Protein AF-0000000077348939 (afdb_homodimer)

Foldseek 3Di:
DLLVVQQVCLVVAPVSVVVLVCVVVVNDDPQWDADPVRFIGGVQAGEGGPDPVSLVVLLCCLAPPLLQQGDDLVFSCVQLVVHYDDPCNSVVNNVVSVPDPLLVVLVVVDPDDQDDFDDDPADDDWQQEKEWDKAAQADQDPVGFGIWIWIATRHLRQIATHTDHPPDDLLRVLVSCCVGPCVVPNDHQEYEYQDDPVSVVSNVVSNCVVVVDPDDDDYHYDNDDGSSVVVVVSLLVSSLSSCCVNPNDGSVVSRVSSSSNQQQIADPVVRHRSVCVVPVHHDDDPSRPPPVPPPPPDPPVVVVVVVVVD/DLLVVQQVCLVVAPVSVVVLVCVVVVNDDPQWDADPVRFIGGVQAGEGGPDPVSLVVLLCCLAPPLLQQGDDLVFSCVQLRVHYDDPCNSVVNNVVSVPDPLLVVLVVVDPDDQDDFDDDPADDDWQQEKEWDKAAQADQDPVGFGIWIWIATRHLRQIATHTDHPPDDLLRVLVSCCVGPCVVPNDHQEYEYQDDPVSVVSNVVSNCVVVVDPDDDDYHYDNDDGSSVVVVVSLLVSSLSSCCVNPNDGSVVSRVSSSSNQQQIADPVVRHRSVCVVPVHGDDDPSRPCPVPPPPPDPPVVVVVVVVVD

Nearest PDB structures (foldseek):
  7q5b-assembly1_B  TM=5.146E-01  e=9.361E-16  Saccharomyces cerevisiae S288C
  7q5b-assembly1_A  TM=4.840E-01  e=6.642E-16  Saccharomyces cerevisiae S288C
  7q5b-assembly1_C  TM=4.710E-01  e=3.681E-11  Saccharomyces cerevisiae S288C
  7ouf-assembly1_E  TM=6.335E-01  e=6.989E-08  Simian T-lymphotropic virus 1
  7pel-assembly1_E  TM=6.386E-01  e=5.172E-07  Simian T-lymphotropic virus 1

Structure (mmCIF, N/CA/C/O backbone):
data_AF-0000000077348939-model_v1
#
loop_
_entity.id
_entity.type
_entity.pdbx_description
1 polymer 'Uncharacterized protein'
#
loop_
_atom_site.group_PDB
_atom_site.id
_atom_site.type_symbol
_atom_site.label_atom_id
_atom_site.label_alt_id
_atom_site.label_comp_id
_atom_site.label_asym_id
_atom_site.label_entity_id
_atom_site.label_seq_id
_atom_site.pdbx_PDB_ins_code
_atom_site.Cartn_x
_atom_site.Cartn_y
_atom_site.Cartn_z
_atom_site.occupancy
_atom_site.B_iso_or_equiv
_atom_site.auth_seq_id
_atom_site.auth_comp_id
_atom_site.auth_asym_id
_atom_site.auth_atom_id
_atom_site.pdbx_PDB_model_num
ATOM 1 N N . MET A 1 1 ? -8.398 -27.609 -5.648 1 75.88 1 MET A N 1
ATOM 2 C CA . MET A 1 1 ? -7.27 -26.766 -5.262 1 75.88 1 MET A CA 1
ATOM 3 C C . MET A 1 1 ? -5.953 -27.516 -5.395 1 75.88 1 MET A C 1
ATOM 5 O O . MET A 1 1 ? -5.895 -28.719 -5.141 1 75.88 1 MET A O 1
ATOM 9 N N . VAL A 1 2 ? -4.949 -26.984 -5.918 1 79.19 2 VAL A N 1
ATOM 10 C CA . VAL A 1 2 ? -3.68 -27.609 -6.266 1 79.19 2 VAL A CA 1
ATOM 11 C C . VAL A 1 2 ? -3.074 -28.266 -5.031 1 79.19 2 VAL A C 1
ATOM 13 O O . VAL A 1 2 ? -2.514 -29.359 -5.113 1 79.19 2 VAL A O 1
ATOM 16 N N . ILE A 1 3 ? -3.309 -27.672 -3.934 1 81.88 3 ILE A N 1
ATOM 17 C CA . ILE A 1 3 ? -2.746 -28.219 -2.699 1 81.88 3 ILE A CA 1
ATOM 18 C C . ILE A 1 3 ? -3.41 -29.547 -2.367 1 81.88 3 ILE A C 1
ATOM 20 O O . ILE A 1 3 ? -2.732 -30.516 -2.012 1 81.88 3 ILE A O 1
ATOM 24 N N . GLN A 1 4 ? -4.691 -29.562 -2.5 1 83.94 4 GLN A N 1
ATOM 25 C CA . GLN A 1 4 ? -5.426 -30.781 -2.215 1 83.94 4 GLN A CA 1
ATOM 26 C C . GLN A 1 4 ? -5.023 -31.906 -3.17 1 83.94 4 GLN A C 1
ATOM 28 O O . GLN A 1 4 ? -4.887 -33.062 -2.762 1 83.94 4 GLN A O 1
ATOM 33 N N . ARG A 1 5 ? -4.824 -31.531 -4.359 1 89.5 5 ARG A N 1
ATOM 34 C CA . ARG A 1 5 ? -4.414 -32.531 -5.355 1 89.5 5 ARG A CA 1
ATOM 35 C C . ARG A 1 5 ? -3.021 -33.062 -5.043 1 89.5 5 ARG A C 1
ATOM 37 O O . ARG A 1 5 ? -2.756 -34.25 -5.238 1 89.5 5 ARG A O 1
ATOM 44 N N . ILE A 1 6 ? -2.221 -32.219 -4.531 1 91.81 6 ILE A N 1
ATOM 45 C CA . ILE A 1 6 ? -0.864 -32.625 -4.18 1 91.81 6 ILE A CA 1
ATOM 46 C C . ILE A 1 6 ? -0.906 -33.594 -3.002 1 91.81 6 ILE A C 1
ATOM 48 O O . ILE A 1 6 ? -0.252 -34.625 -3.027 1 91.81 6 ILE A O 1
ATOM 52 N N . VAL A 1 7 ? -1.712 -33.25 -2.064 1 91.81 7 VAL A N 1
ATOM 53 C CA . VAL A 1 7 ? -1.826 -34.094 -0.873 1 91.81 7 VAL A CA 1
ATOM 54 C C . VAL A 1 7 ? -2.375 -35.469 -1.255 1 91.81 7 VAL A C 1
ATOM 56 O O . VAL A 1 7 ? -1.852 -36.5 -0.816 1 91.81 7 VAL A O 1
ATOM 59 N N . GLU A 1 8 ? -3.318 -35.469 -2.105 1 92.75 8 GLU A N 1
ATOM 60 C CA . GLU A 1 8 ? -3.934 -36.719 -2.551 1 92.75 8 GLU A CA 1
ATOM 61 C C . GLU A 1 8 ? -2.957 -37.531 -3.377 1 92.75 8 GLU A C 1
ATOM 63 O O . GLU A 1 8 ? -2.967 -38.781 -3.305 1 92.75 8 GLU A O 1
ATOM 68 N N . ALA A 1 9 ? -2.145 -36.906 -4.059 1 95.62 9 ALA A N 1
ATOM 69 C CA . ALA A 1 9 ? -1.219 -37.562 -4.957 1 95.62 9 ALA A CA 1
ATOM 70 C C . ALA A 1 9 ? -0.024 -38.125 -4.191 1 95.62 9 ALA A C 1
ATOM 72 O O . ALA A 1 9 ? 0.701 -39 -4.703 1 95.62 9 ALA A O 1
ATOM 73 N N . GLN A 1 10 ? 0.214 -37.656 -3.02 1 95.56 10 GLN A N 1
ATOM 74 C CA . GLN A 1 10 ? 1.348 -38.125 -2.225 1 95.56 10 GLN A CA 1
ATOM 75 C C . GLN A 1 10 ? 1.255 -39.625 -1.956 1 95.56 10 GLN A C 1
ATOM 77 O O . GLN A 1 10 ? 2.275 -40.312 -1.869 1 95.56 10 GLN A O 1
ATOM 82 N N . VAL A 1 11 ? 0.036 -40.156 -1.938 1 92.69 11 VAL A N 1
ATOM 83 C CA . VAL A 1 11 ? -0.193 -41.562 -1.605 1 92.69 11 VAL A CA 1
ATOM 84 C C . VAL A 1 11 ? 0.324 -42.438 -2.734 1 92.69 11 VAL A C 1
ATOM 86 O O . VAL A 1 11 ? 0.66 -43.594 -2.51 1 92.69 11 VAL A O 1
ATOM 89 N N . HIS A 1 12 ? 0.465 -41.875 -3.869 1 94.38 12 HIS A N 1
ATOM 90 C CA . HIS A 1 12 ? 0.869 -42.656 -5.031 1 94.38 12 HIS A CA 1
ATOM 91 C C . HIS A 1 12 ? 2.369 -42.531 -5.281 1 94.38 12 HIS A C 1
ATOM 93 O O . HIS A 1 12 ? 2.891 -43.125 -6.234 1 94.38 12 HIS A O 1
ATOM 99 N N . ASP A 1 13 ? 3.064 -41.781 -4.422 1 95.88 13 ASP A N 1
ATOM 100 C CA . ASP A 1 13 ? 4.512 -41.625 -4.52 1 95.88 13 ASP A CA 1
ATOM 101 C C . ASP A 1 13 ? 5.234 -42.594 -3.578 1 95.88 13 ASP A C 1
ATOM 103 O O . ASP A 1 13 ? 5.164 -42.438 -2.357 1 95.88 13 ASP A O 1
ATOM 107 N N . GLU A 1 14 ? 5.973 -43.469 -4.156 1 94.88 14 GLU A N 1
ATOM 108 C CA . GLU A 1 14 ? 6.617 -44.531 -3.375 1 94.88 14 GLU A CA 1
ATOM 109 C C . GLU A 1 14 ? 7.586 -43.938 -2.354 1 94.88 14 GLU A C 1
ATOM 111 O O . GLU A 1 14 ? 7.652 -44.406 -1.213 1 94.88 14 GLU A O 1
ATOM 116 N N . PHE A 1 15 ? 8.281 -43 -2.779 1 95.38 15 PHE A N 1
ATOM 117 C CA . PHE A 1 15 ? 9.25 -42.375 -1.893 1 95.38 15 PHE A CA 1
ATOM 118 C C . PHE A 1 15 ? 8.555 -41.719 -0.708 1 95.38 15 PHE A C 1
ATOM 120 O O . PHE A 1 15 ? 8.953 -41.906 0.442 1 95.38 15 PHE A O 1
ATOM 127 N N . LEU A 1 16 ? 7.484 -41 -0.93 1 95.81 16 LEU A N 1
ATOM 128 C CA . LEU A 1 16 ? 6.789 -40.25 0.12 1 95.81 16 LEU A CA 1
ATOM 129 C C . LEU A 1 16 ? 6.043 -41.188 1.052 1 95.81 16 LEU A C 1
ATOM 131 O O . LEU A 1 16 ? 5.914 -40.938 2.248 1 95.81 16 LEU A O 1
ATOM 135 N N . GLU A 1 17 ? 5.625 -42.312 0.484 1 94.38 17 GLU A N 1
ATOM 136 C CA . GLU A 1 17 ? 4.984 -43.312 1.33 1 94.38 17 GLU A CA 1
ATOM 137 C C . GLU A 1 17 ? 5.984 -43.906 2.311 1 94.38 17 GLU A C 1
ATOM 139 O O . GLU A 1 17 ? 5.633 -44.219 3.455 1 94.38 17 GLU A O 1
ATOM 144 N N . LYS A 1 18 ? 7.152 -44.094 1.796 1 94.81 18 LYS A N 1
ATOM 145 C CA . LYS A 1 18 ? 8.211 -44.594 2.676 1 94.81 18 LYS A CA 1
ATOM 146 C C . LYS A 1 18 ? 8.531 -43.594 3.77 1 94.81 18 LYS A C 1
ATOM 148 O O . LYS A 1 18 ? 8.734 -43.969 4.926 1 94.81 18 LYS A O 1
ATOM 153 N N . VAL A 1 19 ? 8.586 -42.344 3.369 1 95.12 19 VAL A N 1
ATOM 154 C CA . VAL A 1 19 ? 8.852 -41.281 4.32 1 95.12 19 VAL A CA 1
ATOM 155 C C . VAL A 1 19 ? 7.75 -41.25 5.379 1 95.12 19 VAL A C 1
ATOM 157 O O . VAL A 1 19 ? 8.031 -41.094 6.57 1 95.12 19 VAL A O 1
ATOM 160 N N . LYS A 1 20 ? 6.504 -41.344 4.938 1 93.12 20 LYS A N 1
ATOM 161 C CA . LYS A 1 20 ? 5.363 -41.344 5.848 1 93.12 20 LYS A CA 1
ATOM 162 C C . LYS A 1 20 ? 5.469 -42.5 6.859 1 93.12 20 LYS A C 1
ATOM 164 O O . LYS A 1 20 ? 5.211 -42.312 8.047 1 93.12 20 LYS A O 1
ATOM 169 N N . ALA A 1 21 ? 5.848 -43.625 6.371 1 93.44 21 ALA A N 1
ATOM 170 C CA . ALA A 1 21 ? 6.008 -44.812 7.234 1 93.44 21 ALA A CA 1
ATOM 171 C C . ALA A 1 21 ? 7.105 -44.562 8.266 1 93.44 21 ALA A C 1
ATOM 173 O O . ALA A 1 21 ? 6.949 -44.938 9.438 1 93.44 21 ALA A O 1
ATOM 174 N N . GLN A 1 22 ? 8.117 -43.969 7.797 1 95.19 22 GLN A N 1
ATOM 175 C CA . GLN A 1 22 ? 9.234 -43.688 8.695 1 95.19 22 GLN A CA 1
ATOM 176 C C . GLN A 1 22 ? 8.852 -42.625 9.727 1 95.19 22 GLN A C 1
ATOM 178 O O . GLN A 1 22 ? 9.328 -42.656 10.859 1 95.19 22 GLN A O 1
ATOM 183 N N . LEU A 1 23 ? 8.062 -41.688 9.312 1 93.94 23 LEU A N 1
ATOM 184 C CA . LEU A 1 23 ? 7.578 -40.625 10.211 1 93.94 23 LEU A CA 1
ATOM 185 C C . LEU A 1 23 ? 6.73 -41.219 11.328 1 93.94 23 LEU A C 1
ATOM 187 O O . LEU A 1 23 ? 6.887 -40.875 12.5 1 93.94 23 LEU A O 1
ATOM 191 N N . VAL A 1 24 ? 5.836 -42.125 10.977 1 90.12 24 VAL A N 1
ATOM 192 C CA . VAL A 1 24 ? 4.957 -42.781 11.945 1 90.12 24 VAL A CA 1
ATOM 193 C C . VAL A 1 24 ? 5.781 -43.625 12.891 1 90.12 24 VAL A C 1
ATOM 195 O O . VAL A 1 24 ? 5.48 -43.719 14.086 1 90.12 24 VAL A O 1
ATOM 198 N N . ALA A 1 25 ? 6.879 -44.156 12.414 1 92.69 25 ALA A N 1
ATOM 199 C CA . ALA A 1 25 ? 7.746 -45 13.203 1 92.69 25 ALA A CA 1
ATOM 200 C C . ALA A 1 25 ? 8.734 -44.188 14.031 1 92.69 25 ALA A C 1
ATOM 202 O O . ALA A 1 25 ? 9.383 -44.719 14.938 1 92.69 25 ALA A O 1
ATOM 203 N N . GLY A 1 26 ? 8.883 -42.875 13.719 1 89.56 26 GLY A N 1
ATOM 204 C CA . GLY A 1 26 ? 9.836 -42.031 14.414 1 89.56 26 GLY A CA 1
ATOM 205 C C . GLY A 1 26 ? 11.273 -42.281 14.016 1 89.56 26 GLY A C 1
ATOM 206 O O . GLY A 1 26 ? 12.195 -42.125 14.82 1 89.56 26 GLY A O 1
ATOM 207 N N . GLU A 1 27 ? 11.523 -42.781 12.844 1 91.12 27 GLU A N 1
ATOM 208 C CA . GLU A 1 27 ? 12.844 -43.219 12.391 1 91.12 27 GLU A CA 1
ATOM 209 C C . GLU A 1 27 ? 13.414 -42.25 11.352 1 91.12 27 GLU A C 1
ATOM 211 O O . GLU A 1 27 ? 14.297 -42.625 10.578 1 91.12 27 GLU A O 1
ATOM 216 N N . ILE A 1 28 ? 12.812 -41.156 11.25 1 87.31 28 ILE A N 1
ATOM 217 C CA . ILE A 1 28 ? 13.273 -40.25 10.195 1 87.31 28 ILE A CA 1
ATOM 218 C C . ILE A 1 28 ? 13.703 -38.938 10.797 1 87.31 28 ILE A C 1
ATOM 220 O O . ILE A 1 28 ? 13.328 -38.594 11.93 1 87.31 28 ILE A O 1
ATOM 224 N N . ASP A 1 29 ? 14.539 -38.188 9.984 1 88.25 29 ASP A N 1
ATOM 225 C CA . ASP A 1 29 ? 15.133 -36.906 10.352 1 88.25 29 ASP A CA 1
ATOM 226 C C . ASP A 1 29 ? 14.062 -35.875 10.734 1 88.25 29 ASP A C 1
ATOM 228 O O . ASP A 1 29 ? 12.922 -35.969 10.266 1 88.25 29 ASP A O 1
ATOM 232 N N . GLU A 1 30 ? 14.336 -34.938 11.617 1 90.25 30 GLU A N 1
ATOM 233 C CA . GLU A 1 30 ? 13.422 -33.938 12.164 1 90.25 30 GLU A CA 1
ATOM 234 C C . GLU A 1 30 ? 12.977 -32.938 11.094 1 90.25 30 GLU A C 1
ATOM 236 O O . GLU A 1 30 ? 12.008 -32.188 11.289 1 90.25 30 GLU A O 1
ATOM 241 N N . ASN A 1 31 ? 13.602 -33.062 9.969 1 93.75 31 ASN A N 1
ATOM 242 C CA . ASN A 1 31 ? 13.25 -32.156 8.891 1 93.75 31 ASN A CA 1
ATOM 243 C C . ASN A 1 31 ? 11.93 -32.531 8.234 1 93.75 31 ASN A C 1
ATOM 245 O O . ASN A 1 31 ? 11.305 -31.734 7.543 1 93.75 31 ASN A O 1
ATOM 249 N N . TRP A 1 32 ? 11.625 -33.812 8.477 1 95 32 TRP A N 1
ATOM 250 C CA . TRP A 1 32 ? 10.391 -34.312 7.895 1 95 32 TRP A CA 1
ATOM 251 C C . TRP A 1 32 ? 9.242 -34.219 8.898 1 95 32 TRP A C 1
ATOM 253 O O . TRP A 1 32 ? 9.43 -34.5 10.086 1 95 32 TRP A O 1
ATOM 263 N N . SER A 1 33 ? 8.078 -33.812 8.43 1 94.56 33 SER A N 1
ATOM 264 C CA . SER A 1 33 ? 6.91 -33.75 9.297 1 94.56 33 SER A CA 1
ATOM 265 C C . SER A 1 33 ? 5.633 -34.031 8.523 1 94.56 33 SER A C 1
ATOM 267 O O . SER A 1 33 ? 5.629 -34.031 7.289 1 94.56 33 SER A O 1
ATOM 269 N N . MET A 1 34 ? 4.66 -34.406 9.258 1 92.5 34 MET A N 1
ATOM 270 C CA . MET A 1 34 ? 3.318 -34.594 8.719 1 92.5 34 MET A CA 1
ATOM 271 C C . MET A 1 34 ? 2.33 -33.625 9.375 1 92.5 34 MET A C 1
ATOM 273 O O . MET A 1 34 ? 2.295 -33.5 10.602 1 92.5 34 MET A O 1
ATOM 277 N N . TYR A 1 35 ? 1.657 -32.938 8.5 1 89.69 35 TYR A N 1
ATOM 278 C CA . TYR A 1 35 ? 0.677 -32 9.023 1 89.69 35 TYR A CA 1
ATOM 279 C C . TYR A 1 35 ? -0.668 -32.688 9.25 1 89.69 35 TYR A C 1
ATOM 281 O O . TYR A 1 35 ? -0.826 -33.875 8.969 1 89.69 35 TYR A O 1
ATOM 289 N N . GLU A 1 36 ? -1.638 -31.875 9.836 1 85.12 36 GLU A N 1
ATOM 290 C CA . GLU A 1 36 ? -2.934 -32.406 10.234 1 85.12 36 GLU A CA 1
ATOM 291 C C . GLU A 1 36 ? -3.713 -32.938 9.031 1 85.12 36 GLU A C 1
ATOM 293 O O . GLU A 1 36 ? -4.484 -33.875 9.148 1 85.12 36 GLU A O 1
ATOM 298 N N . ASP A 1 37 ? -3.414 -32.469 7.891 1 84 37 ASP A N 1
ATOM 299 C CA . ASP A 1 37 ? -4.148 -32.844 6.691 1 84 37 ASP A CA 1
ATOM 300 C C . ASP A 1 37 ? -3.529 -34.094 6.047 1 84 37 ASP A C 1
ATOM 302 O O . ASP A 1 37 ? -3.957 -34.5 4.973 1 84 37 ASP A O 1
ATOM 306 N N . GLY A 1 38 ? -2.484 -34.594 6.695 1 86.5 38 GLY A N 1
ATOM 307 C CA . GLY A 1 38 ? -1.837 -35.781 6.203 1 86.5 38 GLY A CA 1
ATOM 308 C C . GLY A 1 38 ? -0.725 -35.5 5.207 1 86.5 38 GLY A C 1
ATOM 309 O O . GLY A 1 38 ? -0.096 -36.438 4.691 1 86.5 38 GLY A O 1
ATOM 310 N N . SER A 1 39 ? -0.498 -34.281 5.047 1 91.81 39 SER A N 1
ATOM 311 C CA . SER A 1 39 ? 0.508 -33.906 4.051 1 91.81 39 SER A CA 1
ATOM 312 C C . SER A 1 39 ? 1.918 -34.062 4.613 1 91.81 39 SER A C 1
ATOM 314 O O . SER A 1 39 ? 2.172 -33.688 5.762 1 91.81 39 SER A O 1
ATOM 316 N N . VAL A 1 40 ? 2.742 -34.656 3.809 1 94.81 40 VAL A N 1
ATOM 317 C CA . VAL A 1 40 ? 4.152 -34.781 4.168 1 94.81 40 VAL A CA 1
ATOM 318 C C . VAL A 1 40 ? 4.891 -33.5 3.812 1 94.81 40 VAL A C 1
ATOM 320 O O . VAL A 1 40 ? 4.727 -32.938 2.713 1 94.81 40 VAL A O 1
ATOM 323 N N . ARG A 1 41 ? 5.645 -33 4.738 1 94.81 41 ARG A N 1
ATOM 324 C CA . ARG A 1 41 ? 6.395 -31.781 4.555 1 94.81 41 ARG A CA 1
ATOM 325 C C . ARG A 1 41 ? 7.879 -32 4.828 1 94.81 41 ARG A C 1
ATOM 327 O O . ARG A 1 41 ? 8.25 -32.812 5.66 1 94.81 41 ARG A O 1
ATOM 334 N N . PHE A 1 42 ? 8.672 -31.344 4.094 1 95.5 42 PHE A N 1
ATOM 335 C CA . PHE A 1 42 ? 10.109 -31.297 4.32 1 95.5 42 PHE A CA 1
ATOM 336 C C . PHE A 1 42 ? 10.547 -29.891 4.742 1 95.5 42 PHE A C 1
ATOM 338 O O . PHE A 1 42 ? 10.445 -28.938 3.959 1 95.5 42 PHE A O 1
ATOM 345 N N . LYS A 1 43 ? 10.961 -29.688 5.965 1 93.69 43 LYS A N 1
ATOM 346 C CA . LYS A 1 43 ? 11.32 -28.391 6.531 1 93.69 43 LYS A CA 1
ATOM 347 C C . LYS A 1 43 ? 10.172 -27.391 6.391 1 93.69 43 LYS A C 1
ATOM 349 O O . LYS A 1 43 ? 10.383 -26.266 5.953 1 93.69 43 LYS A O 1
ATOM 354 N N . GLY A 1 44 ? 8.969 -27.938 6.566 1 90.06 44 GLY A N 1
ATOM 355 C CA . GLY A 1 44 ? 7.773 -27.109 6.562 1 90.06 44 GLY A CA 1
ATOM 356 C C . GLY A 1 44 ? 7.191 -26.922 5.176 1 90.06 44 GLY A C 1
ATOM 357 O O . GLY A 1 44 ? 6.121 -26.328 5.023 1 90.06 44 GLY A O 1
ATOM 358 N N . ARG A 1 45 ? 7.82 -27.438 4.145 1 93.69 45 ARG A N 1
ATOM 359 C CA . ARG A 1 45 ? 7.398 -27.25 2.762 1 93.69 45 ARG A CA 1
ATOM 360 C C . ARG A 1 45 ? 6.613 -28.469 2.264 1 93.69 45 ARG A C 1
ATOM 362 O O . ARG A 1 45 ? 6.965 -29.609 2.559 1 93.69 45 ARG A O 1
ATOM 369 N N . LEU A 1 46 ? 5.582 -28.203 1.527 1 94 46 LEU A N 1
ATOM 370 C CA . LEU A 1 46 ? 4.746 -29.266 1.005 1 94 46 LEU A CA 1
ATOM 371 C C . LEU A 1 46 ? 5.504 -30.094 -0.032 1 94 46 LEU A C 1
ATOM 373 O O . LEU A 1 46 ? 5.988 -29.547 -1.03 1 94 46 LEU A O 1
ATOM 377 N N . CYS A 1 47 ? 5.578 -31.359 0.268 1 96.75 47 CYS A N 1
ATOM 378 C CA . CYS A 1 47 ? 6.281 -32.219 -0.666 1 96.75 47 CYS A CA 1
ATOM 379 C C . CYS A 1 47 ? 5.414 -32.531 -1.88 1 96.75 47 CYS A C 1
ATOM 381 O O . CYS A 1 47 ? 4.301 -33.062 -1.738 1 96.75 47 CYS A O 1
ATOM 383 N N . VAL A 1 48 ? 5.941 -32.25 -3.084 1 97.06 48 VAL A N 1
ATOM 384 C CA . VAL A 1 48 ? 5.227 -32.5 -4.328 1 97.06 48 VAL A CA 1
ATOM 385 C C . VAL A 1 48 ? 5.648 -33.875 -4.875 1 97.06 48 VAL A C 1
ATOM 387 O O . VAL A 1 48 ? 6.836 -34.125 -5.125 1 97.06 48 VAL A O 1
ATOM 390 N N . PRO A 1 49 ? 4.723 -34.75 -5.012 1 97.38 49 PRO A N 1
ATOM 391 C CA . PRO A 1 49 ? 5.055 -36.094 -5.484 1 97.38 49 PRO A CA 1
ATOM 392 C C . PRO A 1 49 ? 5.605 -36.094 -6.91 1 97.38 49 PRO A C 1
ATOM 394 O O . PRO A 1 49 ? 5.527 -35.094 -7.609 1 97.38 49 PRO A O 1
ATOM 397 N N . LYS A 1 50 ? 6.188 -37.281 -7.215 1 95.88 50 LYS A N 1
ATOM 398 C CA . LYS A 1 50 ? 6.719 -37.469 -8.57 1 95.88 50 LYS A CA 1
ATOM 399 C C . LYS A 1 50 ? 5.59 -37.625 -9.578 1 95.88 50 LYS A C 1
ATOM 401 O O . LYS A 1 50 ? 5.449 -38.688 -10.195 1 95.88 50 LYS A O 1
ATOM 406 N N . ASP A 1 51 ? 4.812 -36.656 -9.648 1 95.12 51 ASP A N 1
ATOM 407 C CA . ASP A 1 51 ? 3.723 -36.531 -10.609 1 95.12 51 ASP A CA 1
ATOM 408 C C . ASP A 1 51 ? 4.027 -35.438 -11.641 1 95.12 51 ASP A C 1
ATOM 410 O O . ASP A 1 51 ? 4 -34.25 -11.312 1 95.12 51 ASP A O 1
ATOM 414 N N . VAL A 1 52 ? 4.242 -35.875 -12.844 1 93.56 52 VAL A N 1
ATOM 415 C CA . VAL A 1 52 ? 4.727 -34.969 -13.898 1 93.56 52 VAL A CA 1
ATOM 416 C C . VAL A 1 52 ? 3.709 -33.875 -14.148 1 93.56 52 VAL A C 1
ATOM 418 O O . VAL A 1 52 ? 4.078 -32.719 -14.336 1 93.56 52 VAL A O 1
ATOM 421 N N . GLU A 1 53 ? 2.498 -34.219 -14.156 1 93.62 53 GLU A N 1
ATOM 422 C CA . GLU A 1 53 ? 1.441 -33.25 -14.445 1 93.62 53 GLU A CA 1
ATOM 423 C C . GLU A 1 53 ? 1.357 -32.188 -13.352 1 93.62 53 GLU A C 1
ATOM 425 O O . GLU A 1 53 ? 1.264 -30.984 -13.641 1 93.62 53 GLU A O 1
ATOM 430 N N . LEU A 1 54 ? 1.389 -32.594 -12.125 1 93.25 54 LEU A N 1
ATOM 431 C CA . LEU A 1 54 ? 1.292 -31.688 -10.992 1 93.25 54 LEU A CA 1
ATOM 432 C C . LEU A 1 54 ? 2.5 -30.75 -10.945 1 93.25 54 LEU A C 1
ATOM 434 O O . LEU A 1 54 ? 2.35 -29.547 -10.758 1 93.25 54 LEU A O 1
ATOM 438 N N . ARG A 1 55 ? 3.648 -31.328 -11.102 1 95.25 55 ARG A N 1
ATOM 439 C CA . ARG A 1 55 ? 4.859 -30.516 -11.078 1 95.25 55 ARG A CA 1
ATOM 440 C C . ARG A 1 55 ? 4.887 -29.516 -12.234 1 95.25 55 ARG A C 1
ATOM 442 O O . ARG A 1 55 ? 5.27 -28.359 -12.062 1 95.25 55 ARG A O 1
ATOM 449 N N . ASN A 1 56 ? 4.418 -29.969 -13.383 1 94.81 56 ASN A N 1
ATOM 450 C CA . ASN A 1 56 ? 4.352 -29.078 -14.531 1 94.81 56 ASN A CA 1
ATOM 451 C C . ASN A 1 56 ? 3.361 -27.938 -14.305 1 94.81 56 ASN A C 1
ATOM 453 O O . ASN A 1 56 ? 3.627 -26.797 -14.68 1 94.81 56 ASN A O 1
ATOM 457 N N . GLU A 1 57 ? 2.293 -28.266 -13.75 1 93 57 GLU A N 1
ATOM 458 C CA . GLU A 1 57 ? 1.298 -27.234 -13.453 1 93 57 GLU A CA 1
ATOM 459 C C . GLU A 1 57 ? 1.87 -26.172 -12.516 1 93 57 GLU A C 1
ATOM 461 O O . GLU A 1 57 ? 1.631 -24.969 -12.711 1 93 57 GLU A O 1
ATOM 466 N N . LEU A 1 58 ? 2.566 -26.594 -11.516 1 93.56 58 LEU A N 1
ATOM 467 C CA . LEU A 1 58 ? 3.195 -25.672 -10.578 1 93.56 58 LEU A CA 1
ATOM 468 C C . LEU A 1 58 ? 4.238 -24.812 -11.281 1 93.56 58 LEU A C 1
ATOM 470 O O . LEU A 1 58 ? 4.281 -23.594 -11.086 1 93.56 58 LEU A O 1
ATOM 474 N N . LEU A 1 59 ? 5.027 -25.469 -12.141 1 96.25 59 LEU A N 1
ATOM 475 C CA . LEU A 1 59 ? 6.086 -24.766 -12.844 1 96.25 59 LEU A CA 1
ATOM 476 C C . LEU A 1 59 ? 5.504 -23.75 -13.82 1 96.25 59 LEU A C 1
ATOM 478 O O . LEU A 1 59 ? 6.004 -22.625 -13.93 1 96.25 59 LEU A O 1
ATOM 482 N N . VAL A 1 60 ? 4.438 -24.125 -14.508 1 94.75 60 VAL A N 1
ATOM 483 C CA . VAL A 1 60 ? 3.791 -23.234 -15.469 1 94.75 60 VAL A CA 1
ATOM 484 C C . VAL A 1 60 ? 3.242 -22.016 -14.75 1 94.75 60 VAL A C 1
ATOM 486 O O . VAL A 1 60 ? 3.471 -20.875 -15.18 1 94.75 60 VAL A O 1
ATOM 489 N N . ASP A 1 61 ? 2.604 -22.219 -13.68 1 93.06 61 ASP A N 1
ATOM 490 C CA . ASP A 1 61 ? 2.021 -21.094 -12.938 1 93.06 61 ASP A CA 1
ATOM 491 C C . ASP A 1 61 ? 3.109 -20.219 -12.336 1 93.06 61 ASP A C 1
ATOM 493 O O . ASP A 1 61 ? 3.0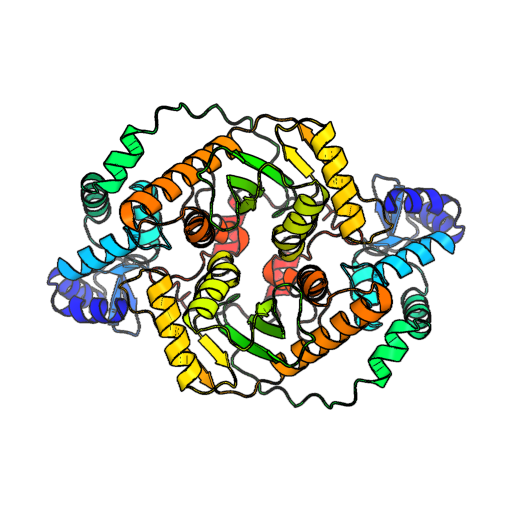06 -18.984 -12.367 1 93.06 61 ASP A O 1
ATOM 497 N N . ALA A 1 62 ? 4.086 -20.844 -11.781 1 94.88 62 ALA A N 1
ATOM 498 C CA . ALA A 1 62 ? 5.176 -20.109 -11.133 1 94.88 62 ALA A CA 1
ATOM 499 C C . ALA A 1 62 ? 5.941 -19.266 -12.148 1 94.88 62 ALA A C 1
ATOM 501 O O . ALA A 1 62 ? 6.527 -18.234 -11.789 1 94.88 62 ALA A O 1
ATOM 502 N N . HIS A 1 63 ? 5.859 -19.672 -13.414 1 96.19 63 HIS A N 1
ATOM 503 C CA . HIS A 1 63 ? 6.672 -19 -14.422 1 96.19 63 HIS A CA 1
ATOM 504 C C . HIS A 1 63 ? 5.824 -18.062 -15.281 1 96.19 63 HIS A C 1
ATOM 506 O O . HIS A 1 63 ? 6.223 -16.938 -15.562 1 96.19 63 HIS A O 1
ATOM 512 N N . ARG A 1 64 ? 4.641 -18.5 -15.656 1 93.62 64 ARG A N 1
ATOM 513 C CA . ARG A 1 64 ? 3.951 -17.844 -16.766 1 93.62 64 ARG A CA 1
ATOM 514 C C . ARG A 1 64 ? 2.721 -17.094 -16.281 1 93.62 64 ARG A C 1
ATOM 516 O O . ARG A 1 64 ? 2.111 -16.328 -17.031 1 93.62 64 ARG A O 1
ATOM 523 N N . ALA A 1 65 ? 2.266 -17.312 -15.07 1 92.62 65 ALA A N 1
ATOM 524 C CA . ALA A 1 65 ? 1.09 -16.578 -14.594 1 92.62 65 ALA A CA 1
ATOM 525 C C . ALA A 1 65 ? 1.32 -15.078 -14.648 1 92.62 65 ALA A C 1
ATOM 527 O O . ALA A 1 65 ? 2.461 -14.609 -14.578 1 92.62 65 ALA A O 1
ATOM 528 N N . LYS A 1 66 ? 0.22 -14.328 -14.703 1 93.69 66 LYS A N 1
ATOM 529 C CA . LYS A 1 66 ? 0.314 -12.875 -14.844 1 93.69 66 LYS A CA 1
ATOM 530 C C . LYS A 1 66 ? 0.798 -12.234 -13.547 1 93.69 66 LYS A C 1
ATOM 532 O O . LYS A 1 66 ? 1.224 -11.078 -13.547 1 93.69 66 LYS A O 1
ATOM 537 N N . TYR A 1 67 ? 0.756 -12.992 -12.445 1 93.12 67 TYR A N 1
ATOM 538 C CA . TYR A 1 67 ? 1.185 -12.422 -11.172 1 93.12 67 TYR A CA 1
ATOM 539 C C . TYR A 1 67 ? 2.604 -12.859 -10.836 1 93.12 67 TYR A C 1
ATOM 541 O O . TYR A 1 67 ? 3.129 -12.508 -9.773 1 93.12 67 TYR A O 1
ATOM 549 N N . THR A 1 68 ? 3.299 -13.641 -11.664 1 94.88 68 THR A N 1
ATOM 550 C CA . THR A 1 68 ? 4.699 -14.008 -11.477 1 94.88 68 THR A CA 1
ATOM 551 C C . THR A 1 68 ? 5.551 -13.492 -12.633 1 94.88 68 THR A C 1
ATOM 553 O O . THR A 1 68 ? 6.652 -12.984 -12.422 1 94.88 68 THR A O 1
ATOM 556 N N . ILE A 1 69 ? 5.145 -13.625 -13.852 1 96 69 ILE A N 1
ATOM 557 C CA . ILE A 1 69 ? 5.645 -13.047 -15.094 1 96 69 ILE A CA 1
ATOM 558 C C . ILE A 1 69 ? 7.082 -13.5 -15.328 1 96 69 ILE A C 1
ATOM 560 O O . ILE A 1 69 ? 8.023 -12.711 -15.188 1 96 69 ILE A O 1
ATOM 564 N N . HIS A 1 70 ? 7.285 -14.672 -15.633 1 96.12 70 HIS A N 1
ATOM 565 C CA . HIS A 1 70 ? 8.477 -15.297 -16.203 1 96.12 70 HIS A CA 1
ATOM 566 C C . HIS A 1 70 ? 9.703 -15.016 -15.344 1 96.12 70 HIS A C 1
ATOM 568 O O . HIS A 1 70 ? 10.742 -14.586 -15.852 1 96.12 70 HIS A O 1
ATOM 574 N N . PRO A 1 71 ? 9.656 -15.289 -14.07 1 96.38 71 PRO A N 1
ATOM 575 C CA . PRO A 1 71 ? 10.875 -15.109 -13.266 1 96.38 71 PRO A CA 1
ATOM 576 C C . PRO A 1 71 ? 12.031 -15.984 -13.75 1 96.38 71 PRO A C 1
ATOM 578 O O . PRO A 1 71 ? 11.805 -17.047 -14.328 1 96.38 71 PRO A O 1
ATOM 581 N N . ARG A 1 72 ? 13.234 -15.508 -13.445 1 93.81 72 ARG A N 1
ATOM 582 C CA . ARG A 1 72 ? 14.422 -16.281 -13.773 1 93.81 72 ARG A CA 1
ATOM 583 C C . ARG A 1 72 ? 14.641 -17.406 -12.766 1 93.81 72 ARG A C 1
ATOM 585 O O . ARG A 1 72 ? 13.859 -17.562 -11.828 1 93.81 72 ARG A O 1
ATOM 592 N N . ASN A 1 73 ? 15.664 -18.172 -12.984 1 95.06 73 ASN A N 1
ATOM 593 C CA . ASN A 1 73 ? 15.891 -19.422 -12.25 1 95.06 73 ASN A CA 1
ATOM 594 C C . ASN A 1 73 ? 15.953 -19.172 -10.75 1 95.06 73 ASN A C 1
ATOM 596 O O . ASN A 1 73 ? 15.18 -19.766 -9.992 1 95.06 73 ASN A O 1
ATOM 600 N N . THR A 1 74 ? 16.812 -18.328 -10.375 1 94.56 74 THR A N 1
ATOM 601 C CA . THR A 1 74 ? 17.047 -18.109 -8.945 1 94.56 74 THR A CA 1
ATOM 602 C C . THR A 1 74 ? 15.781 -17.578 -8.273 1 94.56 74 THR A C 1
ATOM 604 O O . THR A 1 74 ? 15.375 -18.078 -7.223 1 94.56 74 THR A O 1
ATOM 607 N N . LYS A 1 75 ? 15.156 -16.625 -8.898 1 94.81 75 LYS A N 1
ATOM 608 C CA . LYS A 1 75 ? 13.945 -16.031 -8.336 1 94.81 75 LYS A CA 1
ATOM 609 C C . LYS A 1 75 ? 12.82 -17.062 -8.242 1 94.81 75 LYS A C 1
ATOM 611 O O . LYS A 1 75 ? 12.156 -17.172 -7.215 1 94.81 75 LYS A O 1
ATOM 616 N N . MET A 1 76 ? 12.641 -17.766 -9.297 1 96.56 76 MET A N 1
ATOM 617 C CA . MET A 1 76 ? 11.57 -18.766 -9.328 1 96.56 76 MET A CA 1
ATOM 618 C C . MET A 1 76 ? 11.789 -19.828 -8.258 1 96.56 76 MET A C 1
ATOM 620 O O . MET A 1 76 ? 10.852 -20.219 -7.566 1 96.56 76 MET A O 1
ATOM 624 N N . TYR A 1 77 ? 13.031 -20.25 -8.078 1 97.25 77 TYR A N 1
ATOM 625 C CA . TYR A 1 77 ? 13.344 -21.266 -7.082 1 97.25 77 TYR A CA 1
ATOM 626 C C . TYR A 1 77 ? 13.109 -20.734 -5.672 1 97.25 77 TYR A C 1
ATOM 628 O O . TYR A 1 77 ? 12.469 -21.391 -4.852 1 97.25 77 TYR A O 1
ATOM 636 N N . GLN A 1 78 ? 13.617 -19.562 -5.402 1 95.69 78 GLN A N 1
ATOM 637 C CA . GLN A 1 78 ? 13.484 -18.969 -4.074 1 95.69 78 GLN A CA 1
ATOM 638 C C . GLN A 1 78 ? 12.016 -18.75 -3.713 1 95.69 78 GLN A C 1
ATOM 640 O O . GLN A 1 78 ? 11.625 -18.922 -2.555 1 95.69 78 GLN A O 1
ATOM 645 N N . ASP A 1 79 ? 11.211 -18.453 -4.68 1 94.56 79 ASP A N 1
ATOM 646 C CA . ASP A 1 79 ? 9.797 -18.219 -4.422 1 94.56 79 ASP A CA 1
ATOM 647 C C . ASP A 1 79 ? 9.055 -19.531 -4.207 1 94.56 79 ASP A C 1
ATOM 649 O O . ASP A 1 79 ? 8.266 -19.656 -3.262 1 94.56 79 ASP A O 1
ATOM 653 N N . LEU A 1 80 ? 9.344 -20.516 -4.984 1 94.88 80 LEU A N 1
ATOM 654 C CA . LEU A 1 80 ? 8.633 -21.781 -4.91 1 94.88 80 LEU A CA 1
ATOM 655 C C . LEU A 1 80 ? 9.062 -22.578 -3.68 1 94.88 80 LEU A C 1
ATOM 657 O O . LEU A 1 80 ? 8.25 -23.281 -3.078 1 94.88 80 LEU A O 1
ATOM 661 N N . LYS A 1 81 ? 10.289 -22.453 -3.332 1 94.25 81 LYS A N 1
ATOM 662 C CA . LYS A 1 81 ? 10.828 -23.266 -2.248 1 94.25 81 LYS A CA 1
ATOM 663 C C . LYS A 1 81 ? 10.234 -22.844 -0.903 1 94.25 81 LYS A C 1
ATOM 665 O O . LYS A 1 81 ? 10.352 -23.578 0.085 1 94.25 81 LYS A O 1
ATOM 670 N N . ARG A 1 82 ? 9.641 -21.703 -0.91 1 90.38 82 ARG A N 1
ATOM 671 C CA . ARG A 1 82 ? 9 -21.266 0.323 1 90.38 82 ARG A CA 1
ATOM 672 C C . ARG A 1 82 ? 7.863 -22.203 0.717 1 90.38 82 ARG A C 1
ATOM 674 O O . ARG A 1 82 ? 7.586 -22.391 1.904 1 90.38 82 ARG A O 1
ATOM 681 N N . GLN A 1 83 ? 7.301 -22.844 -0.329 1 91.44 83 GLN A N 1
ATOM 682 C CA . GLN A 1 83 ? 6.082 -23.594 -0.036 1 91.44 83 GLN A CA 1
ATOM 683 C C . GLN A 1 83 ? 6.199 -25.047 -0.493 1 91.44 83 GLN A C 1
ATOM 685 O O . GLN A 1 83 ? 5.527 -25.938 0.044 1 91.44 83 GLN A O 1
ATOM 690 N N . PHE A 1 84 ? 7.051 -25.266 -1.413 1 94.75 84 PHE A N 1
ATOM 691 C CA . PHE A 1 84 ? 7.062 -26.594 -2.041 1 94.75 84 PHE A CA 1
ATOM 692 C C . PHE A 1 84 ? 8.461 -27.188 -1.998 1 94.75 84 PHE A C 1
ATOM 694 O O . PHE A 1 84 ? 9.453 -26.469 -1.911 1 94.75 84 PHE A O 1
ATOM 701 N N . TRP A 1 85 ? 8.398 -28.469 -2.076 1 96.56 85 TRP A N 1
ATOM 702 C CA . TRP A 1 85 ? 9.672 -29.188 -2.164 1 96.56 85 TRP A CA 1
ATOM 703 C C . TRP A 1 85 ? 9.523 -30.469 -2.967 1 96.56 85 TRP A C 1
ATOM 705 O O . TRP A 1 85 ? 8.523 -31.172 -2.84 1 96.56 85 TRP A O 1
ATOM 715 N N . TRP A 1 86 ? 10.414 -30.75 -3.779 1 97.25 86 TRP A N 1
ATOM 716 C CA . TRP A 1 86 ? 10.641 -32.062 -4.348 1 97.25 86 TRP A CA 1
ATOM 717 C C . TRP A 1 86 ? 12.102 -32.25 -4.754 1 97.25 86 TRP A C 1
ATOM 719 O O . TRP A 1 86 ? 12.812 -31.281 -4.961 1 97.25 86 TRP A O 1
ATOM 729 N N . SER A 1 87 ? 12.477 -33.469 -4.719 1 94.81 87 SER A N 1
ATOM 730 C CA . SER A 1 87 ? 13.852 -33.781 -5.094 1 94.81 87 SER A CA 1
ATOM 731 C C . SER A 1 87 ? 14.141 -33.344 -6.527 1 94.81 87 SER A C 1
ATOM 733 O O . SER A 1 87 ? 13.406 -33.688 -7.449 1 94.81 87 SER A O 1
ATOM 735 N N . GLY A 1 88 ? 15.125 -32.469 -6.68 1 96.62 88 GLY A N 1
ATOM 736 C CA . GLY A 1 88 ? 15.523 -32.031 -8.008 1 96.62 88 GLY A CA 1
ATOM 737 C C . GLY A 1 88 ? 14.781 -30.781 -8.461 1 96.62 88 GLY A C 1
ATOM 738 O O . GLY A 1 88 ? 14.805 -30.438 -9.648 1 96.62 88 GLY A O 1
ATOM 739 N N . MET A 1 89 ? 14.188 -30.141 -7.562 1 97.69 89 MET A N 1
ATOM 740 C CA . MET A 1 89 ? 13.359 -28.984 -7.887 1 97.69 89 MET A CA 1
ATOM 741 C C . MET A 1 89 ? 14.18 -27.922 -8.602 1 97.69 89 MET A C 1
ATOM 743 O O . MET A 1 89 ? 13.734 -27.359 -9.602 1 97.69 89 MET A O 1
ATOM 747 N N . LYS A 1 90 ? 15.344 -27.609 -8.086 1 97.5 90 LYS A N 1
ATOM 748 C CA . LYS A 1 90 ? 16.203 -26.594 -8.688 1 97.5 90 LYS A CA 1
ATOM 749 C C . LYS A 1 90 ? 16.516 -26.922 -10.141 1 97.5 90 LYS A C 1
ATOM 751 O O . LYS A 1 90 ? 16.453 -26.062 -11.016 1 97.5 90 LYS A O 1
ATOM 756 N N . ARG A 1 91 ? 16.859 -28.156 -10.375 1 97.56 91 ARG A N 1
ATOM 757 C CA . ARG A 1 91 ? 17.172 -28.625 -11.719 1 97.56 91 ARG A CA 1
ATOM 758 C C . ARG A 1 91 ? 15.945 -28.531 -12.633 1 97.56 91 ARG A C 1
ATOM 760 O O . ARG A 1 91 ? 16.047 -28.078 -13.773 1 97.56 91 ARG A O 1
ATOM 767 N N . ASP A 1 92 ? 14.82 -28.969 -12.133 1 97.94 92 ASP A N 1
ATOM 768 C CA . ASP A 1 92 ? 13.594 -28.938 -12.922 1 97.94 92 ASP A CA 1
ATOM 769 C C . ASP A 1 92 ? 13.234 -27.516 -13.328 1 97.94 92 ASP A C 1
ATOM 771 O O . ASP A 1 92 ? 12.812 -27.266 -14.461 1 97.94 92 ASP A O 1
ATOM 775 N N . ILE A 1 93 ? 13.422 -26.578 -12.391 1 98.25 93 ILE A N 1
ATOM 776 C CA . ILE A 1 93 ? 13.133 -25.172 -12.648 1 98.25 93 ILE A CA 1
ATOM 777 C C . ILE A 1 93 ? 14.086 -24.641 -13.719 1 98.25 93 ILE A C 1
ATOM 779 O O . ILE A 1 93 ? 13.656 -23.984 -14.672 1 98.25 93 ILE A O 1
ATOM 783 N N . ALA A 1 94 ? 15.344 -24.938 -13.562 1 97.88 94 ALA A N 1
ATOM 784 C CA . ALA A 1 94 ? 16.344 -24.5 -14.523 1 97.88 94 ALA A CA 1
ATOM 785 C C . ALA A 1 94 ? 16.016 -25 -15.93 1 97.88 94 ALA A C 1
ATOM 787 O O . ALA A 1 94 ? 16.094 -24.234 -16.906 1 97.88 94 ALA A O 1
ATOM 788 N N . GLN A 1 95 ? 15.695 -26.25 -16.016 1 97.62 95 GLN A N 1
ATOM 789 C CA . GLN A 1 95 ? 15.336 -26.844 -17.297 1 97.62 95 GLN A CA 1
ATOM 790 C C . GLN A 1 95 ? 14.086 -26.203 -17.875 1 97.62 95 GLN A C 1
ATOM 792 O O . GLN A 1 95 ? 14.016 -25.922 -19.078 1 97.62 95 GLN A O 1
ATOM 797 N N . PHE A 1 96 ? 13.117 -25.984 -17.047 1 97.62 96 PHE A N 1
ATOM 798 C CA . PHE A 1 96 ? 11.859 -25.406 -17.469 1 97.62 96 PHE A CA 1
ATOM 799 C C . PHE A 1 96 ? 12.086 -24 -18.047 1 97.62 96 PHE A C 1
ATOM 801 O O . PHE A 1 96 ? 11.609 -23.688 -19.125 1 97.62 96 PHE A O 1
ATOM 808 N N . VAL A 1 97 ? 12.797 -23.141 -17.297 1 97.25 97 VAL A N 1
ATOM 809 C CA . VAL A 1 97 ? 13.039 -21.75 -17.672 1 97.25 97 VAL A CA 1
ATOM 810 C C . VAL A 1 97 ? 13.875 -21.703 -18.938 1 97.25 97 VAL A C 1
ATOM 812 O O . VAL A 1 97 ? 13.641 -20.875 -19.828 1 97.25 97 VAL A O 1
ATOM 815 N N . ALA A 1 98 ? 14.844 -22.625 -19.094 1 96.31 98 ALA A N 1
ATOM 816 C CA . ALA A 1 98 ? 15.719 -22.688 -20.266 1 96.31 98 ALA A CA 1
ATOM 817 C C . ALA A 1 98 ? 14.93 -22.969 -21.531 1 96.31 98 ALA A C 1
ATOM 819 O O . ALA A 1 98 ? 15.336 -22.578 -22.625 1 96.31 98 ALA A O 1
ATOM 820 N N . ASN A 1 99 ? 13.805 -23.547 -21.375 1 96.31 99 ASN A N 1
ATOM 821 C CA . ASN A 1 99 ? 13.016 -23.969 -22.531 1 96.31 99 ASN A CA 1
ATOM 822 C C . ASN A 1 99 ? 11.906 -22.969 -22.844 1 96.31 99 ASN A C 1
ATOM 824 O O . ASN A 1 99 ? 11.094 -23.188 -23.734 1 96.31 99 ASN A O 1
ATOM 828 N N . CYS A 1 100 ? 11.852 -21.922 -22.109 1 96.38 100 CYS A N 1
ATOM 829 C CA . CYS A 1 100 ? 10.812 -20.922 -22.359 1 96.38 100 CYS A CA 1
ATOM 830 C C . CYS A 1 100 ? 11.148 -20.062 -23.562 1 96.38 100 CYS A C 1
ATOM 832 O O . CYS A 1 100 ? 12.125 -19.297 -23.531 1 96.38 100 CYS A O 1
ATOM 834 N N . GLN A 1 101 ? 10.375 -20.062 -24.547 1 95.06 101 GLN A N 1
ATOM 835 C CA . GLN A 1 101 ? 10.609 -19.328 -25.781 1 95.06 101 GLN A CA 1
ATOM 836 C C . GLN A 1 101 ? 10.484 -17.828 -25.562 1 95.06 101 GLN A C 1
ATOM 838 O O . GLN A 1 101 ? 11.227 -17.031 -26.141 1 95.06 101 GLN A O 1
ATOM 843 N N . ILE A 1 102 ? 9.602 -17.453 -24.75 1 95.25 102 ILE A N 1
ATOM 844 C CA . ILE A 1 102 ? 9.375 -16.047 -24.469 1 95.25 102 ILE A CA 1
ATOM 845 C C . ILE A 1 102 ? 10.609 -15.445 -23.797 1 95.25 102 ILE A C 1
ATOM 847 O O . ILE A 1 102 ? 11.078 -14.375 -24.203 1 95.25 102 ILE A O 1
ATOM 851 N N . CYS A 1 103 ? 11.078 -16.141 -22.828 1 94.31 103 CYS A N 1
ATOM 852 C CA . CYS A 1 103 ? 12.25 -15.641 -22.109 1 94.31 103 CYS A CA 1
ATOM 853 C C . CYS A 1 103 ? 13.453 -15.555 -23.047 1 94.31 103 CYS A C 1
ATOM 855 O O . CYS A 1 103 ? 14.281 -14.648 -22.906 1 94.31 103 CYS A O 1
ATOM 857 N N . GLN A 1 104 ? 13.602 -16.438 -23.938 1 92.69 104 GLN A N 1
ATOM 858 C CA . GLN A 1 104 ? 14.695 -16.422 -24.906 1 92.69 104 GLN A CA 1
ATOM 859 C C . GLN A 1 104 ? 14.594 -15.195 -25.812 1 92.69 104 GLN A C 1
ATOM 861 O O . GLN A 1 104 ? 15.602 -14.562 -26.125 1 92.69 104 GLN A O 1
ATOM 866 N N . GLN A 1 105 ? 13.461 -14.867 -26.172 1 91.62 105 GLN A N 1
ATOM 867 C CA . GLN A 1 105 ? 13.242 -13.703 -27.031 1 91.62 105 GLN A CA 1
ATOM 868 C C . GLN A 1 105 ? 13.547 -12.406 -26.281 1 91.62 105 GLN A C 1
ATOM 870 O O . GLN A 1 105 ? 14.148 -11.492 -26.844 1 91.62 105 GLN A O 1
ATOM 875 N N . VAL A 1 106 ? 13.125 -12.336 -25.062 1 91.19 106 VAL A N 1
ATOM 876 C CA . VAL A 1 106 ? 13.359 -11.141 -24.266 1 91.19 106 VAL A CA 1
ATOM 877 C C . VAL A 1 106 ? 14.859 -10.945 -24.047 1 91.19 106 VAL A C 1
ATOM 879 O O . VAL A 1 106 ? 15.367 -9.82 -24.141 1 91.19 106 VAL A O 1
ATOM 882 N N . LYS A 1 107 ? 15.609 -11.977 -23.703 1 83.5 107 LYS A N 1
ATOM 883 C CA . LYS A 1 107 ? 17.047 -11.93 -23.484 1 83.5 107 LYS A CA 1
ATOM 884 C C . LYS A 1 107 ? 17.797 -11.469 -24.719 1 83.5 107 LYS A C 1
ATOM 886 O O . LYS A 1 107 ? 18.781 -10.734 -24.625 1 83.5 107 LYS A O 1
ATOM 891 N N . ALA A 1 108 ? 17.406 -11.891 -25.703 1 74.56 108 ALA A N 1
ATOM 892 C CA . ALA A 1 108 ? 18.062 -11.555 -26.969 1 74.56 108 ALA A CA 1
ATOM 893 C C . ALA A 1 108 ? 18.016 -10.047 -27.234 1 74.56 108 ALA A C 1
ATOM 895 O O . ALA A 1 108 ? 18.938 -9.492 -27.828 1 74.56 108 ALA A O 1
ATOM 896 N N . GLU A 1 109 ? 17.203 -9.398 -26.641 1 69.62 109 GLU A N 1
ATOM 897 C CA . GLU A 1 109 ? 17.047 -7.973 -26.875 1 69.62 109 GLU A CA 1
ATOM 898 C C . GLU A 1 109 ? 17.781 -7.141 -25.844 1 69.62 109 GLU A C 1
ATOM 900 O O . GLU A 1 109 ? 18.016 -5.949 -26.047 1 69.62 109 GLU A O 1
ATOM 905 N N . HIS A 1 110 ? 18.234 -7.777 -24.625 1 64.25 110 HIS A N 1
ATOM 906 C CA . HIS A 1 110 ? 18.797 -7.066 -23.469 1 64.25 110 HIS A CA 1
ATOM 907 C C . HIS A 1 110 ? 20.312 -6.965 -23.578 1 64.25 110 HIS A C 1
ATOM 909 O O . HIS A 1 110 ? 21.016 -7.98 -23.578 1 64.25 110 HIS A O 1
ATOM 915 N N . GLN A 1 111 ? 20.938 -5.996 -24.219 1 55.88 111 GLN A N 1
ATOM 916 C CA . GLN A 1 111 ? 22.391 -5.848 -24.25 1 55.88 111 GLN A CA 1
ATOM 917 C C . GLN A 1 111 ? 22.859 -4.855 -23.188 1 55.88 111 GLN A C 1
ATOM 919 O O . GLN A 1 111 ? 24.031 -4.453 -23.172 1 55.88 111 GLN A O 1
ATOM 924 N N . ARG A 1 112 ? 22.125 -4.469 -22.156 1 53.88 112 ARG A N 1
ATOM 925 C CA . ARG A 1 112 ? 22.812 -3.336 -21.547 1 53.88 112 ARG A CA 1
ATOM 926 C C . ARG A 1 112 ? 23.406 -3.723 -20.203 1 53.88 112 ARG A C 1
ATOM 928 O O . ARG A 1 112 ? 22.766 -4.387 -19.391 1 53.88 112 ARG A O 1
ATOM 935 N N . PRO A 1 113 ? 24.797 -3.277 -20.031 1 50.84 113 PRO A N 1
ATOM 936 C CA . PRO A 1 113 ? 25.469 -3.531 -18.75 1 50.84 113 PRO A CA 1
ATOM 937 C C . PRO A 1 113 ? 24.906 -2.686 -17.625 1 50.84 113 PRO A C 1
ATOM 939 O O . PRO A 1 113 ? 24.453 -1.558 -17.844 1 50.84 113 PRO A O 1
ATOM 942 N N . VAL A 1 114 ? 24.594 -3.314 -16.422 1 53.41 114 VAL A N 1
ATOM 943 C CA . VAL A 1 114 ? 24.109 -2.6 -15.25 1 53.41 114 VAL A CA 1
ATOM 944 C C . VAL A 1 114 ? 25.281 -1.904 -14.547 1 53.41 114 VAL A C 1
ATOM 946 O O . VAL A 1 114 ? 26.359 -2.482 -14.406 1 53.41 114 VAL A O 1
ATOM 949 N N . GLY A 1 115 ? 25.188 -0.628 -14.414 1 48.81 115 GLY A N 1
ATOM 950 C CA . GLY A 1 115 ? 26.203 0.151 -13.727 1 48.81 115 GLY A CA 1
ATOM 951 C C . GLY A 1 115 ? 26.312 -0.177 -12.25 1 48.81 115 GLY A C 1
ATOM 952 O O . GLY A 1 115 ? 25.469 -0.893 -11.703 1 48.81 115 GLY A O 1
ATOM 953 N N . LEU A 1 116 ? 27.484 0.212 -11.625 1 48.25 116 LEU A N 1
ATOM 954 C CA . LEU A 1 116 ? 27.844 -0.03 -10.227 1 48.25 116 LEU A CA 1
ATOM 955 C C . LEU A 1 116 ? 27.016 0.863 -9.305 1 48.25 116 LEU A C 1
ATOM 957 O O . LEU A 1 116 ? 26.766 2.027 -9.617 1 48.25 116 LEU A O 1
ATOM 961 N N . LEU A 1 117 ? 26.406 0.295 -8.25 1 51.44 117 LEU A N 1
ATOM 962 C CA . LEU A 1 117 ? 25.547 0.927 -7.262 1 51.44 117 LEU A CA 1
ATOM 963 C C . LEU A 1 117 ? 26.375 1.685 -6.227 1 51.44 117 LEU A C 1
ATOM 965 O O . LEU A 1 117 ? 27.375 1.175 -5.742 1 51.44 117 LEU A O 1
ATOM 969 N N . GLN A 1 118 ? 26.312 3.016 -6.234 1 50.28 118 GLN A N 1
ATOM 970 C CA . GLN A 1 118 ? 26.922 3.697 -5.09 1 50.28 118 GLN A CA 1
ATOM 971 C C . GLN A 1 118 ? 26.047 3.551 -3.846 1 50.28 118 GLN A C 1
ATOM 973 O O . GLN A 1 118 ? 24.828 3.729 -3.908 1 50.28 118 GLN A O 1
ATOM 978 N N . PRO A 1 119 ? 26.625 3.1 -2.727 1 54.72 119 PRO A N 1
ATOM 979 C CA . PRO A 1 119 ? 25.875 2.818 -1.5 1 54.72 119 PRO A CA 1
ATOM 980 C C . PRO A 1 119 ? 25.344 4.086 -0.831 1 54.72 119 PRO A C 1
ATOM 982 O O . PRO A 1 119 ? 26.078 5.062 -0.682 1 54.72 119 PRO A O 1
ATOM 985 N N . LEU A 1 120 ? 24.203 4.52 -0.961 1 60.09 120 LEU A N 1
ATOM 986 C CA . LEU A 1 120 ? 23.562 5.539 -0.132 1 60.09 120 LEU A CA 1
ATOM 987 C C . LEU A 1 120 ? 23.281 5 1.265 1 60.09 120 LEU A C 1
ATOM 989 O O . LEU A 1 120 ? 23.141 3.789 1.45 1 60.09 120 LEU A O 1
ATOM 993 N N . PRO A 1 121 ? 23.453 5.93 2.195 1 59.62 121 PRO A N 1
ATOM 994 C CA . PRO A 1 121 ? 23.125 5.453 3.541 1 59.62 121 PRO A CA 1
ATOM 995 C C . PRO A 1 121 ? 21.781 4.723 3.604 1 59.62 121 PRO A C 1
ATOM 997 O O . PRO A 1 121 ? 20.875 5.023 2.824 1 59.62 121 PRO A O 1
ATOM 1000 N N . ILE A 1 122 ? 21.719 3.707 4.336 1 65.38 122 ILE A N 1
ATOM 1001 C CA . ILE A 1 122 ? 20.547 2.857 4.477 1 65.38 122 ILE A CA 1
ATOM 1002 C C . ILE A 1 122 ? 19.469 3.605 5.246 1 65.38 122 ILE A C 1
ATOM 1004 O O . ILE A 1 122 ? 19.688 4.078 6.359 1 65.38 122 ILE A O 1
ATOM 1008 N N . PRO A 1 123 ? 18.406 3.74 4.559 1 71.56 123 PRO A N 1
ATOM 1009 C CA . PRO A 1 123 ? 17.281 4.449 5.188 1 71.56 123 PRO A CA 1
ATOM 1010 C C . PRO A 1 123 ? 16.797 3.77 6.469 1 71.56 123 PRO A C 1
ATOM 1012 O O . PRO A 1 123 ? 17 2.564 6.645 1 71.56 123 PRO A O 1
ATOM 1015 N N . GLU A 1 124 ? 16.281 4.566 7.285 1 75.75 124 GLU A N 1
ATOM 1016 C CA . GLU A 1 124 ? 15.891 4.125 8.617 1 75.75 124 GLU A CA 1
ATOM 1017 C C . GLU A 1 124 ? 14.484 3.525 8.609 1 75.75 124 GLU A C 1
ATOM 1019 O O . GLU A 1 124 ? 14.172 2.656 9.43 1 75.75 124 GLU A O 1
ATOM 1024 N N . TRP A 1 125 ? 13.688 3.926 7.719 1 88.81 125 TRP A N 1
ATOM 1025 C CA . TRP A 1 125 ? 12.305 3.465 7.77 1 88.81 125 TRP A CA 1
ATOM 1026 C C . TRP A 1 125 ? 11.719 3.328 6.367 1 88.81 125 TRP A C 1
ATOM 1028 O O . TRP A 1 125 ? 12.234 3.926 5.418 1 88.81 125 TRP A O 1
ATOM 1038 N N . LYS A 1 126 ? 10.734 2.545 6.309 1 93.25 126 LYS A N 1
ATOM 1039 C CA . LYS A 1 126 ? 10.102 2.246 5.031 1 93.25 126 LYS A CA 1
ATOM 1040 C C . LYS A 1 126 ? 9.469 3.498 4.426 1 93.25 126 LYS A C 1
ATOM 1042 O O . LYS A 1 126 ? 8.742 4.223 5.109 1 93.25 126 LYS A O 1
ATOM 1047 N N . TRP A 1 127 ? 9.844 3.771 3.152 1 94.31 127 TRP A N 1
ATOM 1048 C CA . TRP A 1 127 ? 9.266 4.777 2.27 1 94.31 127 TRP A CA 1
ATOM 1049 C C . TRP A 1 127 ? 9.594 6.184 2.762 1 94.31 127 TRP A C 1
ATOM 1051 O O . TRP A 1 127 ? 8.969 7.156 2.332 1 94.31 127 TRP A O 1
ATOM 1061 N N . ASP A 1 128 ? 10.594 6.324 3.646 1 91.38 128 ASP A N 1
ATOM 1062 C CA . ASP A 1 128 ? 11.141 7.621 4.047 1 91.38 128 ASP A CA 1
ATOM 1063 C C . ASP A 1 128 ? 12.047 8.195 2.965 1 91.38 128 ASP A C 1
ATOM 1065 O O . ASP A 1 128 ? 12.078 9.406 2.75 1 91.38 128 ASP A O 1
ATOM 1069 N N . ASN A 1 129 ? 12.789 7.312 2.434 1 91 129 ASN A N 1
ATOM 1070 C CA . ASN A 1 129 ? 13.703 7.68 1.359 1 91 129 ASN A CA 1
ATOM 1071 C C . ASN A 1 129 ? 13.391 6.93 0.069 1 91 129 ASN A C 1
ATOM 1073 O O . ASN A 1 129 ? 13.359 5.699 0.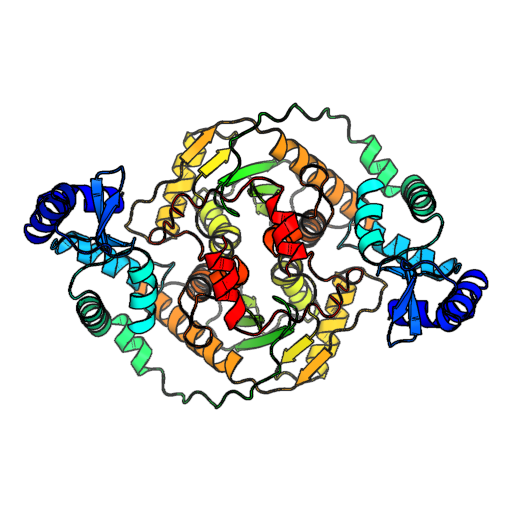052 1 91 129 ASN A O 1
ATOM 1077 N N . ILE A 1 130 ? 13.133 7.734 -0.984 1 92.19 130 ILE A N 1
ATOM 1078 C CA . ILE A 1 130 ? 12.688 7.078 -2.209 1 92.19 130 ILE A CA 1
ATOM 1079 C C . ILE A 1 130 ? 13.555 7.531 -3.381 1 92.19 130 ILE A C 1
ATOM 1081 O O . ILE A 1 130 ? 14.242 8.555 -3.291 1 92.19 130 ILE A O 1
ATOM 1085 N N . THR A 1 131 ? 13.609 6.711 -4.402 1 91.38 131 THR A N 1
ATOM 1086 C CA . THR A 1 131 ? 14.156 7.105 -5.699 1 91.38 131 THR A CA 1
ATOM 1087 C C . THR A 1 131 ? 13.047 7.211 -6.742 1 91.38 131 THR A C 1
ATOM 1089 O O . THR A 1 131 ? 12.047 6.5 -6.664 1 91.38 131 THR A O 1
ATOM 1092 N N . MET A 1 132 ? 13.148 8.133 -7.629 1 91.69 132 MET A N 1
ATOM 1093 C CA . MET A 1 132 ? 12.18 8.266 -8.711 1 91.69 132 MET A CA 1
ATOM 1094 C C . MET A 1 132 ? 12.883 8.305 -10.07 1 91.69 132 MET A C 1
ATOM 1096 O O . MET A 1 132 ? 13.93 8.93 -10.203 1 91.69 132 MET A O 1
ATOM 1100 N N . ASP A 1 133 ? 12.336 7.605 -11.016 1 90.94 133 ASP A N 1
ATOM 1101 C CA . ASP A 1 133 ? 12.828 7.582 -12.391 1 90.94 133 ASP A CA 1
ATOM 1102 C C . ASP A 1 133 ? 11.68 7.406 -13.375 1 90.94 133 ASP A C 1
ATOM 1104 O O . ASP A 1 133 ? 10.547 7.113 -12.977 1 90.94 133 ASP A O 1
ATOM 1108 N N . PHE A 1 134 ? 12.016 7.656 -14.688 1 92.12 134 PHE A N 1
ATOM 1109 C CA . PHE A 1 134 ? 10.984 7.605 -15.711 1 92.12 134 PHE A CA 1
ATOM 1110 C C . PHE A 1 134 ? 11.406 6.688 -16.859 1 92.12 134 PHE A C 1
ATOM 1112 O O . PHE A 1 134 ? 12.547 6.742 -17.312 1 92.12 134 PHE A O 1
ATOM 1119 N N . VAL A 1 135 ? 10.586 5.824 -17.203 1 93.38 135 VAL A N 1
ATOM 1120 C CA . VAL A 1 135 ? 10.711 5.051 -18.438 1 93.38 135 VAL A CA 1
ATOM 1121 C C . VAL A 1 135 ? 9.891 5.699 -19.547 1 93.38 135 VAL A C 1
ATOM 1123 O O . VAL A 1 135 ? 8.664 5.797 -19.438 1 93.38 135 VAL A O 1
ATOM 1126 N N . ILE A 1 136 ? 10.531 6.105 -20.625 1 92.31 136 ILE A N 1
ATOM 1127 C CA . ILE A 1 136 ? 9.844 6.816 -21.703 1 92.31 136 ILE A CA 1
ATOM 1128 C C . ILE A 1 136 ? 9.977 6.031 -23 1 92.31 136 ILE A C 1
ATOM 1130 O O . ILE A 1 136 ? 10.75 5.078 -23.094 1 92.31 136 ILE A O 1
ATOM 1134 N N . GLY A 1 137 ? 9.156 6.414 -24.016 1 91.25 137 GLY A N 1
ATOM 1135 C CA . GLY A 1 137 ? 9.242 5.824 -25.344 1 91.25 137 GLY A CA 1
ATOM 1136 C C . GLY A 1 137 ? 8.453 4.535 -25.469 1 91.25 137 GLY A C 1
ATOM 1137 O O . GLY A 1 137 ? 8.766 3.691 -26.312 1 91.25 137 GLY A O 1
ATOM 1138 N N . LEU A 1 138 ? 7.551 4.27 -24.594 1 93.69 138 LEU A N 1
ATOM 1139 C CA . LEU A 1 138 ? 6.66 3.121 -24.703 1 93.69 138 LEU A CA 1
ATOM 1140 C C . LEU A 1 138 ? 5.543 3.4 -25.703 1 93.69 138 LEU A C 1
ATOM 1142 O O . LEU A 1 138 ? 5.164 4.555 -25.906 1 93.69 138 LEU A O 1
ATOM 1146 N N . PRO A 1 139 ? 5.086 2.324 -26.359 1 93.44 139 PRO A N 1
ATOM 1147 C CA . PRO A 1 139 ? 3.973 2.545 -27.281 1 93.44 139 PRO A CA 1
ATOM 1148 C C . PRO A 1 139 ? 2.77 3.203 -26.609 1 93.44 139 PRO A C 1
ATOM 1150 O O . PRO A 1 139 ? 2.42 2.852 -25.469 1 93.44 139 PRO A O 1
ATOM 1153 N N . ARG A 1 140 ? 2.195 4.098 -27.328 1 94.38 140 ARG A N 1
ATOM 1154 C CA . ARG A 1 140 ? 1.07 4.844 -26.781 1 94.38 140 ARG A CA 1
ATOM 1155 C C . ARG A 1 140 ? -0.136 3.938 -26.562 1 94.38 140 ARG A C 1
ATOM 1157 O O . ARG A 1 140 ? -0.475 3.129 -27.422 1 94.38 140 ARG A O 1
ATOM 1164 N N . THR A 1 141 ? -0.693 4.133 -25.406 1 94.44 141 THR A N 1
ATOM 1165 C CA . THR A 1 141 ? -1.889 3.361 -25.078 1 94.44 141 THR A CA 1
ATOM 1166 C C . THR A 1 141 ? -3.145 4.078 -25.562 1 94.44 141 THR A C 1
ATOM 1168 O O . THR A 1 141 ? -3.062 5.188 -26.094 1 94.44 141 THR A O 1
ATOM 1171 N N . ARG A 1 142 ? -4.312 3.459 -25.375 1 89.38 142 ARG A N 1
ATOM 1172 C CA . ARG A 1 142 ? -5.59 4.07 -25.719 1 89.38 142 ARG A CA 1
ATOM 1173 C C . ARG A 1 142 ? -5.832 5.336 -24.906 1 89.38 142 ARG A C 1
ATOM 1175 O O . ARG A 1 142 ? -6.414 6.301 -25.406 1 89.38 142 ARG A O 1
ATOM 1182 N N . SER A 1 143 ? -5.41 5.312 -23.672 1 90.44 143 SER A N 1
ATOM 1183 C CA . SER A 1 143 ? -5.555 6.48 -22.812 1 90.44 143 SER A CA 1
ATOM 1184 C C . SER A 1 143 ? -4.387 7.441 -22.969 1 90.44 143 SER A C 1
ATOM 1186 O O . SER A 1 143 ? -4.172 8.32 -22.141 1 90.44 143 SER A O 1
ATOM 1188 N N . LYS A 1 144 ? -3.502 7.164 -23.906 1 94 144 LYS A N 1
ATOM 1189 C CA . LYS A 1 144 ? -2.43 8.039 -24.375 1 94 144 LYS A CA 1
ATOM 1190 C C . LYS A 1 144 ? -1.246 8.023 -23.422 1 94 144 LYS A C 1
ATOM 1192 O O . LYS A 1 144 ? -0.478 8.984 -23.359 1 94 144 LYS A O 1
ATOM 1197 N N . LYS A 1 145 ? -1.202 7.039 -22.625 1 96.5 145 LYS A N 1
ATOM 1198 C CA . LYS A 1 145 ? -0.012 6.863 -21.797 1 96.5 145 LYS A CA 1
ATOM 1199 C C . LYS A 1 145 ? 1.155 6.324 -22.625 1 96.5 145 LYS A C 1
ATOM 1201 O O . LYS A 1 145 ? 0.974 5.445 -23.469 1 96.5 145 LYS A O 1
ATOM 1206 N N . ASN A 1 146 ? 2.35 6.867 -22.406 1 96.81 146 ASN A N 1
ATOM 1207 C CA . ASN A 1 146 ? 3.506 6.441 -23.188 1 96.81 146 ASN A CA 1
ATOM 1208 C C . ASN A 1 146 ? 4.766 6.355 -22.328 1 96.81 146 ASN A C 1
ATOM 1210 O O . ASN A 1 146 ? 5.879 6.367 -22.859 1 96.81 146 ASN A O 1
ATOM 1214 N N . GLY A 1 147 ? 4.621 6.375 -21.047 1 96.69 147 GLY A N 1
ATOM 1215 C CA . GLY A 1 147 ? 5.723 6.242 -20.109 1 96.69 147 GLY A CA 1
ATOM 1216 C C . GLY A 1 147 ? 5.301 5.668 -18.766 1 96.69 147 GLY A C 1
ATOM 1217 O O . GLY A 1 147 ? 4.109 5.488 -18.516 1 96.69 147 GLY A O 1
ATOM 1218 N N . VAL A 1 148 ? 6.328 5.25 -17.984 1 97.5 148 VAL A N 1
ATOM 1219 C CA . VAL A 1 148 ? 6.102 4.738 -16.641 1 97.5 148 VAL A CA 1
ATOM 1220 C C . VAL A 1 148 ? 6.965 5.504 -15.641 1 97.5 148 VAL A C 1
ATOM 1222 O O . VAL A 1 148 ? 8.164 5.672 -15.852 1 97.5 148 VAL A O 1
ATOM 1225 N N . TRP A 1 149 ? 6.352 6.164 -14.664 1 96.5 149 TRP A N 1
ATOM 1226 C CA . TRP A 1 149 ? 7.023 6.754 -13.516 1 96.5 149 TRP A CA 1
ATOM 1227 C C . TRP A 1 149 ? 7.348 5.691 -12.469 1 96.5 149 TRP A C 1
ATOM 1229 O O . TRP A 1 149 ? 6.445 5.098 -11.875 1 96.5 149 TRP A O 1
ATOM 1239 N N . VAL A 1 150 ? 8.664 5.41 -12.242 1 96.62 150 VAL A N 1
ATOM 1240 C CA . VAL A 1 150 ? 9.125 4.359 -11.352 1 96.62 150 VAL A CA 1
ATOM 1241 C C . VAL A 1 150 ? 9.578 4.969 -10.023 1 96.62 150 VAL A C 1
ATOM 1243 O O . VAL A 1 150 ? 10.508 5.781 -9.992 1 96.62 150 VAL A O 1
ATOM 1246 N N . ILE A 1 151 ? 8.93 4.605 -8.922 1 96.38 151 ILE A N 1
ATOM 1247 C CA . ILE A 1 151 ? 9.266 5.098 -7.586 1 96.38 151 ILE A CA 1
ATOM 1248 C C . ILE A 1 151 ? 9.633 3.922 -6.68 1 96.38 151 ILE A C 1
ATOM 1250 O O . ILE A 1 151 ? 8.836 2.99 -6.512 1 96.38 151 ILE A O 1
ATOM 1254 N N . VAL A 1 152 ? 10.805 3.965 -6.066 1 95.31 152 VAL A N 1
ATOM 1255 C CA . VAL A 1 152 ? 11.344 2.84 -5.305 1 95.31 152 VAL A CA 1
ATOM 1256 C C . VAL A 1 152 ? 11.648 3.281 -3.879 1 95.31 152 VAL A C 1
ATOM 1258 O O . VAL A 1 152 ? 12.281 4.32 -3.668 1 95.31 152 VAL A O 1
ATOM 1261 N N . ASP A 1 153 ? 11.125 2.547 -2.941 1 95.25 153 ASP A N 1
ATOM 1262 C CA . ASP A 1 153 ? 11.586 2.717 -1.565 1 95.25 153 ASP A CA 1
ATOM 1263 C C . ASP A 1 153 ? 13.016 2.217 -1.395 1 95.25 153 ASP A C 1
ATOM 1265 O O . ASP A 1 153 ? 13.312 1.059 -1.696 1 95.25 153 ASP A O 1
ATOM 1269 N N . ARG A 1 154 ? 13.82 2.93 -0.85 1 91.12 154 ARG A N 1
ATOM 1270 C CA . ARG A 1 154 ? 15.234 2.578 -0.789 1 91.12 154 ARG A CA 1
ATOM 1271 C C . ARG A 1 154 ? 15.484 1.507 0.268 1 91.12 154 ARG A C 1
ATOM 1273 O O . ARG A 1 154 ? 16.469 0.777 0.196 1 91.12 154 ARG A O 1
ATOM 1280 N N . LEU A 1 155 ? 14.641 1.419 1.22 1 91.94 155 LEU A N 1
ATOM 1281 C CA . LEU A 1 155 ? 14.859 0.451 2.289 1 91.94 155 LEU A CA 1
ATOM 1282 C C . LEU A 1 155 ? 14.32 -0.921 1.898 1 91.94 155 LEU A C 1
ATOM 1284 O O . LEU A 1 155 ? 15.078 -1.89 1.818 1 91.94 155 LEU A O 1
ATOM 1288 N N . THR A 1 156 ? 13.047 -1.004 1.591 1 94.81 156 THR A N 1
ATOM 1289 C CA . THR A 1 156 ? 12.383 -2.283 1.359 1 94.81 156 THR A CA 1
ATOM 1290 C C . THR A 1 156 ? 12.531 -2.711 -0.098 1 94.81 156 THR A C 1
ATOM 1292 O O . THR A 1 156 ? 12.266 -3.865 -0.44 1 94.81 156 THR A O 1
ATOM 1295 N N . LYS A 1 157 ? 12.82 -1.786 -0.943 1 94.25 157 LYS A N 1
ATOM 1296 C CA . LYS A 1 157 ? 12.93 -1.967 -2.387 1 94.25 157 LYS A CA 1
ATOM 1297 C C . LYS A 1 157 ? 11.555 -2.162 -3.025 1 94.25 157 LYS A C 1
ATOM 1299 O O . LYS A 1 157 ? 11.453 -2.441 -4.223 1 94.25 157 LYS A O 1
ATOM 1304 N N . SER A 1 158 ? 10.484 -2.043 -2.191 1 97.12 158 SER A N 1
ATOM 1305 C CA . SER A 1 158 ? 9.164 -2.043 -2.814 1 97.12 158 SER A CA 1
ATOM 1306 C C . SER A 1 158 ? 9.023 -0.892 -3.805 1 97.12 158 SER A C 1
ATOM 1308 O O . SER A 1 158 ? 9.547 0.2 -3.574 1 97.12 158 SER A O 1
ATOM 1310 N N . THR A 1 159 ? 8.297 -1.177 -4.891 1 97.81 159 THR A N 1
ATOM 1311 C CA . THR A 1 159 ? 8.297 -0.253 -6.02 1 97.81 159 THR A CA 1
ATOM 1312 C C . THR A 1 159 ? 6.879 -0.056 -6.551 1 97.81 159 THR A C 1
ATOM 1314 O O . THR A 1 159 ? 6.074 -0.988 -6.543 1 97.81 159 THR A O 1
ATOM 1317 N N . HIS A 1 160 ? 6.57 1.169 -6.926 1 98.5 160 HIS A N 1
ATOM 1318 C CA . HIS A 1 160 ? 5.344 1.468 -7.66 1 98.5 160 HIS A CA 1
ATOM 1319 C C . HIS A 1 160 ? 5.641 1.859 -9.102 1 98.5 160 HIS A C 1
ATOM 1321 O O . HIS A 1 160 ? 6.562 2.641 -9.359 1 98.5 160 HIS A O 1
ATOM 1327 N N . PHE A 1 16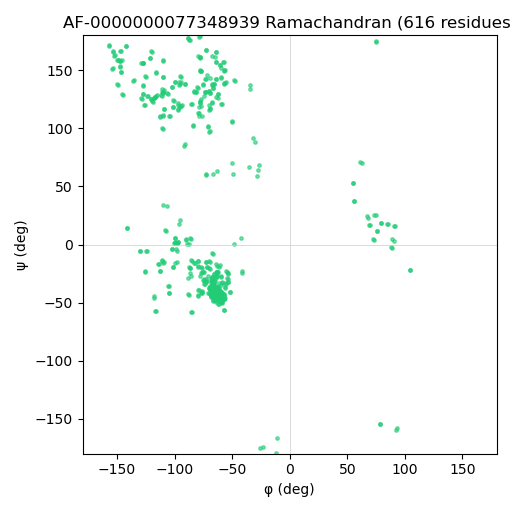1 ? 4.938 1.268 -10.031 1 98.38 161 PHE A N 1
ATOM 1328 C CA . PHE A 1 161 ? 4.98 1.603 -11.453 1 98.38 161 PHE A CA 1
ATOM 1329 C C . PHE A 1 161 ? 3.738 2.389 -11.859 1 98.38 161 PHE A C 1
ATOM 1331 O O . PHE A 1 161 ? 2.639 1.834 -11.922 1 98.38 161 PHE A O 1
ATOM 1338 N N . LEU A 1 162 ? 3.963 3.674 -12.172 1 97.94 162 LEU A N 1
ATOM 1339 C CA . LEU A 1 162 ? 2.834 4.543 -12.492 1 97.94 162 LEU A CA 1
ATOM 1340 C C . LEU A 1 162 ? 2.816 4.891 -13.977 1 97.94 162 LEU A C 1
ATOM 1342 O O . LEU A 1 162 ? 3.74 5.535 -14.477 1 97.94 162 LEU A O 1
ATOM 1346 N N . ALA A 1 163 ? 1.746 4.465 -14.68 1 97.56 163 ALA A N 1
ATOM 1347 C CA . ALA A 1 163 ? 1.605 4.871 -16.078 1 97.56 163 ALA A CA 1
ATOM 1348 C C . ALA A 1 163 ? 1.393 6.379 -16.188 1 97.56 163 ALA A C 1
ATOM 1350 O O . ALA A 1 163 ? 0.661 6.973 -15.391 1 97.56 163 ALA A O 1
ATOM 1351 N N . MET A 1 164 ? 2.021 7.023 -17.141 1 96.88 164 MET A N 1
ATOM 1352 C CA . MET A 1 164 ? 1.888 8.469 -17.312 1 96.88 164 MET A CA 1
ATOM 1353 C C . MET A 1 164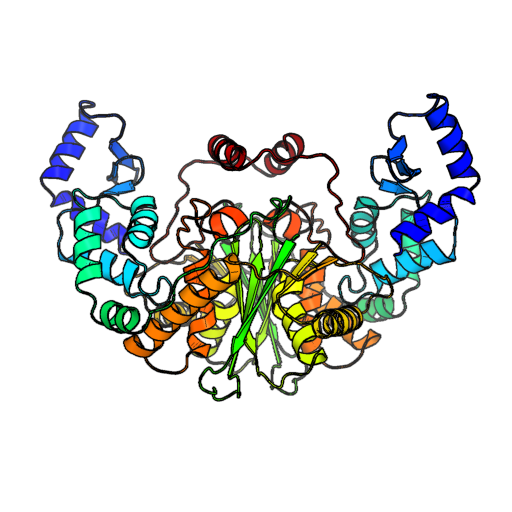 ? 2.102 8.867 -18.766 1 96.88 164 MET A C 1
ATOM 1355 O O . MET A 1 164 ? 2.504 8.039 -19.578 1 96.88 164 MET A O 1
ATOM 1359 N N . LYS A 1 165 ? 1.666 10.039 -19.047 1 96.5 165 LYS A N 1
ATOM 1360 C CA . LYS A 1 165 ? 2.008 10.688 -20.312 1 96.5 165 LYS A CA 1
ATOM 1361 C C . LYS A 1 165 ? 3.271 11.531 -20.188 1 96.5 165 LYS A C 1
ATOM 1363 O O . LYS A 1 165 ? 3.438 12.25 -19.203 1 96.5 165 LYS A O 1
ATOM 1368 N N . THR A 1 166 ? 4.074 11.438 -21.156 1 93.12 166 THR A N 1
ATOM 1369 C CA . THR A 1 166 ? 5.293 12.242 -21.125 1 93.12 166 THR A CA 1
ATOM 1370 C C . THR A 1 166 ? 4.953 13.734 -21.156 1 93.12 166 THR A C 1
ATOM 1372 O O . THR A 1 166 ? 5.77 14.562 -20.75 1 93.12 166 THR A O 1
ATOM 1375 N N . THR A 1 167 ? 3.754 14.07 -21.531 1 93.44 167 THR A N 1
ATOM 1376 C CA . THR A 1 167 ? 3.328 15.461 -21.656 1 93.44 167 THR A CA 1
ATOM 1377 C C . THR A 1 167 ? 2.561 15.898 -20.406 1 93.44 167 THR A C 1
ATOM 1379 O O . THR A 1 167 ? 2.031 17 -20.359 1 93.44 167 THR A O 1
ATOM 1382 N N . ASP A 1 168 ? 2.434 15.055 -19.469 1 93.94 168 ASP A N 1
ATOM 1383 C CA . ASP A 1 168 ? 1.701 15.422 -18.25 1 93.94 168 ASP A CA 1
ATOM 1384 C C . ASP A 1 168 ? 2.305 16.656 -17.594 1 93.94 168 ASP A C 1
ATOM 1386 O O . ASP A 1 168 ? 3.527 16.812 -17.547 1 93.94 168 ASP A O 1
ATOM 1390 N N . SER A 1 169 ? 1.438 17.531 -17.125 1 94.06 169 SER A N 1
ATOM 1391 C CA . SER A 1 169 ? 1.88 18.719 -16.391 1 94.06 169 SER A CA 1
ATOM 1392 C C . SER A 1 169 ? 2.373 18.344 -15 1 94.06 169 SER A C 1
ATOM 1394 O O . SER A 1 169 ? 2.123 17.234 -14.523 1 94.06 169 SER A O 1
ATOM 1396 N N . MET A 1 170 ? 3.008 19.281 -14.383 1 92.69 170 MET A N 1
ATOM 1397 C CA . MET A 1 170 ? 3.469 19.078 -13.016 1 92.69 170 MET A CA 1
ATOM 1398 C C . MET A 1 170 ? 2.291 18.844 -12.07 1 92.69 170 MET A C 1
ATOM 1400 O O . MET A 1 170 ? 2.375 18.016 -11.156 1 92.69 170 MET A O 1
ATOM 1404 N N . ASN A 1 171 ? 1.271 19.531 -12.32 1 93.75 171 ASN A N 1
ATOM 1405 C CA . ASN A 1 171 ? 0.074 19.344 -11.5 1 93.75 171 ASN A CA 1
ATOM 1406 C C . ASN A 1 171 ? -0.515 17.953 -11.672 1 93.75 171 ASN A C 1
ATOM 1408 O O . ASN A 1 171 ? -0.955 17.328 -10.695 1 93.75 171 ASN A O 1
ATOM 1412 N N . SER A 1 172 ? -0.496 17.5 -12.883 1 94.69 172 SER A N 1
ATOM 1413 C CA . SER A 1 172 ? -0.997 16.156 -13.156 1 94.69 172 SER A CA 1
ATOM 1414 C C . SER A 1 172 ? -0.122 15.102 -12.484 1 94.69 172 SER A C 1
ATOM 1416 O O . SER A 1 172 ? -0.632 14.125 -11.938 1 94.69 172 SER A O 1
ATOM 1418 N N . LEU A 1 173 ? 1.166 15.312 -12.562 1 95.25 173 LEU A N 1
ATOM 1419 C CA . LEU A 1 173 ? 2.098 14.391 -11.922 1 95.25 173 LEU A CA 1
ATOM 1420 C C . LEU A 1 173 ? 1.93 14.414 -10.406 1 95.25 173 LEU A C 1
ATOM 1422 O O . LEU A 1 173 ? 1.981 13.367 -9.758 1 95.25 173 LEU A O 1
ATOM 1426 N N . ALA A 1 174 ? 1.733 15.594 -9.844 1 94.62 174 ALA A N 1
ATOM 1427 C CA . ALA A 1 174 ? 1.51 15.711 -8.398 1 94.62 174 ALA A CA 1
ATOM 1428 C C . ALA A 1 174 ? 0.254 14.953 -7.977 1 94.62 174 ALA A C 1
ATOM 1430 O O . ALA A 1 174 ? 0.257 14.258 -6.961 1 94.62 174 ALA A O 1
ATOM 1431 N N . LYS A 1 175 ? -0.784 15.094 -8.766 1 95.38 175 LYS A N 1
ATOM 1432 C CA . LYS A 1 175 ? -2.029 14.391 -8.477 1 95.38 175 LYS A CA 1
ATOM 1433 C C . LYS A 1 175 ? -1.829 12.875 -8.539 1 95.38 175 LYS A C 1
ATOM 1435 O O . LYS A 1 175 ? -2.332 12.141 -7.68 1 95.38 175 LYS A O 1
ATOM 1440 N N . LEU A 1 176 ? -1.111 12.492 -9.578 1 96.81 176 LEU A N 1
ATOM 1441 C CA . LEU A 1 176 ? -0.804 11.07 -9.711 1 96.81 176 LEU A CA 1
ATOM 1442 C C . LEU A 1 176 ? 0.008 10.578 -8.523 1 96.81 176 LEU A C 1
ATOM 1444 O O . LEU A 1 176 ? -0.252 9.492 -7.992 1 96.81 176 LEU A O 1
ATOM 1448 N N . TYR A 1 177 ? 0.94 11.375 -8.086 1 96.94 177 TYR A N 1
ATOM 1449 C CA . TYR A 1 177 ? 1.773 11.039 -6.934 1 96.94 177 TYR A CA 1
ATOM 1450 C C . TYR A 1 177 ? 0.935 10.93 -5.668 1 96.94 177 TYR A C 1
ATOM 1452 O O . TYR A 1 177 ? 1.146 10.031 -4.852 1 96.94 177 TYR A O 1
ATOM 1460 N N . ILE A 1 178 ? 0.057 11.773 -5.465 1 96.88 178 ILE A N 1
ATOM 1461 C CA . ILE A 1 178 ? -0.825 11.727 -4.305 1 96.88 178 ILE A CA 1
ATOM 1462 C C . ILE A 1 178 ? -1.678 10.461 -4.355 1 96.88 178 ILE A C 1
ATOM 1464 O O . ILE A 1 178 ? -1.783 9.742 -3.361 1 96.88 178 ILE A O 1
ATOM 1468 N N . GLN A 1 179 ? -2.178 10.156 -5.48 1 97.31 179 GLN A N 1
ATOM 1469 C CA . GLN A 1 179 ? -3.086 9.031 -5.672 1 97.31 179 GLN A CA 1
ATOM 1470 C C . GLN A 1 179 ? -2.377 7.703 -5.414 1 97.31 179 GLN A C 1
ATOM 1472 O O . GLN A 1 179 ? -2.977 6.766 -4.879 1 97.31 179 GLN A O 1
ATOM 1477 N N . GLU A 1 180 ? -1.11 7.68 -5.742 1 97.88 180 GLU A N 1
ATOM 1478 C CA . GLU A 1 180 ? -0.474 6.363 -5.789 1 97.88 180 GLU A CA 1
ATOM 1479 C C . GLU A 1 180 ? 0.57 6.219 -4.684 1 97.88 180 GLU A C 1
ATOM 1481 O O . GLU A 1 180 ? 0.938 5.102 -4.312 1 97.88 180 GLU A O 1
ATOM 1486 N N . ILE A 1 181 ? 1.093 7.336 -4.188 1 97.81 181 ILE A N 1
ATOM 1487 C CA . ILE A 1 181 ? 2.199 7.25 -3.24 1 97.81 181 ILE A CA 1
ATOM 1488 C C . ILE A 1 181 ? 1.77 7.824 -1.892 1 97.81 181 ILE A C 1
ATOM 1490 O O . ILE A 1 181 ? 1.732 7.109 -0.888 1 97.81 181 ILE A O 1
ATOM 1494 N N . VAL A 1 182 ? 1.333 9.086 -1.892 1 96.81 182 VAL A N 1
ATOM 1495 C CA . VAL A 1 182 ? 0.977 9.719 -0.626 1 96.81 182 VAL A CA 1
ATOM 1496 C C . VAL A 1 182 ? -0.169 8.953 0.031 1 96.81 182 VAL A C 1
ATOM 1498 O O . VAL A 1 182 ? -0.146 8.703 1.238 1 96.81 182 VAL A O 1
ATOM 1501 N N . ARG A 1 183 ? -1.112 8.562 -0.79 1 97.88 183 ARG A N 1
ATOM 1502 C CA . ARG A 1 183 ? -2.275 7.805 -0.333 1 97.88 183 ARG A CA 1
ATOM 1503 C C . ARG A 1 183 ? -1.852 6.566 0.448 1 97.88 183 ARG A C 1
ATOM 1505 O O . ARG A 1 183 ? -2.52 6.172 1.406 1 97.88 183 ARG A O 1
ATOM 1512 N N . LEU A 1 184 ? -0.7 5.984 0.084 1 98.12 184 LEU A N 1
ATOM 1513 C CA . LEU A 1 184 ? -0.292 4.688 0.614 1 98.12 184 LEU A CA 1
ATOM 1514 C C . LEU A 1 184 ? 0.822 4.848 1.644 1 98.12 184 LEU A C 1
ATOM 1516 O O . LEU A 1 184 ? 0.858 4.125 2.643 1 98.12 184 LEU A O 1
ATOM 1520 N N . HIS A 1 185 ? 1.729 5.844 1.392 1 97.31 185 HIS A N 1
ATOM 1521 C CA . HIS A 1 185 ? 2.98 5.82 2.141 1 97.31 185 HIS A CA 1
ATOM 1522 C C . HIS A 1 185 ? 3.275 7.184 2.762 1 97.31 185 HIS A C 1
ATOM 1524 O O . HIS A 1 185 ? 4.277 7.348 3.459 1 97.31 185 HIS A O 1
ATOM 1530 N N . GLY A 1 186 ? 2.486 8.203 2.49 1 95.44 186 GLY A N 1
ATOM 1531 C CA . GLY A 1 186 ? 2.75 9.539 2.998 1 95.44 186 GLY A CA 1
ATOM 1532 C C . GLY A 1 186 ? 3.834 10.266 2.225 1 95.44 186 GLY A C 1
ATOM 1533 O O . GLY A 1 186 ? 3.988 10.062 1.021 1 95.44 186 GLY A O 1
ATOM 1534 N N . ILE A 1 187 ? 4.465 11.18 2.895 1 92.19 187 ILE A N 1
ATOM 1535 C CA . ILE A 1 187 ? 5.457 12.031 2.25 1 92.19 187 ILE A CA 1
ATOM 1536 C C . ILE A 1 187 ? 6.859 11.555 2.615 1 92.19 187 ILE A C 1
ATOM 1538 O O . ILE A 1 187 ? 7.141 11.266 3.781 1 92.19 187 ILE A O 1
ATOM 1542 N N . PRO A 1 188 ? 7.73 11.484 1.65 1 89.88 188 PRO A N 1
ATOM 1543 C CA . PRO A 1 188 ? 9.086 11 1.937 1 89.88 188 PRO A CA 1
ATOM 1544 C C . PRO A 1 188 ? 9.961 12.062 2.604 1 89.88 188 PRO A C 1
ATOM 1546 O O . PRO A 1 188 ? 9.672 13.258 2.512 1 89.88 188 PRO A O 1
ATOM 1549 N N . VAL A 1 189 ? 11.008 11.609 3.223 1 87.81 189 VAL A N 1
ATOM 1550 C CA . VAL A 1 189 ? 12.023 12.477 3.801 1 87.81 189 VAL A CA 1
ATOM 1551 C C . VAL A 1 189 ? 12.961 12.977 2.703 1 87.81 189 VAL A C 1
ATOM 1553 O O . VAL A 1 189 ? 13.367 14.141 2.703 1 87.81 189 VAL A O 1
ATOM 1556 N N . SER A 1 190 ? 13.242 12.055 1.802 1 87.25 190 SER A N 1
ATOM 1557 C CA . SER A 1 190 ? 14.164 12.43 0.735 1 87.25 190 SER A CA 1
ATOM 1558 C C . SER A 1 190 ? 13.828 11.711 -0.567 1 87.25 190 SER A C 1
ATOM 1560 O O . SER A 1 190 ? 13.242 10.625 -0.55 1 87.25 190 SER A O 1
ATOM 1562 N N . ILE A 1 191 ? 14.203 12.367 -1.604 1 86.81 191 ILE A N 1
ATOM 1563 C CA . ILE A 1 191 ? 14 11.844 -2.949 1 86.81 191 ILE A CA 1
ATOM 1564 C C . ILE A 1 191 ? 15.32 11.883 -3.721 1 86.81 191 ILE A C 1
ATOM 1566 O O . ILE A 1 191 ? 16 12.914 -3.75 1 86.81 191 ILE A O 1
ATOM 1570 N N . VAL A 1 192 ? 15.688 10.812 -4.207 1 86.38 192 VAL A N 1
ATOM 1571 C CA . VAL A 1 192 ? 16.812 10.727 -5.129 1 86.38 192 VAL A CA 1
ATOM 1572 C C . VAL A 1 192 ? 16.312 10.625 -6.562 1 86.38 192 VAL A C 1
ATOM 1574 O O . VAL A 1 192 ? 15.461 9.773 -6.867 1 86.38 192 VAL A O 1
ATOM 1577 N N . SER A 1 193 ? 16.734 11.516 -7.391 1 86.38 193 SER A N 1
ATOM 1578 C CA . SER A 1 193 ? 16.312 11.531 -8.789 1 86.38 193 SER A CA 1
ATOM 1579 C C . SER A 1 193 ? 17.438 12.031 -9.695 1 86.38 193 SER A C 1
ATOM 1581 O O . SER A 1 193 ? 18.281 12.812 -9.258 1 86.38 193 SER A O 1
ATOM 1583 N N . ASP A 1 194 ? 17.484 11.555 -10.844 1 79.81 194 ASP A N 1
ATOM 1584 C CA . ASP A 1 194 ? 18.484 12.039 -11.805 1 79.81 194 ASP A CA 1
ATOM 1585 C C . ASP A 1 194 ? 17.938 13.211 -12.609 1 79.81 194 ASP A C 1
ATOM 1587 O O . ASP A 1 194 ? 18.625 13.75 -13.484 1 79.81 194 ASP A O 1
ATOM 1591 N N . ARG A 1 195 ? 16.797 13.586 -12.258 1 79.81 195 ARG A N 1
ATOM 1592 C CA . ARG A 1 195 ? 16.188 14.695 -12.992 1 79.81 195 ARG A CA 1
ATOM 1593 C C . ARG A 1 195 ? 16.766 16.031 -12.547 1 79.81 195 ARG A C 1
ATOM 1595 O O . ARG A 1 195 ? 17.375 16.125 -11.469 1 79.81 195 ARG A O 1
ATOM 1602 N N . ASP A 1 196 ? 16.594 17 -13.328 1 79.06 196 ASP A N 1
ATOM 1603 C CA . ASP A 1 196 ? 17.094 18.344 -13.055 1 79.06 196 ASP A CA 1
ATOM 1604 C C . ASP A 1 196 ? 16.438 18.938 -11.812 1 79.06 196 ASP A C 1
ATOM 1606 O O . ASP A 1 196 ? 15.258 18.672 -11.539 1 79.06 196 ASP A O 1
ATOM 1610 N N . PRO A 1 197 ? 17.188 19.641 -11.086 1 76.75 197 PRO A N 1
ATOM 1611 C CA . PRO A 1 197 ? 16.688 20.281 -9.867 1 76.75 197 PRO A CA 1
ATOM 1612 C C . PRO A 1 197 ? 15.445 21.141 -10.117 1 76.75 197 PRO A C 1
ATOM 1614 O O . PRO A 1 197 ? 14.602 21.281 -9.227 1 76.75 197 PRO A O 1
ATOM 1617 N N . LYS A 1 198 ? 15.383 21.641 -11.273 1 80.31 198 LYS A N 1
ATOM 1618 C CA . LYS A 1 198 ? 14.219 22.453 -11.617 1 80.31 198 LYS A CA 1
ATOM 1619 C C . LYS A 1 198 ? 12.945 21.609 -11.617 1 80.31 198 LYS A C 1
ATOM 1621 O O . LYS A 1 198 ? 11.914 22.031 -11.102 1 80.31 198 LYS A O 1
ATOM 1626 N N . PHE A 1 199 ? 13.031 20.484 -12.148 1 84.31 199 PHE A N 1
ATOM 1627 C CA . PHE A 1 199 ? 11.906 19.562 -12.164 1 84.31 199 PHE A CA 1
ATOM 1628 C C . PHE A 1 199 ? 11.469 19.219 -10.742 1 84.31 199 PHE A C 1
ATOM 1630 O O . PHE A 1 199 ? 10.281 19.312 -10.414 1 84.31 199 PHE A O 1
ATOM 1637 N N . THR A 1 200 ? 12.375 18.922 -9.906 1 82.25 200 THR A N 1
ATOM 1638 C CA . THR A 1 200 ? 12.047 18.469 -8.562 1 82.25 200 THR A CA 1
ATOM 1639 C C . THR A 1 200 ? 11.445 19.594 -7.738 1 82.25 200 THR A C 1
ATOM 1641 O O . THR A 1 200 ? 10.516 19.375 -6.961 1 82.25 200 THR A O 1
ATOM 1644 N N . SER A 1 201 ? 11.961 20.719 -7.93 1 82.12 201 SER A N 1
ATOM 1645 C CA . SER A 1 201 ? 11.438 21.891 -7.215 1 82.12 201 SER A CA 1
ATOM 1646 C C . SER A 1 201 ? 10 22.188 -7.625 1 82.12 201 SER A C 1
ATOM 1648 O O . SER A 1 201 ? 9.133 22.375 -6.773 1 82.12 201 SER A O 1
ATOM 1650 N N . GLN A 1 202 ? 9.797 22.188 -8.906 1 87.31 202 GLN A N 1
ATOM 1651 C CA . GLN A 1 202 ? 8.461 22.453 -9.414 1 87.31 202 GLN A CA 1
ATOM 1652 C C . GLN A 1 202 ? 7.477 21.375 -8.992 1 87.31 202 GLN A C 1
ATOM 1654 O O . GLN A 1 202 ? 6.328 21.656 -8.641 1 87.31 202 GLN A O 1
ATOM 1659 N N . PHE A 1 203 ? 7.945 20.219 -9.078 1 89.25 203 PHE A N 1
ATOM 1660 C CA . PHE A 1 203 ? 7.121 19.094 -8.664 1 89.25 203 PHE A CA 1
ATOM 1661 C C . PHE A 1 203 ? 6.727 19.219 -7.199 1 89.25 203 PHE A C 1
ATOM 1663 O O . PHE A 1 203 ? 5.559 19.031 -6.848 1 89.25 203 PHE A O 1
ATOM 1670 N N . TRP A 1 204 ? 7.605 19.531 -6.387 1 84.56 204 TRP A N 1
ATOM 1671 C CA . TRP A 1 204 ? 7.352 19.594 -4.949 1 84.56 204 TRP A CA 1
ATOM 1672 C C . TRP A 1 204 ? 6.406 20.734 -4.609 1 84.56 204 TRP A C 1
ATOM 1674 O O . TRP A 1 204 ? 5.543 20.609 -3.74 1 84.56 204 TRP A O 1
ATOM 1684 N N . GLN A 1 205 ? 6.566 21.812 -5.258 1 86.31 205 GLN A N 1
ATOM 1685 C CA . GLN A 1 205 ? 5.641 22.922 -5.07 1 86.31 205 GLN A CA 1
ATOM 1686 C C . GLN A 1 205 ? 4.215 22.516 -5.434 1 86.31 205 GLN A C 1
ATOM 1688 O O . GLN A 1 205 ? 3.27 22.844 -4.715 1 86.31 205 GLN A O 1
ATOM 1693 N N . SER A 1 206 ? 4.148 21.828 -6.543 1 90.44 206 SER A N 1
ATOM 1694 C CA . SER A 1 206 ? 2.838 21.344 -6.98 1 90.44 206 SER A CA 1
ATOM 1695 C C . SER A 1 206 ? 2.25 20.359 -5.984 1 90.44 206 SER A C 1
ATOM 1697 O O . SER A 1 206 ? 1.042 20.359 -5.738 1 90.44 206 SER A O 1
ATOM 1699 N N . LEU A 1 207 ? 3.072 19.547 -5.441 1 89.5 207 LEU A N 1
ATOM 1700 C CA . LEU A 1 207 ? 2.637 18.562 -4.457 1 89.5 207 LEU A CA 1
ATOM 1701 C C . LEU A 1 207 ? 2.133 19.234 -3.191 1 89.5 207 LEU A C 1
ATOM 1703 O O . LEU A 1 207 ? 1.089 18.859 -2.65 1 89.5 207 LEU A O 1
ATOM 1707 N N . GLN A 1 208 ? 2.814 20.219 -2.684 1 85.31 208 GLN A N 1
ATOM 1708 C CA . GLN A 1 208 ? 2.406 20.969 -1.493 1 85.31 208 GLN A CA 1
ATOM 1709 C C . GLN A 1 208 ? 1.047 21.625 -1.696 1 85.31 208 GLN A C 1
ATOM 1711 O O . GLN A 1 208 ? 0.193 21.578 -0.808 1 85.31 208 GLN A O 1
ATOM 1716 N N . ARG A 1 209 ? 0.873 22.156 -2.826 1 87.25 209 ARG A N 1
ATOM 1717 C CA . ARG A 1 209 ? -0.403 22.797 -3.148 1 87.25 209 ARG A CA 1
ATOM 1718 C C . ARG A 1 209 ? -1.531 21.766 -3.168 1 87.25 209 ARG A C 1
ATOM 1720 O O . ARG A 1 209 ? -2.615 22.016 -2.639 1 87.25 209 ARG A O 1
ATOM 1727 N N . ALA A 1 210 ? -1.196 20.672 -3.738 1 88.56 210 ALA A N 1
ATOM 1728 C CA . ALA A 1 210 ? -2.205 19.625 -3.865 1 88.56 210 ALA A CA 1
ATOM 1729 C C . ALA A 1 210 ? -2.586 19.062 -2.5 1 88.56 210 ALA A C 1
ATOM 1731 O O . ALA A 1 210 ? -3.723 18.625 -2.295 1 88.56 210 ALA A O 1
ATOM 1732 N N . LEU A 1 211 ? -1.695 19.094 -1.53 1 87.69 211 LEU A N 1
ATOM 1733 C CA . LEU A 1 211 ? -1.944 18.594 -0.182 1 87.69 211 LEU A CA 1
ATOM 1734 C C . LEU A 1 211 ? -2.742 19.609 0.634 1 87.69 211 LEU A C 1
ATOM 1736 O O . LEU A 1 211 ? -3.295 19.266 1.683 1 87.69 211 LEU A O 1
ATOM 1740 N N . GLY A 1 212 ? -2.834 20.797 0.165 1 81.19 212 GLY A N 1
ATOM 1741 C CA . GLY A 1 212 ? -3.602 21.828 0.834 1 81.19 212 GLY A CA 1
ATOM 1742 C C . GLY A 1 212 ? -2.998 22.266 2.158 1 81.19 212 GLY A C 1
ATOM 1743 O O . GLY A 1 212 ? -3.723 22.578 3.105 1 81.19 212 GLY A O 1
ATOM 1744 N N . THR A 1 213 ? -1.78 22.062 2.287 1 80.19 213 THR A N 1
ATOM 1745 C CA . THR A 1 213 ? -1.123 22.422 3.537 1 80.19 213 THR A CA 1
ATOM 1746 C C . THR A 1 213 ? -0.512 23.828 3.434 1 80.19 213 THR A C 1
ATOM 1748 O O . THR A 1 213 ? -0.073 24.234 2.359 1 80.19 213 THR A O 1
ATOM 1751 N N . GLN A 1 214 ? -0.593 24.484 4.551 1 76.81 214 GLN A N 1
ATOM 1752 C CA . GLN A 1 214 ? 0.079 25.766 4.652 1 76.81 214 GLN A CA 1
ATOM 1753 C C . GLN A 1 214 ? 1.427 25.641 5.355 1 76.81 214 GLN A C 1
ATOM 1755 O O . GLN A 1 214 ? 2.182 26.609 5.457 1 76.81 214 GLN A O 1
ATOM 1760 N N . LEU A 1 215 ? 1.66 24.406 5.805 1 74.5 215 LEU A N 1
ATOM 1761 C CA . LEU A 1 215 ? 2.926 24.141 6.48 1 74.5 215 LEU A CA 1
ATOM 1762 C C . LEU A 1 215 ? 4.016 23.797 5.473 1 74.5 215 LEU A C 1
ATOM 1764 O O . LEU A 1 215 ? 3.799 22.969 4.578 1 74.5 215 LEU A O 1
ATOM 1768 N N . ASN A 1 216 ? 4.961 24.562 5.535 1 69.62 216 ASN A N 1
ATOM 1769 C CA . ASN A 1 216 ? 6.09 24.188 4.688 1 69.62 216 ASN A CA 1
ATOM 1770 C C . ASN A 1 216 ? 6.789 22.938 5.195 1 69.62 216 ASN A C 1
ATOM 1772 O O . ASN A 1 216 ? 7.043 22.797 6.395 1 69.62 216 ASN A O 1
ATOM 1776 N N . PHE A 1 217 ? 6.762 21.984 4.422 1 67.81 217 PHE A N 1
ATOM 1777 C CA . PHE A 1 217 ? 7.516 20.797 4.777 1 67.81 217 PHE A CA 1
ATOM 1778 C C . PHE A 1 217 ? 8.625 20.531 3.768 1 67.81 217 PHE A C 1
ATOM 1780 O O . PHE A 1 217 ? 8.562 21 2.631 1 67.81 217 PHE A O 1
ATOM 1787 N N . SER A 1 218 ? 9.695 19.953 4.363 1 69.12 218 SER A N 1
ATOM 1788 C CA . SER A 1 218 ? 10.859 19.828 3.49 1 69.12 218 SER A CA 1
ATOM 1789 C C . SER A 1 218 ? 11.125 18.375 3.129 1 69.12 218 SER A C 1
ATOM 1791 O O . SER A 1 218 ? 10.805 17.469 3.9 1 69.12 218 SER A O 1
ATOM 1793 N N . THR A 1 219 ? 11.289 18.156 1.896 1 76.38 219 THR A N 1
ATOM 1794 C CA . THR A 1 219 ? 11.875 16.938 1.356 1 76.38 219 THR A CA 1
ATOM 1795 C C . THR A 1 219 ? 13.242 17.219 0.736 1 76.38 219 THR A C 1
ATOM 1797 O O . THR A 1 219 ? 13.414 18.234 0.05 1 76.38 219 THR A O 1
ATOM 1800 N N . VAL A 1 220 ? 14.242 16.453 1.154 1 78.56 220 VAL A N 1
ATOM 1801 C CA . VAL A 1 220 ? 15.586 16.656 0.625 1 78.56 220 VAL A CA 1
ATOM 1802 C C . VAL A 1 220 ? 15.711 15.953 -0.729 1 78.56 220 VAL A C 1
ATOM 1804 O O . VAL A 1 220 ? 15.281 14.812 -0.89 1 78.56 220 VAL A O 1
ATOM 1807 N N . PHE A 1 221 ? 16.219 16.719 -1.658 1 79.31 221 PHE A N 1
ATOM 1808 C CA . PHE A 1 221 ? 16.422 16.156 -2.988 1 79.31 221 PHE A CA 1
ATOM 1809 C C . PHE A 1 221 ? 17.906 15.898 -3.24 1 79.31 221 PHE A C 1
ATOM 1811 O O . PHE A 1 221 ? 18.75 16.75 -2.955 1 79.31 221 PHE A O 1
ATOM 1818 N N . HIS A 1 222 ? 18.141 14.75 -3.658 1 77.44 222 HIS A N 1
ATOM 1819 C CA . HIS A 1 222 ? 19.5 14.391 -4.035 1 77.44 222 HIS A CA 1
ATOM 1820 C C . HIS A 1 222 ? 19.578 14.031 -5.516 1 77.44 222 HIS A C 1
ATOM 1822 O O . HIS A 1 222 ? 18.797 13.219 -6.012 1 77.44 222 HIS A O 1
ATOM 1828 N N . LEU A 1 223 ? 20.547 14.766 -6.168 1 76.56 223 LEU A N 1
ATOM 1829 C CA . LEU A 1 223 ? 20.812 14.422 -7.559 1 76.56 223 LEU A CA 1
ATOM 1830 C C . LEU A 1 223 ? 21.797 13.258 -7.648 1 76.56 223 LEU A C 1
ATOM 1832 O O . LEU A 1 223 ? 22.938 13.367 -7.215 1 76.56 223 LEU A O 1
ATOM 1836 N N . GLN A 1 224 ? 21.359 12.133 -7.898 1 70.81 224 GLN A N 1
ATOM 1837 C CA . GLN A 1 224 ? 22.266 11.008 -8.039 1 70.81 224 GLN A CA 1
ATOM 1838 C C . GLN A 1 224 ? 21.766 10.031 -9.102 1 70.81 224 GLN A C 1
ATOM 1840 O O . GLN A 1 224 ? 20.562 9.773 -9.203 1 70.81 224 GLN A O 1
ATOM 1845 N N . ILE A 1 225 ? 22.734 9.773 -9.969 1 61.56 225 ILE A N 1
ATOM 1846 C CA . ILE A 1 225 ? 22.453 8.648 -10.859 1 61.56 225 ILE A CA 1
ATOM 1847 C C . ILE A 1 225 ? 22.516 7.344 -10.078 1 61.56 225 ILE A C 1
ATOM 1849 O O . ILE A 1 225 ? 23.562 7.02 -9.492 1 61.56 225 ILE A O 1
ATOM 1853 N N . ASP A 1 226 ? 21.344 6.832 -9.734 1 64.12 226 ASP A N 1
ATOM 1854 C CA . ASP A 1 226 ? 21.359 5.652 -8.875 1 64.12 226 ASP A CA 1
ATOM 1855 C C . ASP A 1 226 ? 21.219 4.371 -9.695 1 64.12 226 ASP A C 1
ATOM 1857 O O . ASP A 1 226 ? 20.359 4.266 -10.562 1 64.12 226 ASP A O 1
ATOM 1861 N N . GLY A 1 227 ? 22.203 3.498 -9.609 1 67.56 227 GLY A N 1
ATOM 1862 C CA . GLY A 1 227 ? 22.219 2.184 -10.234 1 67.56 227 GLY A CA 1
ATOM 1863 C C . GLY A 1 227 ? 21 1.341 -9.875 1 67.56 227 GLY A C 1
ATOM 1864 O O . GLY A 1 227 ? 20.609 0.463 -10.641 1 67.56 227 GLY A O 1
ATOM 1865 N N . GLN A 1 228 ? 20.375 1.622 -8.789 1 75.56 228 GLN A N 1
ATOM 1866 C CA . GLN A 1 228 ? 19.234 0.82 -8.344 1 75.56 228 GLN A CA 1
ATOM 1867 C C . GLN A 1 228 ? 18.031 1.039 -9.242 1 75.56 228 GLN A C 1
ATOM 1869 O O . GLN A 1 228 ? 17.344 0.084 -9.609 1 75.56 228 GLN A O 1
ATOM 1874 N N . SER A 1 229 ? 17.812 2.279 -9.602 1 80.5 229 SER A N 1
ATOM 1875 C CA . SER A 1 229 ? 16.672 2.576 -10.453 1 80.5 229 SER A CA 1
ATOM 1876 C C . SER A 1 229 ? 16.844 1.963 -11.844 1 80.5 229 SER A C 1
ATOM 1878 O O . SER A 1 229 ? 15.875 1.506 -12.453 1 80.5 229 SER A O 1
ATOM 1880 N N . GLU A 1 230 ? 18.125 1.92 -12.289 1 82.5 230 GLU A N 1
ATOM 1881 C CA . GLU A 1 230 ? 18.391 1.339 -13.602 1 82.5 230 GLU A CA 1
ATOM 1882 C C . GLU A 1 230 ? 18.062 -0.151 -13.625 1 82.5 230 GLU A C 1
ATOM 1884 O O . GLU A 1 230 ? 17.484 -0.648 -14.594 1 82.5 230 GLU A O 1
ATOM 1889 N N . ARG A 1 231 ? 18.406 -0.802 -12.625 1 86.31 231 ARG A N 1
ATOM 1890 C CA . ARG A 1 231 ? 18.109 -2.23 -12.531 1 86.31 231 ARG A CA 1
ATOM 1891 C C . ARG A 1 231 ? 16.609 -2.484 -12.469 1 86.31 231 ARG A C 1
ATOM 1893 O O . ARG A 1 231 ? 16.109 -3.387 -13.141 1 86.31 231 ARG A O 1
ATOM 1900 N N . VAL A 1 232 ? 15.906 -1.735 -11.68 1 91.94 232 VAL A N 1
ATOM 1901 C CA . VAL A 1 232 ? 14.461 -1.884 -11.555 1 91.94 232 VAL A CA 1
ATOM 1902 C C . VAL A 1 232 ? 13.797 -1.628 -12.906 1 91.94 232 VAL A C 1
ATOM 1904 O O . VAL A 1 232 ? 12.875 -2.35 -13.297 1 91.94 232 VAL A O 1
ATOM 1907 N N . ILE A 1 233 ? 14.312 -0.65 -13.602 1 92.06 233 ILE A N 1
ATOM 1908 C CA . ILE A 1 233 ? 13.75 -0.298 -14.906 1 92.06 233 ILE A CA 1
ATOM 1909 C C . ILE A 1 233 ? 13.984 -1.439 -15.891 1 92.06 233 ILE A C 1
ATOM 1911 O O . ILE A 1 233 ? 13.078 -1.808 -16.641 1 92.06 233 ILE A O 1
ATOM 1915 N N . GLN A 1 234 ? 15.125 -1.977 -15.859 1 90.94 234 GLN A N 1
ATOM 1916 C CA . GLN A 1 234 ? 15.422 -3.107 -16.734 1 90.94 234 GLN A CA 1
ATOM 1917 C C . GLN A 1 234 ? 14.492 -4.285 -16.438 1 90.94 234 GLN A C 1
ATOM 1919 O O . GLN A 1 234 ? 13.977 -4.922 -17.359 1 90.94 234 GLN A O 1
ATOM 1924 N N . ILE A 1 235 ? 14.352 -4.578 -15.211 1 92.94 235 ILE A N 1
ATOM 1925 C CA . ILE A 1 235 ? 13.469 -5.672 -14.812 1 92.94 235 ILE A CA 1
ATOM 1926 C C . ILE A 1 235 ? 12.055 -5.398 -15.312 1 92.94 235 ILE A C 1
ATOM 1928 O O . ILE A 1 235 ? 11.406 -6.285 -15.875 1 92.94 235 ILE A O 1
ATOM 1932 N N . LEU A 1 236 ? 11.586 -4.164 -15.109 1 95.31 236 LEU A N 1
ATOM 1933 C CA . LEU A 1 236 ? 10.25 -3.791 -15.555 1 95.31 236 LEU A CA 1
ATOM 1934 C C . LEU A 1 236 ? 10.109 -3.971 -17.062 1 95.31 236 LEU A C 1
ATOM 1936 O O . LEU A 1 236 ? 9.117 -4.539 -17.531 1 95.31 236 LEU A O 1
ATOM 1940 N N . GLU A 1 237 ? 11.07 -3.496 -17.75 1 94 237 GLU A N 1
ATOM 1941 C CA . GLU A 1 237 ? 11.023 -3.6 -19.219 1 94 237 GLU A CA 1
ATOM 1942 C C . GLU A 1 237 ? 10.977 -5.055 -19.656 1 94 237 GLU A C 1
ATOM 1944 O O . GLU A 1 237 ? 10.203 -5.41 -20.547 1 94 237 GLU A O 1
ATOM 1949 N N . ASP A 1 238 ? 11.797 -5.867 -19.078 1 93.75 238 ASP A N 1
ATOM 1950 C CA . ASP A 1 238 ? 11.797 -7.293 -19.391 1 93.75 238 ASP A CA 1
ATOM 1951 C C . ASP A 1 238 ? 10.43 -7.918 -19.094 1 93.75 238 ASP A C 1
ATOM 1953 O O . ASP A 1 238 ? 9.922 -8.711 -19.891 1 93.75 238 ASP A O 1
ATOM 1957 N N . MET A 1 239 ? 9.859 -7.59 -17.984 1 95.88 239 MET A N 1
ATOM 1958 C CA . MET A 1 239 ? 8.555 -8.125 -17.594 1 95.88 239 MET A CA 1
ATOM 1959 C C . MET A 1 239 ? 7.477 -7.707 -18.594 1 95.88 239 MET A C 1
ATOM 1961 O O . MET A 1 239 ? 6.672 -8.531 -19.031 1 95.88 239 MET A O 1
ATOM 1965 N N . LEU A 1 240 ? 7.473 -6.441 -18.953 1 95.31 240 LEU A N 1
ATOM 1966 C CA . LEU A 1 240 ? 6.449 -5.938 -19.859 1 95.31 240 LEU A CA 1
ATOM 1967 C C . LEU A 1 240 ? 6.602 -6.547 -21.25 1 95.31 240 LEU A C 1
ATOM 1969 O O . LEU A 1 240 ? 5.609 -6.871 -21.906 1 95.31 240 LEU A O 1
ATOM 1973 N N . ARG A 1 241 ? 7.84 -6.691 -21.672 1 94.25 241 ARG A N 1
ATOM 1974 C CA . ARG A 1 241 ? 8.086 -7.348 -22.953 1 94.25 241 ARG A CA 1
ATOM 1975 C C . ARG A 1 241 ? 7.57 -8.789 -22.938 1 94.25 241 ARG A C 1
ATOM 1977 O O . ARG A 1 241 ? 6.914 -9.227 -23.875 1 94.25 241 ARG A O 1
ATOM 1984 N N . ALA A 1 242 ? 7.883 -9.492 -21.875 1 95.94 242 ALA A N 1
ATOM 1985 C CA . ALA A 1 242 ? 7.395 -10.859 -21.734 1 95.94 242 ALA A CA 1
ATOM 1986 C C . ALA A 1 242 ? 5.867 -10.906 -21.797 1 95.94 242 ALA A C 1
ATOM 1988 O O . ALA A 1 242 ? 5.289 -11.781 -22.438 1 95.94 242 ALA A O 1
ATOM 1989 N N . CYS A 1 243 ? 5.223 -9.969 -21.125 1 94.75 243 CYS A N 1
ATOM 1990 C CA . CYS A 1 243 ? 3.766 -9.922 -21.094 1 94.75 243 CYS A CA 1
ATOM 1991 C C . CYS A 1 243 ? 3.199 -9.688 -22.484 1 94.75 243 CYS A C 1
ATOM 1993 O O . CYS A 1 243 ? 2.254 -10.359 -22.891 1 94.75 243 CYS A O 1
ATOM 1995 N N . VAL A 1 244 ? 3.777 -8.781 -23.188 1 93.69 244 VAL A N 1
ATOM 1996 C CA . VAL A 1 244 ? 3.273 -8.438 -24.516 1 93.69 244 VAL A CA 1
ATOM 1997 C C . VAL A 1 244 ? 3.473 -9.617 -25.469 1 93.69 244 VAL A C 1
ATOM 1999 O O . VAL A 1 244 ? 2.588 -9.938 -26.266 1 93.69 244 VAL A O 1
ATOM 2002 N N . LEU A 1 245 ? 4.562 -10.289 -25.391 1 93.5 245 LEU A N 1
ATOM 2003 C CA . LEU A 1 245 ? 4.867 -11.43 -26.234 1 93.5 245 LEU A CA 1
ATOM 2004 C C . LEU A 1 245 ? 3.967 -12.617 -25.891 1 93.5 245 LEU A C 1
ATOM 2006 O O . LEU A 1 245 ? 3.484 -13.312 -26.797 1 93.5 245 LEU A O 1
ATOM 2010 N N . ASP A 1 246 ? 3.703 -12.773 -24.625 1 92.44 246 ASP A N 1
ATOM 2011 C CA . ASP A 1 246 ? 3.006 -13.961 -24.156 1 92.44 246 ASP A CA 1
ATOM 2012 C C . ASP A 1 246 ? 1.492 -13.773 -24.219 1 92.44 246 ASP A C 1
ATOM 2014 O O . ASP A 1 246 ? 0.76 -14.672 -24.625 1 92.44 246 ASP A O 1
ATOM 2018 N N . PHE A 1 247 ? 0.986 -12.586 -23.797 1 90.94 247 PHE A N 1
ATOM 2019 C CA . PHE A 1 247 ? -0.446 -12.391 -23.609 1 90.94 247 PHE A CA 1
ATOM 2020 C C . PHE A 1 247 ? -1 -11.391 -24.609 1 90.94 247 PHE A C 1
ATOM 2022 O O . PHE A 1 247 ? -2.215 -11.289 -24.781 1 90.94 247 PHE A O 1
ATOM 2029 N N . GLY A 1 248 ? -0.157 -10.609 -25.25 1 90.25 248 GLY A N 1
ATOM 2030 C CA . GLY A 1 248 ? -0.6 -9.594 -26.203 1 90.25 248 GLY A CA 1
ATOM 2031 C C . GLY A 1 248 ? -1.195 -8.375 -25.531 1 90.25 248 GLY A C 1
ATOM 2032 O O . GLY A 1 248 ? -1.197 -8.273 -24.297 1 90.25 248 GLY A O 1
ATOM 2033 N N . GLY A 1 249 ? -1.512 -7.414 -26.281 1 90.25 249 GLY A N 1
ATOM 2034 C CA . GLY A 1 249 ? -2.193 -6.23 -25.781 1 90.25 249 GLY A CA 1
ATOM 2035 C C . GLY A 1 249 ? -1.242 -5.117 -25.375 1 90.25 249 GLY A C 1
ATOM 2036 O O . GLY A 1 249 ? -0.097 -5.078 -25.844 1 90.25 249 GLY A O 1
ATOM 2037 N N . ASN A 1 250 ? -1.818 -4.281 -24.562 1 92.81 250 ASN A N 1
ATOM 2038 C CA . ASN A 1 250 ? -1.094 -3.072 -24.188 1 92.81 250 ASN A CA 1
ATOM 2039 C C . ASN A 1 250 ? -0.34 -3.254 -22.875 1 92.81 250 ASN A C 1
ATOM 2041 O O . ASN A 1 250 ? -0.862 -3.854 -21.938 1 92.81 250 ASN A O 1
ATOM 2045 N N . TRP A 1 251 ? 0.867 -2.688 -22.875 1 94.94 251 TRP A N 1
ATOM 2046 C CA . TRP A 1 251 ? 1.751 -2.838 -21.734 1 94.94 251 TRP A CA 1
ATOM 2047 C C . TRP A 1 251 ? 1.096 -2.293 -20.469 1 94.94 251 TRP A C 1
ATOM 2049 O O . TRP A 1 251 ? 1.318 -2.816 -19.375 1 94.94 251 TRP A O 1
ATOM 2059 N N . ALA A 1 252 ? 0.303 -1.282 -20.625 1 94.88 252 ALA A N 1
ATOM 2060 C CA . ALA A 1 252 ? -0.258 -0.589 -19.469 1 94.88 252 ALA A CA 1
ATOM 2061 C C . ALA A 1 252 ? -1.208 -1.496 -18.688 1 94.88 252 ALA A C 1
ATOM 2063 O O . ALA A 1 252 ? -1.346 -1.363 -17.469 1 94.88 252 ALA A O 1
ATOM 2064 N N . ASN A 1 253 ? -1.793 -2.48 -19.344 1 93.19 253 ASN A N 1
ATOM 2065 C CA . ASN A 1 253 ? -2.734 -3.398 -18.719 1 93.19 253 ASN A CA 1
ATOM 2066 C C . ASN A 1 253 ? -2.029 -4.359 -17.766 1 93.19 253 ASN A C 1
ATOM 2068 O O . ASN A 1 253 ? -2.66 -4.941 -16.875 1 93.19 253 ASN A O 1
ATOM 2072 N N . TYR A 1 254 ? -0.747 -4.504 -17.922 1 95.31 254 TYR A N 1
ATOM 2073 C CA . TYR A 1 254 ? -0.017 -5.496 -17.141 1 95.31 254 TYR A CA 1
ATOM 2074 C C . TYR A 1 254 ? 0.746 -4.836 -16 1 95.31 254 TYR A C 1
ATOM 2076 O O . TYR A 1 254 ? 1.312 -5.523 -15.141 1 95.31 254 TYR A O 1
ATOM 2084 N N . LEU A 1 255 ? 0.714 -3.512 -15.914 1 96.94 255 LEU A N 1
ATOM 2085 C CA . LEU A 1 255 ? 1.549 -2.773 -14.977 1 96.94 255 LEU A CA 1
ATOM 2086 C C . LEU A 1 255 ? 1.2 -3.141 -13.539 1 96.94 255 LEU A C 1
ATOM 2088 O O . LEU A 1 255 ? 2.09 -3.395 -12.719 1 96.94 255 LEU A O 1
ATOM 2092 N N . PRO A 1 256 ? -0.103 -3.279 -13.188 1 97.25 256 PRO A N 1
ATOM 2093 C CA . PRO A 1 256 ? -0.418 -3.625 -11.805 1 97.25 256 PRO A CA 1
ATOM 2094 C C . PRO A 1 256 ? 0.106 -5.004 -11.406 1 97.25 256 PRO A C 1
ATOM 2096 O O . PRO A 1 256 ? 0.702 -5.152 -10.336 1 97.25 256 PRO A O 1
ATOM 2099 N N . LEU A 1 257 ? -0.07 -5.945 -12.242 1 97.06 257 LEU A N 1
ATOM 2100 C CA . LEU A 1 257 ? 0.381 -7.293 -11.914 1 97.06 257 LEU A CA 1
ATOM 2101 C C . LEU A 1 257 ? 1.898 -7.398 -12.023 1 97.06 257 LEU A C 1
ATOM 2103 O O . LEU A 1 257 ? 2.527 -8.156 -11.289 1 97.06 257 LEU A O 1
ATOM 2107 N N . ALA A 1 258 ? 2.506 -6.598 -12.961 1 97.75 258 ALA A N 1
ATOM 2108 C CA . ALA A 1 258 ? 3.963 -6.527 -12.992 1 97.75 258 ALA A CA 1
ATOM 2109 C C . ALA A 1 258 ? 4.52 -5.973 -11.688 1 97.75 258 ALA A C 1
ATOM 2111 O O . ALA A 1 258 ? 5.531 -6.461 -11.18 1 97.75 258 ALA A O 1
ATOM 2112 N N . GLU A 1 259 ? 3.865 -4.961 -11.18 1 98.5 259 GLU A N 1
ATOM 2113 C CA . GLU A 1 259 ? 4.254 -4.406 -9.891 1 98.5 259 GLU A CA 1
ATOM 2114 C C . GLU A 1 259 ? 4.148 -5.449 -8.781 1 98.5 259 GLU A C 1
ATOM 2116 O O . GLU A 1 259 ? 5.07 -5.609 -7.98 1 98.5 259 GLU A O 1
ATOM 2121 N N . PHE A 1 260 ? 3.059 -6.129 -8.758 1 98.25 260 PHE A N 1
ATOM 2122 C CA . PHE A 1 260 ? 2.865 -7.18 -7.766 1 98.25 260 PHE A CA 1
ATOM 2123 C C . PHE A 1 260 ? 3.953 -8.242 -7.887 1 98.25 260 PHE A C 1
ATOM 2125 O O . PHE A 1 260 ? 4.555 -8.641 -6.887 1 98.25 260 PHE A O 1
ATOM 2132 N N . ALA A 1 261 ? 4.125 -8.68 -9.094 1 97.44 261 ALA A N 1
ATOM 2133 C CA . ALA A 1 261 ? 5.117 -9.727 -9.344 1 97.44 261 ALA A CA 1
ATOM 2134 C C . ALA A 1 261 ? 6.5 -9.289 -8.867 1 97.44 261 ALA A C 1
ATOM 2136 O O . ALA A 1 261 ? 7.207 -10.055 -8.203 1 97.44 261 ALA A O 1
ATOM 2137 N N . TYR A 1 262 ? 6.859 -8.125 -9.211 1 97.56 262 TYR A N 1
ATOM 2138 C CA . TYR A 1 262 ? 8.148 -7.594 -8.789 1 97.56 262 TYR A CA 1
ATOM 2139 C C . TYR A 1 262 ? 8.25 -7.543 -7.273 1 97.56 262 TYR A C 1
ATOM 2141 O O . TYR A 1 262 ? 9.227 -8.031 -6.691 1 97.56 262 TYR A O 1
ATOM 2149 N N . ASN A 1 263 ? 7.254 -6.988 -6.582 1 98 263 ASN A N 1
ATOM 2150 C CA . ASN A 1 263 ? 7.301 -6.727 -5.148 1 98 263 ASN A CA 1
ATOM 2151 C C . ASN A 1 263 ? 7.145 -8.008 -4.336 1 98 263 ASN A C 1
ATOM 2153 O O . ASN A 1 263 ? 7.527 -8.062 -3.168 1 98 263 ASN A O 1
ATOM 2157 N N . ASN A 1 264 ? 6.539 -9.008 -4.934 1 97 264 ASN A N 1
ATOM 2158 C CA . ASN A 1 264 ? 6.266 -10.242 -4.199 1 97 264 ASN A CA 1
ATOM 2159 C C . ASN A 1 264 ? 7.293 -11.32 -4.512 1 97 264 ASN A C 1
ATOM 2161 O O . ASN A 1 264 ? 7.141 -12.469 -4.09 1 97 264 ASN A O 1
ATOM 2165 N N . SER A 1 265 ? 8.305 -11 -5.254 1 95.69 265 SER A N 1
ATOM 2166 C CA . SER A 1 265 ? 9.32 -11.977 -5.637 1 95.69 265 SER A CA 1
ATOM 2167 C C . SER A 1 265 ? 10.648 -11.695 -4.945 1 95.69 265 SER A C 1
ATOM 2169 O O . SER A 1 265 ? 10.953 -10.547 -4.621 1 95.69 265 SER A O 1
ATOM 2171 N N . TYR A 1 266 ? 11.406 -12.688 -4.887 1 94.62 266 TYR A N 1
ATOM 2172 C CA . TYR A 1 266 ? 12.734 -12.625 -4.273 1 94.62 266 TYR A CA 1
ATOM 2173 C C . TYR A 1 266 ? 13.633 -11.648 -5.027 1 94.62 266 TYR A C 1
ATOM 2175 O O . TYR A 1 266 ? 13.664 -11.648 -6.258 1 94.62 266 TYR A O 1
ATOM 2183 N N . GLN A 1 267 ? 14.211 -10.797 -4.262 1 92.19 267 GLN A N 1
ATOM 2184 C CA . GLN A 1 267 ? 15.242 -9.914 -4.789 1 92.19 267 GLN A CA 1
ATOM 2185 C C . GLN A 1 267 ? 16.594 -10.188 -4.133 1 92.19 267 GLN A C 1
ATOM 2187 O O . GLN A 1 267 ? 16.719 -10.117 -2.908 1 92.19 267 GLN A O 1
ATOM 2192 N N . SER A 1 268 ? 17.609 -10.391 -4.879 1 88.75 268 SER A N 1
ATOM 2193 C CA . SER A 1 268 ? 18.922 -10.742 -4.371 1 88.75 268 SER A CA 1
ATOM 2194 C C . SER A 1 268 ? 19.547 -9.594 -3.584 1 88.75 268 SER A C 1
ATOM 2196 O O . SER A 1 268 ? 20.297 -9.82 -2.641 1 88.75 268 SER A O 1
ATOM 2198 N N . SER A 1 269 ? 19.219 -8.398 -3.914 1 84.38 269 SER A N 1
ATOM 2199 C CA . SER A 1 269 ? 19.797 -7.215 -3.279 1 84.38 269 SER A CA 1
ATOM 2200 C C . SER A 1 269 ? 19.438 -7.148 -1.801 1 84.38 269 SER A C 1
ATOM 2202 O O . SER A 1 269 ? 20.219 -6.668 -0.983 1 84.38 269 SER A O 1
ATOM 2204 N N . ILE A 1 270 ? 18.25 -7.723 -1.425 1 89.38 270 ILE A N 1
ATOM 2205 C CA . ILE A 1 270 ? 17.844 -7.617 -0.028 1 89.38 270 ILE A CA 1
ATOM 2206 C C . ILE A 1 270 ? 17.594 -9.008 0.544 1 89.38 270 ILE A C 1
ATOM 2208 O O . ILE A 1 270 ? 17.281 -9.156 1.73 1 89.38 270 ILE A O 1
ATOM 2212 N N . GLY A 1 271 ? 17.672 -10.023 -0.307 1 92.56 271 GLY A N 1
ATOM 2213 C CA . GLY A 1 271 ? 17.578 -11.406 0.125 1 92.56 271 GLY A CA 1
ATOM 2214 C C . GLY A 1 271 ? 16.156 -11.836 0.457 1 92.56 271 GLY A C 1
ATOM 2215 O O . GLY A 1 271 ? 15.961 -12.844 1.142 1 92.56 271 GLY A O 1
ATOM 2216 N N . MET A 1 272 ? 15.203 -11.055 0.11 1 94.5 272 MET A N 1
ATOM 2217 C CA . MET A 1 272 ? 13.789 -11.344 0.316 1 94.5 272 MET A CA 1
ATOM 2218 C C . MET A 1 272 ? 12.922 -10.555 -0.658 1 94.5 272 MET A C 1
ATOM 2220 O O . MET A 1 272 ? 13.438 -9.734 -1.421 1 94.5 272 MET A O 1
ATOM 2224 N N . ALA A 1 273 ? 11.68 -10.859 -0.677 1 95.94 273 ALA A N 1
ATOM 2225 C CA . ALA A 1 273 ? 10.773 -10.07 -1.503 1 95.94 273 ALA A CA 1
ATOM 2226 C C . ALA A 1 273 ? 10.516 -8.703 -0.883 1 95.94 273 ALA A C 1
ATOM 2228 O O . ALA A 1 273 ? 10.383 -8.578 0.337 1 95.94 273 ALA A O 1
ATOM 2229 N N . PRO A 1 274 ? 10.406 -7.695 -1.666 1 97.06 274 PRO A N 1
ATOM 2230 C CA . PRO A 1 274 ? 10.109 -6.355 -1.151 1 97.06 274 PRO A CA 1
ATOM 2231 C C . PRO A 1 274 ? 8.883 -6.332 -0.242 1 97.06 274 PRO A C 1
ATOM 2233 O O . PRO A 1 274 ? 8.891 -5.68 0.803 1 97.06 274 PRO A O 1
ATOM 2236 N N . TYR A 1 275 ? 7.832 -7.039 -0.566 1 97 275 TYR A N 1
ATOM 2237 C CA . TYR A 1 275 ? 6.641 -7.07 0.276 1 97 275 TYR A CA 1
ATOM 2238 C C . TYR A 1 275 ? 6.93 -7.766 1.601 1 97 275 TYR A C 1
ATOM 2240 O O . TYR A 1 275 ? 6.312 -7.449 2.621 1 97 275 TYR A O 1
ATOM 2248 N N . GLU A 1 276 ? 7.812 -8.711 1.596 1 94.5 276 GLU A N 1
ATOM 2249 C CA . GLU A 1 276 ? 8.234 -9.305 2.859 1 94.5 276 GLU A CA 1
ATOM 2250 C C . GLU A 1 276 ? 8.914 -8.273 3.754 1 94.5 276 GLU A C 1
ATOM 2252 O O . GLU A 1 276 ? 8.664 -8.234 4.961 1 94.5 276 GLU A O 1
ATOM 2257 N N . ALA A 1 277 ? 9.711 -7.523 3.18 1 93.81 277 ALA A N 1
ATOM 2258 C CA . ALA A 1 277 ? 10.359 -6.441 3.918 1 93.81 277 ALA A CA 1
ATOM 2259 C C . ALA A 1 277 ? 9.344 -5.402 4.371 1 93.81 277 ALA A C 1
ATOM 2261 O O . ALA A 1 277 ? 9.469 -4.836 5.461 1 93.81 277 ALA A O 1
ATOM 2262 N N . LEU A 1 278 ? 8.367 -5.172 3.57 1 96 278 LEU A N 1
ATOM 2263 C CA . LEU A 1 278 ? 7.395 -4.117 3.826 1 96 278 LEU A CA 1
ATOM 2264 C C . LEU A 1 278 ? 6.355 -4.574 4.844 1 96 278 LEU A C 1
ATOM 2266 O O . LEU A 1 278 ? 6.031 -3.836 5.777 1 96 278 LEU A O 1
ATOM 2270 N N . TYR A 1 279 ? 5.871 -5.836 4.664 1 93.62 279 TYR A N 1
ATOM 2271 C CA . TYR A 1 279 ? 4.715 -6.285 5.43 1 93.62 279 TYR A CA 1
ATOM 2272 C C . TYR A 1 279 ? 5.117 -7.336 6.461 1 93.62 279 TYR A C 1
ATOM 2274 O O . TYR A 1 279 ? 4.34 -7.656 7.363 1 93.62 279 TYR A O 1
ATOM 2282 N N . GLY A 1 280 ? 6.258 -7.918 6.355 1 90 280 GLY A N 1
ATOM 2283 C CA . GLY A 1 280 ? 6.707 -8.977 7.246 1 90 280 GLY A CA 1
ATOM 2284 C C . GLY A 1 280 ? 6.641 -10.352 6.609 1 90 280 GLY A C 1
ATOM 2285 O O . GLY A 1 280 ? 7.316 -11.281 7.059 1 90 280 GLY A O 1
ATOM 2286 N N . ARG A 1 281 ? 5.809 -10.477 5.598 1 90.06 281 ARG A N 1
ATOM 2287 C CA . ARG A 1 281 ? 5.688 -11.68 4.781 1 90.06 281 ARG A CA 1
ATOM 2288 C C . ARG A 1 281 ? 5.281 -11.336 3.354 1 90.06 281 ARG A C 1
ATOM 2290 O O . ARG A 1 281 ? 4.758 -10.25 3.096 1 90.06 281 ARG A O 1
ATOM 2297 N N . PRO A 1 282 ? 5.57 -12.266 2.445 1 92.5 282 PRO A N 1
ATOM 2298 C CA . PRO A 1 282 ? 5.027 -12.039 1.104 1 92.5 282 PRO A CA 1
ATOM 2299 C C . PRO A 1 282 ? 3.5 -12.062 1.075 1 92.5 282 PRO A C 1
ATOM 2301 O O . PRO A 1 282 ? 2.873 -12.641 1.967 1 92.5 282 PRO A O 1
ATOM 2304 N N . CYS A 1 283 ? 2.971 -11.453 0.117 1 94.31 283 CYS A N 1
ATOM 2305 C CA . CYS A 1 283 ? 1.521 -11.422 -0.037 1 94.31 283 CYS A CA 1
ATOM 2306 C C . CYS A 1 283 ? 1.001 -12.734 -0.606 1 94.31 283 CYS A C 1
ATOM 2308 O O . CYS A 1 283 ? 1.679 -13.383 -1.407 1 94.31 283 CYS A O 1
ATOM 2310 N N . ARG A 1 284 ? -0.158 -13.047 -0.238 1 91.69 284 ARG A N 1
ATOM 2311 C CA . ARG A 1 284 ? -0.785 -14.273 -0.708 1 91.69 284 ARG A CA 1
ATOM 2312 C C . ARG A 1 284 ? -1.087 -14.195 -2.201 1 91.69 284 ARG A C 1
ATOM 2314 O O . ARG A 1 284 ? -1.522 -13.156 -2.699 1 91.69 284 ARG A O 1
ATOM 2321 N N . SER A 1 285 ? -0.828 -15.234 -2.881 1 90.62 285 SER A N 1
ATOM 2322 C CA . SER A 1 285 ? -1.12 -15.445 -4.293 1 90.62 285 SER A CA 1
ATOM 2323 C C . SER A 1 285 ? -1.562 -16.891 -4.551 1 90.62 285 SER A C 1
ATOM 2325 O O . SER A 1 285 ? -1.541 -17.719 -3.645 1 90.62 285 SER A O 1
ATOM 2327 N N . PRO A 1 286 ? -2.023 -17.188 -5.699 1 86.19 286 PRO A N 1
ATOM 2328 C CA . PRO A 1 286 ? -2.451 -18.562 -5.965 1 86.19 286 PRO A CA 1
ATOM 2329 C C . PRO A 1 286 ? -1.364 -19.578 -5.652 1 86.19 286 PRO A C 1
ATOM 2331 O O . PRO A 1 286 ? -1.671 -20.719 -5.266 1 86.19 286 PRO A O 1
ATOM 2334 N N . LEU A 1 287 ? -0.124 -19.188 -5.68 1 86.38 287 LEU A N 1
ATOM 2335 C CA . LEU A 1 287 ? 0.985 -20.109 -5.422 1 86.38 287 LEU A CA 1
ATOM 2336 C C . LEU A 1 287 ? 1.511 -19.922 -4 1 86.38 287 LEU A C 1
ATOM 2338 O O . LEU A 1 287 ? 2.229 -20.781 -3.488 1 86.38 287 LEU A O 1
ATOM 2342 N N . CYS A 1 288 ? 1.196 -18.797 -3.443 1 78.69 288 CYS A N 1
ATOM 2343 C CA . CYS A 1 288 ? 1.69 -18.484 -2.107 1 78.69 288 CYS A CA 1
ATOM 2344 C C . CYS A 1 288 ? 0.555 -18.484 -1.092 1 78.69 288 CYS A C 1
ATOM 2346 O O . CYS A 1 288 ? -0.271 -17.578 -1.074 1 78.69 288 CYS A O 1
ATOM 2348 N N . TRP A 1 289 ? 0.436 -19.578 -0.342 1 71.94 289 TRP A N 1
ATOM 2349 C CA . TRP A 1 289 ? -0.629 -19.734 0.644 1 71.94 289 TRP A CA 1
ATOM 2350 C C . TRP A 1 289 ? -0.071 -19.672 2.062 1 71.94 289 TRP A C 1
ATOM 2352 O O . TRP A 1 289 ? -0.756 -20.047 3.02 1 71.94 289 TRP A O 1
ATOM 2362 N N . ILE A 1 290 ? 0.894 -18.922 2.279 1 58.12 290 ILE A N 1
ATOM 2363 C CA . ILE A 1 290 ? 1.577 -18.969 3.566 1 58.12 290 ILE A CA 1
ATOM 2364 C C . ILE A 1 290 ? 0.567 -19.25 4.676 1 58.12 290 ILE A C 1
ATOM 2366 O O . ILE A 1 290 ? -0.38 -18.484 4.871 1 58.12 290 ILE A O 1
ATOM 2370 N N . LYS A 1 291 ? -0.044 -20.422 4.734 1 53.06 291 LYS A N 1
ATOM 2371 C CA . LYS A 1 291 ? -0.693 -20.734 6 1 53.06 291 LYS A CA 1
ATOM 2372 C C . LYS A 1 291 ? 0.257 -20.516 7.176 1 53.06 291 LYS A C 1
ATOM 2374 O O . LYS A 1 291 ? 1.342 -21.109 7.219 1 53.06 291 LYS A O 1
ATOM 2379 N N . MET A 1 292 ? 0.613 -19.25 7.508 1 44.19 292 MET A N 1
ATOM 2380 C CA . MET A 1 292 ? 1.442 -19.281 8.711 1 44.19 292 MET A CA 1
ATOM 2381 C C . MET A 1 292 ? 1.068 -20.453 9.609 1 44.19 292 MET A C 1
ATOM 2383 O O . MET A 1 292 ? -0.107 -20.656 9.922 1 44.19 292 MET A O 1
ATOM 2387 N N . GLY A 1 293 ? 1.477 -21.609 9.609 1 37.62 293 GLY A N 1
ATOM 2388 C CA . GLY A 1 293 ? 1.384 -22.391 10.836 1 37.62 293 GLY A CA 1
ATOM 2389 C C . GLY A 1 293 ? 1.031 -21.547 12.047 1 37.62 293 GLY A C 1
ATOM 2390 O O . GLY A 1 293 ? 1.014 -20.312 11.977 1 37.62 293 GLY A O 1
ATOM 2391 N N . GLU A 1 294 ? 0.917 -22.25 13.391 1 36.19 294 GLU A N 1
ATOM 2392 C CA . GLU A 1 294 ? 0.63 -21.812 14.758 1 36.19 294 GLU A CA 1
ATOM 2393 C C . GLU A 1 294 ? 1.368 -20.531 15.086 1 36.19 294 GLU A C 1
ATOM 2395 O O . GLU A 1 294 ? 2.246 -20.516 15.953 1 36.19 294 GLU A O 1
ATOM 2400 N N . SER A 1 295 ? 2 -19.891 14.367 1 32.25 295 SER A N 1
ATOM 2401 C CA . SER A 1 295 ? 2.443 -18.766 15.18 1 32.25 295 SER A CA 1
ATOM 2402 C C . SER A 1 295 ? 1.262 -17.922 15.656 1 32.25 295 SER A C 1
ATOM 2404 O O . SER A 1 295 ? 0.641 -17.219 14.859 1 32.25 295 SER A O 1
ATOM 2406 N N . ARG A 1 296 ? 0.358 -18.438 16.453 1 30.67 296 ARG A N 1
ATOM 2407 C CA . ARG A 1 296 ? -0.552 -17.656 17.281 1 30.67 296 ARG A CA 1
ATOM 2408 C C . ARG A 1 296 ? 0.055 -16.312 17.641 1 30.67 296 ARG A C 1
ATOM 2410 O O . ARG A 1 296 ? 0.941 -16.219 18.484 1 30.67 296 ARG A O 1
ATOM 2417 N N . LEU A 1 297 ? 0.299 -15.5 16.859 1 31.41 297 LEU A N 1
ATOM 2418 C CA . LEU A 1 297 ? 0.573 -14.164 17.391 1 31.41 297 LEU A CA 1
ATOM 2419 C C . LEU A 1 297 ? -0.512 -13.734 18.359 1 31.41 297 LEU A C 1
ATOM 2421 O O . LEU A 1 297 ? -1.703 -13.875 18.078 1 31.41 297 LEU A O 1
ATOM 2425 N N . LEU A 1 298 ? -0.162 -13.75 19.672 1 28.62 298 LEU A N 1
ATOM 2426 C CA . LEU A 1 298 ? -0.875 -13.18 20.812 1 28.62 298 LEU A CA 1
ATOM 2427 C C . LEU A 1 298 ? -1.578 -11.883 20.422 1 28.62 298 LEU A C 1
ATOM 2429 O O . LEU A 1 298 ? -1.12 -11.172 19.531 1 28.62 298 LEU A O 1
ATOM 2433 N N . GLY A 1 299 ? -2.857 -11.68 20.797 1 27.91 299 GLY A N 1
ATOM 2434 C CA . GLY A 1 299 ? -3.783 -10.562 20.797 1 27.91 299 GLY A CA 1
ATOM 2435 C C . GLY A 1 299 ? -3.088 -9.211 20.797 1 27.91 299 GLY A C 1
ATOM 2436 O O . GLY A 1 299 ? -1.858 -9.141 20.75 1 27.91 299 GLY A O 1
ATOM 2437 N N . PRO A 1 300 ? -3.82 -8.117 20.922 1 32.62 300 PRO A N 1
ATOM 2438 C CA . PRO A 1 300 ? -3.438 -6.711 20.984 1 32.62 300 PRO A CA 1
ATOM 2439 C C . PRO A 1 300 ? -2.193 -6.48 21.844 1 32.62 300 PRO A C 1
ATOM 2441 O O . PRO A 1 300 ? -1.61 -5.391 21.812 1 32.62 300 PRO A O 1
ATOM 2444 N N . GLU A 1 301 ? -1.904 -7.336 22.703 1 30.41 301 GLU A N 1
ATOM 2445 C CA . GLU A 1 301 ? -0.832 -7.102 23.656 1 30.41 301 GLU A CA 1
ATOM 2446 C C . GLU A 1 301 ? 0.537 -7.164 22.984 1 30.41 301 GLU A C 1
ATOM 2448 O O . GLU A 1 301 ? 1.52 -6.645 23.516 1 30.41 301 GLU A O 1
ATOM 2453 N N . ILE A 1 302 ? 0.657 -7.879 21.953 1 32.03 302 ILE A N 1
ATOM 2454 C CA . ILE A 1 302 ? 1.995 -8.078 21.406 1 32.03 302 ILE A CA 1
ATOM 2455 C C . ILE A 1 302 ? 2.34 -6.934 20.453 1 32.03 302 ILE A C 1
ATOM 2457 O O . ILE A 1 302 ? 3.494 -6.777 20.047 1 32.03 302 ILE A O 1
ATOM 2461 N N . VAL A 1 303 ? 1.466 -6.273 19.875 1 33.56 303 VAL A N 1
ATOM 2462 C CA . VAL A 1 303 ? 1.843 -5.066 19.141 1 33.56 303 VAL A CA 1
ATOM 2463 C C . VAL A 1 303 ? 2.572 -4.102 20.078 1 33.56 303 VAL A C 1
ATOM 2465 O O . VAL A 1 303 ? 3.418 -3.322 19.641 1 33.56 303 VAL A O 1
ATOM 2468 N N . GLN A 1 304 ? 2.193 -3.992 21.328 1 30.14 304 GLN A N 1
ATOM 2469 C CA . GLN A 1 304 ? 2.85 -3.145 22.312 1 30.14 304 GLN A CA 1
ATOM 2470 C C . GLN A 1 304 ? 4.289 -3.586 22.547 1 30.14 304 GLN A C 1
ATOM 2472 O O . GLN A 1 304 ? 5.184 -2.752 22.703 1 30.14 304 GLN A O 1
ATOM 2477 N N . GLU A 1 305 ? 4.484 -4.867 22.734 1 30.31 305 GLU A N 1
ATOM 2478 C CA . GLU A 1 305 ? 5.812 -5.316 23.141 1 30.31 305 GLU A CA 1
ATOM 2479 C C . GLU A 1 305 ? 6.801 -5.23 21.984 1 30.31 305 GLU A C 1
ATOM 2481 O O . GLU A 1 305 ? 7.988 -4.961 22.203 1 30.31 305 GLU A O 1
ATOM 2486 N N . THR A 1 306 ? 6.422 -5.414 20.844 1 30.17 306 THR A N 1
ATOM 2487 C CA . THR A 1 306 ? 7.41 -5.336 19.766 1 30.17 306 THR A CA 1
ATOM 2488 C C . THR A 1 306 ? 7.793 -3.885 19.5 1 30.17 306 THR A C 1
ATOM 2490 O O . THR A 1 306 ? 8.891 -3.609 19 1 30.17 306 THR A O 1
ATOM 2493 N N . THR A 1 307 ? 6.953 -2.979 19.719 1 29.59 307 THR A N 1
ATOM 2494 C CA . THR A 1 307 ? 7.328 -1.569 19.656 1 29.59 307 THR A CA 1
ATOM 2495 C C . THR A 1 307 ? 8.25 -1.201 20.812 1 29.59 307 THR A C 1
ATOM 2497 O O . THR A 1 307 ? 9.062 -0.279 20.703 1 29.59 307 THR A O 1
ATOM 2500 N N . GLU A 1 308 ? 8.062 -1.71 22.016 1 28.78 308 GLU A N 1
ATOM 2501 C CA . GLU A 1 308 ? 8.992 -1.3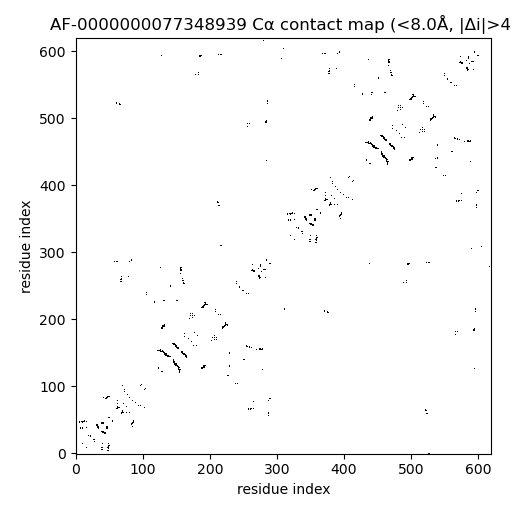83 23.094 1 28.78 308 GLU A CA 1
ATOM 2502 C C . GLU A 1 308 ? 10.375 -1.958 22.828 1 28.78 308 GLU A C 1
ATOM 2504 O O . GLU A 1 308 ? 11.367 -1.509 23.406 1 28.78 308 GLU A O 1
ATOM 2509 N N . LYS A 1 309 ? 10.438 -3.154 22.203 1 29.2 309 LYS A N 1
ATOM 2510 C CA . LYS A 1 309 ? 11.789 -3.664 22.031 1 29.2 309 LYS A CA 1
ATOM 2511 C C . LYS A 1 309 ? 12.445 -3.051 20.797 1 29.2 309 LYS A C 1
ATOM 2513 O O . LYS A 1 309 ? 13.609 -3.342 20.484 1 29.2 309 LYS A O 1
ATOM 2518 N N . ILE A 1 310 ? 11.711 -2.5 19.984 1 26.69 310 ILE A N 1
ATOM 2519 C CA . ILE A 1 310 ? 12.445 -1.722 19 1 26.69 310 ILE A CA 1
ATOM 2520 C C . ILE A 1 310 ? 12.664 -0.301 19.516 1 26.69 310 ILE A C 1
ATOM 2522 O O . ILE A 1 310 ? 11.711 0.366 19.938 1 26.69 310 ILE A O 1
ATOM 2526 N N . MET B 1 1 ? 10.047 26.188 7.902 1 75.88 1 MET B N 1
ATOM 2527 C CA . MET B 1 1 ? 9.391 24.969 8.367 1 75.88 1 MET B CA 1
ATOM 2528 C C . MET B 1 1 ? 8.758 25.188 9.734 1 75.88 1 MET B C 1
ATOM 2530 O O . MET B 1 1 ? 9.297 25.922 10.57 1 75.88 1 MET B O 1
ATOM 2534 N N . VAL B 1 2 ? 7.605 24.781 10 1 79.12 2 VAL B N 1
ATOM 2535 C CA . VAL B 1 2 ? 6.801 25.031 11.188 1 79.12 2 VAL B CA 1
ATOM 2536 C C . VAL B 1 2 ? 7.566 24.609 12.438 1 79.12 2 VAL B C 1
ATOM 2538 O O . VAL B 1 2 ? 7.523 25.297 13.461 1 79.12 2 VAL B O 1
ATOM 2541 N N . ILE B 1 3 ? 8.32 23.609 12.281 1 81.88 3 ILE B N 1
ATOM 2542 C CA . ILE B 1 3 ? 9.07 23.094 13.422 1 81.88 3 ILE B CA 1
ATOM 2543 C C . ILE B 1 3 ? 10.141 24.109 13.828 1 81.88 3 ILE B C 1
ATOM 2545 O O . ILE B 1 3 ? 10.305 24.406 15.008 1 81.88 3 ILE B O 1
ATOM 2549 N N . GLN B 1 4 ? 10.805 24.609 12.859 1 83.94 4 GLN B N 1
ATOM 2550 C CA . GLN B 1 4 ? 11.852 25.609 13.125 1 83.94 4 GLN B CA 1
ATOM 2551 C C . GLN B 1 4 ? 11.258 26.859 13.758 1 83.94 4 GLN B C 1
ATOM 2553 O O . GLN B 1 4 ? 11.852 27.438 14.672 1 83.94 4 GLN B O 1
ATOM 2558 N N . ARG B 1 5 ? 10.141 27.203 13.289 1 89.56 5 ARG B N 1
ATOM 2559 C CA . ARG B 1 5 ? 9.484 28.391 13.836 1 89.56 5 ARG B CA 1
ATOM 2560 C C . ARG B 1 5 ? 9.062 28.156 15.281 1 89.56 5 ARG B C 1
ATOM 2562 O O . ARG B 1 5 ? 9.141 29.078 16.109 1 89.56 5 ARG B O 1
ATOM 2569 N N . ILE B 1 6 ? 8.688 26.969 15.539 1 91.75 6 ILE B N 1
ATOM 2570 C CA . ILE B 1 6 ? 8.273 26.625 16.891 1 91.75 6 ILE B CA 1
ATOM 2571 C C . ILE B 1 6 ? 9.477 26.672 17.828 1 91.75 6 ILE B C 1
ATOM 2573 O O . ILE B 1 6 ? 9.406 27.25 18.922 1 91.75 6 ILE B O 1
ATOM 2577 N N . VAL B 1 7 ? 10.547 26.141 17.359 1 91.75 7 VAL B N 1
ATOM 2578 C CA . VAL B 1 7 ? 11.758 26.094 18.172 1 91.75 7 VAL B CA 1
ATOM 2579 C C . VAL B 1 7 ? 12.242 27.516 18.438 1 91.75 7 VAL B C 1
ATOM 2581 O O . VAL B 1 7 ? 12.594 27.859 19.578 1 91.75 7 VAL B O 1
ATOM 2584 N N . GLU B 1 8 ? 12.18 28.328 17.469 1 92.69 8 GLU B N 1
ATOM 2585 C CA . GLU B 1 8 ? 12.617 29.719 17.594 1 92.69 8 GLU B CA 1
ATOM 2586 C C . GLU B 1 8 ? 11.703 30.5 18.531 1 92.69 8 GLU B C 1
ATOM 2588 O O . GLU B 1 8 ? 12.156 31.375 19.266 1 92.69 8 GLU B O 1
ATOM 2593 N N . ALA B 1 9 ? 10.5 30.156 18.516 1 95.56 9 ALA B N 1
ATOM 2594 C CA . ALA B 1 9 ? 9.508 30.875 19.297 1 95.56 9 ALA B CA 1
ATOM 2595 C C . ALA B 1 9 ? 9.547 30.453 20.766 1 95.56 9 ALA B C 1
ATOM 2597 O O . ALA B 1 9 ? 9.023 31.156 21.641 1 95.56 9 ALA B O 1
ATOM 2598 N N . GLN B 1 10 ? 10.117 29.344 21.047 1 95.5 10 GLN B N 1
ATOM 2599 C CA . GLN B 1 10 ? 10.188 28.844 22.406 1 95.5 10 GLN B CA 1
ATOM 2600 C C . GLN B 1 10 ? 10.93 29.828 23.312 1 95.5 10 GLN B C 1
ATOM 2602 O O . GLN B 1 10 ? 10.617 29.953 24.5 1 95.5 10 GLN B O 1
ATOM 2607 N N . VAL B 1 11 ? 11.836 30.594 22.734 1 92.62 11 VAL B N 1
ATOM 2608 C CA . VAL B 1 11 ? 12.68 31.516 23.5 1 92.62 11 VAL B CA 1
ATOM 2609 C C . VAL B 1 11 ? 11.828 32.656 24.031 1 92.62 11 VAL B C 1
ATOM 2611 O O . VAL B 1 11 ? 12.18 33.281 25.031 1 92.62 11 VAL B O 1
ATOM 2614 N N . HIS B 1 12 ? 10.719 32.875 23.422 1 94.25 12 HIS B N 1
ATOM 2615 C CA . HIS B 1 12 ? 9.875 34 23.797 1 94.25 12 HIS B CA 1
ATOM 2616 C C . HIS B 1 12 ? 8.766 33.562 24.734 1 94.25 12 HIS B C 1
ATOM 2618 O O . HIS B 1 12 ? 7.945 34.406 25.156 1 94.25 12 HIS B O 1
ATOM 2624 N N . ASP B 1 13 ? 8.742 32.281 25.094 1 95.88 13 ASP B N 1
ATOM 2625 C CA . ASP B 1 13 ? 7.762 31.75 26.031 1 95.88 13 ASP B CA 1
ATOM 2626 C C . ASP B 1 13 ? 8.344 31.672 27.453 1 95.88 13 ASP B C 1
ATOM 2628 O O . ASP B 1 13 ? 9.242 30.875 27.719 1 95.88 13 ASP B O 1
ATOM 2632 N N . GLU B 1 14 ? 7.773 32.438 28.328 1 94.81 14 GLU B N 1
ATOM 2633 C CA . GLU B 1 14 ? 8.312 32.562 29.688 1 94.81 14 GLU B CA 1
ATOM 2634 C C . GLU B 1 14 ? 8.305 31.203 30.391 1 94.81 14 GLU B C 1
ATOM 2636 O O . GLU B 1 14 ? 9.25 30.859 31.094 1 94.81 14 GLU B O 1
ATOM 2641 N N . PHE B 1 15 ? 7.266 30.531 30.203 1 95.31 15 PHE B N 1
ATOM 2642 C CA . PHE B 1 15 ? 7.141 29.219 30.844 1 95.31 15 PHE B CA 1
ATOM 2643 C C . PHE B 1 15 ? 8.211 28.266 30.344 1 95.31 15 PHE B C 1
ATOM 2645 O O . PHE B 1 15 ? 8.891 27.609 31.125 1 95.31 15 PHE B O 1
ATOM 2652 N N . LEU B 1 16 ? 8.453 28.203 29.062 1 95.75 16 LEU B N 1
ATOM 2653 C CA . LEU B 1 16 ? 9.398 27.266 28.453 1 95.75 16 LEU B CA 1
ATOM 2654 C C . LEU B 1 16 ? 10.836 27.672 28.781 1 95.75 16 LEU B C 1
ATOM 2656 O O . LEU B 1 16 ? 11.703 26.812 28.922 1 95.75 16 LEU B O 1
ATOM 2660 N N . GLU B 1 17 ? 11.023 28.953 28.922 1 94.25 17 GLU B N 1
ATOM 2661 C CA . GLU B 1 17 ? 12.352 29.406 29.328 1 94.25 17 GLU B CA 1
ATOM 2662 C C . GLU B 1 17 ? 12.68 28.969 30.734 1 94.25 17 GLU B C 1
ATOM 2664 O O . GLU B 1 17 ? 13.828 28.625 31.047 1 94.25 17 GLU B O 1
ATOM 2669 N N . LYS B 1 18 ? 11.664 29.031 31.547 1 94.75 18 LYS B N 1
ATOM 2670 C CA . LYS B 1 18 ? 11.852 28.547 32.906 1 94.75 18 LYS B CA 1
ATOM 2671 C C . LYS B 1 18 ? 12.141 27.047 32.906 1 94.75 18 LYS B C 1
ATOM 2673 O O . LYS B 1 18 ? 12.992 26.578 33.688 1 94.75 18 LYS B O 1
ATOM 2678 N N . VAL B 1 19 ? 11.414 26.344 32.094 1 95.06 19 VAL B N 1
ATOM 2679 C CA . VAL B 1 19 ? 11.609 24.906 31.984 1 95.06 19 VAL B CA 1
ATOM 2680 C C . VAL B 1 19 ? 13.031 24.609 31.5 1 95.06 19 VAL B C 1
ATOM 2682 O O . VAL B 1 19 ? 13.695 23.719 32.031 1 95.06 19 VAL B O 1
ATOM 2685 N N . LYS B 1 20 ? 13.469 25.359 30.484 1 93.06 20 LYS B N 1
ATOM 2686 C CA . LYS B 1 20 ? 14.812 25.188 29.953 1 93.06 20 LYS B CA 1
ATOM 2687 C C . LYS B 1 20 ? 15.867 25.422 31.031 1 93.06 20 LYS B C 1
ATOM 2689 O O . LYS B 1 20 ? 16.844 24.656 31.125 1 93.06 20 LYS B O 1
ATOM 2694 N N . ALA B 1 21 ? 15.664 26.422 31.828 1 93.38 21 ALA B N 1
ATOM 2695 C CA . ALA B 1 21 ? 16.594 26.734 32.906 1 93.38 21 ALA B CA 1
ATOM 2696 C C . ALA B 1 21 ? 16.625 25.594 33.938 1 93.38 21 ALA B C 1
ATOM 2698 O O . ALA B 1 21 ? 17.703 25.234 34.406 1 93.38 21 ALA B O 1
ATOM 2699 N N . GLN B 1 22 ? 15.477 25.094 34.188 1 95.12 22 GLN B N 1
ATOM 2700 C CA . GLN B 1 22 ? 15.391 23.984 35.125 1 95.12 22 GLN B CA 1
ATOM 2701 C C . GLN B 1 22 ? 16.031 22.719 34.562 1 95.12 22 GLN B C 1
ATOM 2703 O O . GLN B 1 22 ? 16.594 21.922 35.312 1 95.12 22 GLN B O 1
ATOM 2708 N N . LEU B 1 23 ? 15.891 22.531 33.281 1 93.81 23 LEU B N 1
ATOM 2709 C CA . LEU B 1 23 ? 16.5 21.391 32.625 1 93.81 23 LEU B CA 1
ATOM 2710 C C . LEU B 1 23 ? 18.016 21.453 32.719 1 93.81 23 LEU B C 1
ATOM 2712 O O . LEU B 1 23 ? 18.672 20.438 33 1 93.81 23 LEU B O 1
ATOM 2716 N N . VAL B 1 24 ? 18.578 22.609 32.469 1 89.94 24 VAL B N 1
ATOM 2717 C CA . VAL B 1 24 ? 20.031 22.812 32.5 1 89.94 24 VAL B CA 1
ATOM 2718 C C . VAL B 1 24 ? 20.516 22.625 33.938 1 89.94 24 VAL B C 1
ATOM 2720 O O . VAL B 1 24 ? 21.609 22.094 34.156 1 89.94 24 VAL B O 1
ATOM 2723 N N . ALA B 1 25 ? 19.672 22.938 34.906 1 92.62 25 ALA B N 1
ATOM 2724 C CA . ALA B 1 25 ? 20.031 22.844 36.312 1 92.62 25 ALA B CA 1
ATOM 2725 C C . ALA B 1 25 ? 19.797 21.422 36.844 1 92.62 25 ALA B C 1
ATOM 2727 O O . ALA B 1 25 ? 20.25 21.078 37.938 1 92.62 25 ALA B O 1
ATOM 2728 N N . GLY B 1 26 ? 19.062 20.594 36.062 1 89.56 26 GLY B N 1
ATOM 2729 C CA . GLY B 1 26 ? 18.734 19.234 36.5 1 89.56 26 GLY B CA 1
ATOM 2730 C C . GLY B 1 26 ? 17.672 19.188 37.594 1 89.56 26 GLY B C 1
ATOM 2731 O O . GLY B 1 26 ? 17.672 18.297 38.406 1 89.56 26 GLY B O 1
ATOM 2732 N N . GLU B 1 27 ? 16.828 20.156 37.688 1 91 27 GLU B N 1
ATOM 2733 C CA . GLU B 1 27 ? 15.852 20.312 38.75 1 91 27 GLU B CA 1
ATOM 2734 C C . GLU B 1 27 ? 14.438 20.016 38.281 1 91 27 GLU B C 1
ATOM 2736 O O . GLU B 1 27 ? 13.461 20.453 38.875 1 91 27 GLU B O 1
ATOM 2741 N N . ILE B 1 28 ? 14.352 19.453 37.125 1 87.12 28 ILE B N 1
ATOM 2742 C CA . ILE B 1 28 ? 13.008 19.266 36.594 1 87.12 28 ILE B CA 1
ATOM 2743 C C . ILE B 1 28 ? 12.766 17.781 36.344 1 87.12 28 ILE B C 1
ATOM 2745 O O . ILE B 1 28 ? 13.711 17 36.25 1 87.12 28 ILE B O 1
ATOM 2749 N N . ASP B 1 29 ? 11.43 17.438 36.25 1 88.06 29 ASP B N 1
ATOM 2750 C CA . ASP B 1 29 ? 10.922 16.078 36.062 1 88.06 29 ASP B CA 1
ATOM 2751 C C . ASP B 1 29 ? 11.508 15.438 34.812 1 88.06 29 ASP B C 1
ATOM 2753 O O . ASP B 1 29 ? 11.867 16.141 33.844 1 88.06 29 ASP B O 1
ATOM 2757 N N . GLU B 1 30 ? 11.688 14.125 34.75 1 90.25 30 GLU B N 1
ATOM 2758 C CA . GLU B 1 30 ? 12.305 13.359 33.656 1 90.25 30 GLU B CA 1
ATOM 2759 C C . GLU B 1 30 ? 11.453 13.398 32.406 1 90.25 30 GLU B C 1
ATOM 2761 O O . GLU B 1 30 ? 11.922 13.047 31.312 1 90.25 30 GLU B O 1
ATOM 2766 N N . ASN B 1 31 ? 10.297 13.953 32.562 1 93.75 31 ASN B N 1
ATOM 2767 C CA . ASN B 1 31 ? 9.406 14.023 31.391 1 93.75 31 ASN B CA 1
ATOM 2768 C C . ASN B 1 31 ? 9.836 15.125 30.438 1 93.75 31 ASN B C 1
ATOM 2770 O O . ASN B 1 31 ? 9.43 15.133 29.266 1 93.75 31 ASN B O 1
ATOM 2774 N N . TRP B 1 32 ? 10.609 16.016 31.031 1 94.94 32 TRP B N 1
ATOM 2775 C CA . TRP B 1 32 ? 11.086 17.141 30.219 1 94.94 32 TRP B CA 1
ATOM 2776 C C . TRP B 1 32 ? 12.477 16.859 29.672 1 94.94 32 TRP B C 1
ATOM 2778 O O . TRP B 1 32 ? 13.328 16.281 30.359 1 94.94 32 TRP B O 1
ATOM 2788 N N . SER B 1 33 ? 12.672 17.188 28.406 1 94.5 33 SER B N 1
ATOM 2789 C CA . SER B 1 33 ? 13.984 17.016 27.781 1 94.5 33 SER B CA 1
ATOM 2790 C C . SER B 1 33 ? 14.273 18.109 26.766 1 94.5 33 SER B C 1
ATOM 2792 O O . SER B 1 33 ? 13.359 18.828 26.344 1 94.5 33 SER B O 1
ATOM 2794 N N . MET B 1 34 ? 15.508 18.266 26.516 1 92.44 34 MET B N 1
ATOM 2795 C CA . MET B 1 34 ? 15.969 19.156 25.453 1 92.44 34 MET B CA 1
ATOM 2796 C C . MET B 1 34 ? 16.719 18.391 24.375 1 92.44 34 MET B C 1
ATOM 2798 O O . MET B 1 34 ? 17.609 17.594 24.688 1 92.44 34 MET B O 1
ATOM 2802 N N . TYR B 1 35 ? 16.25 18.609 23.188 1 89.56 35 TYR B N 1
ATOM 2803 C CA . TYR B 1 35 ? 16.906 17.922 22.078 1 89.56 35 TYR B CA 1
ATOM 2804 C C . TYR B 1 35 ? 18.094 18.719 21.562 1 89.56 35 TYR B C 1
ATOM 2806 O O . TYR B 1 35 ? 18.359 19.828 22.047 1 89.56 35 TYR B O 1
ATOM 2814 N N . GLU B 1 36 ? 18.828 18.109 20.578 1 85.06 36 GLU B N 1
ATOM 2815 C CA . GLU B 1 36 ? 20.078 18.688 20.078 1 85.06 36 GLU B CA 1
ATOM 2816 C C . GLU B 1 36 ? 19.812 20.031 19.406 1 85.06 36 GLU B C 1
ATOM 2818 O O . GLU B 1 36 ? 20.672 20.922 19.438 1 85.06 36 GLU B O 1
ATOM 2823 N N . ASP B 1 37 ? 18.656 20.266 18.953 1 83.62 37 ASP B N 1
ATOM 2824 C CA . ASP B 1 37 ? 18.328 21.5 18.25 1 83.62 37 ASP B CA 1
ATOM 2825 C C . ASP B 1 37 ? 17.891 22.594 19.219 1 83.62 37 ASP B C 1
ATOM 2827 O O . ASP B 1 37 ? 17.484 23.672 18.797 1 83.62 37 ASP B O 1
ATOM 2831 N N . GLY B 1 38 ? 17.906 22.234 20.5 1 86.5 38 GLY B N 1
ATOM 2832 C CA . GLY B 1 38 ? 17.547 23.219 21.516 1 86.5 38 GLY B CA 1
ATOM 2833 C C . GLY B 1 38 ? 16.062 23.219 21.844 1 86.5 38 GLY B C 1
ATOM 2834 O O . GLY B 1 38 ? 15.617 24.016 22.672 1 86.5 38 GLY B O 1
ATOM 2835 N N . SER B 1 39 ? 15.398 22.328 21.219 1 91.75 39 SER B N 1
ATOM 2836 C CA . SER B 1 39 ? 13.953 22.328 21.422 1 91.75 39 SER B CA 1
ATOM 2837 C C . SER B 1 39 ? 13.586 21.641 22.734 1 91.75 39 SER B C 1
ATOM 2839 O O . SER B 1 39 ? 14.164 20.609 23.094 1 91.75 39 SER B O 1
ATOM 2841 N N . VAL B 1 40 ? 12.695 22.281 23.422 1 94.75 40 VAL B N 1
ATOM 2842 C CA . VAL B 1 40 ? 12.164 21.703 24.656 1 94.75 40 VAL B CA 1
ATOM 2843 C C . VAL B 1 40 ? 11.047 20.719 24.328 1 94.75 40 VAL B C 1
ATOM 2845 O O . VAL B 1 40 ? 10.156 21.016 23.516 1 94.75 40 VAL B O 1
ATOM 2848 N N . ARG B 1 41 ? 11.117 19.578 24.906 1 94.69 41 ARG B N 1
ATOM 2849 C CA . ARG B 1 41 ? 10.133 18.531 24.672 1 94.69 41 ARG B CA 1
ATOM 2850 C C . ARG B 1 41 ? 9.531 18.047 25.984 1 94.69 41 ARG B C 1
ATOM 2852 O O . ARG B 1 41 ? 10.195 18.047 27.031 1 94.69 41 ARG B O 1
ATOM 2859 N N . PHE B 1 42 ? 8.32 17.719 25.953 1 95.38 42 PHE B N 1
ATOM 2860 C CA . PHE B 1 42 ? 7.613 17.094 27.047 1 95.38 42 PHE B CA 1
ATOM 2861 C C . PHE B 1 42 ? 7.215 15.664 26.688 1 95.38 42 PHE B C 1
ATOM 2863 O O . PHE B 1 42 ? 6.391 15.453 25.797 1 95.38 42 PHE B O 1
ATOM 2870 N N . LYS B 1 43 ? 7.805 14.656 27.281 1 93.62 43 LYS B N 1
ATOM 2871 C CA . LYS B 1 43 ? 7.59 13.25 26.969 1 93.62 43 LYS B CA 1
ATOM 2872 C C . LYS B 1 43 ? 7.84 12.969 25.5 1 93.62 43 LYS B C 1
ATOM 2874 O O . LYS B 1 43 ? 7.027 12.312 24.844 1 93.62 43 LYS B O 1
ATOM 2879 N N . GLY B 1 44 ? 8.852 13.656 25 1 90 44 GLY B N 1
ATOM 2880 C CA . GLY B 1 44 ? 9.289 13.438 23.625 1 90 44 GLY B CA 1
ATOM 2881 C C . GLY B 1 44 ? 8.547 14.289 22.625 1 90 44 GLY B C 1
ATOM 2882 O O . GLY B 1 44 ? 8.883 14.289 21.438 1 90 44 GLY B O 1
ATOM 2883 N N . ARG B 1 45 ? 7.59 15.086 23.047 1 93.56 45 ARG B N 1
ATOM 2884 C CA . ARG B 1 45 ? 6.766 15.898 22.156 1 93.56 45 ARG B CA 1
ATOM 2885 C C . ARG B 1 45 ? 7.258 17.344 22.125 1 93.56 45 ARG B C 1
ATOM 2887 O O . ARG B 1 45 ? 7.641 17.906 23.156 1 93.56 45 ARG B O 1
ATOM 2894 N N . LEU B 1 46 ? 7.238 17.906 20.969 1 93.94 46 LEU B N 1
ATOM 2895 C CA . LEU B 1 46 ? 7.695 19.281 20.812 1 93.94 46 LEU B CA 1
ATOM 2896 C C . LEU B 1 46 ? 6.75 20.25 21.516 1 93.94 46 LEU B C 1
ATOM 2898 O O . LEU B 1 46 ? 5.551 20.281 21.219 1 93.94 46 LEU B O 1
ATOM 2902 N N . CYS B 1 47 ? 7.332 20.984 22.391 1 96.69 47 CYS B N 1
ATOM 2903 C CA . CYS B 1 47 ? 6.512 21.953 23.125 1 96.69 47 CYS B CA 1
ATOM 2904 C C . CYS B 1 47 ? 6.227 23.172 22.266 1 96.69 47 CYS B C 1
ATOM 2906 O O . CYS B 1 47 ? 7.156 23.844 21.781 1 96.69 47 CYS B O 1
ATOM 2908 N N . VAL B 1 48 ? 4.926 23.5 22.062 1 97 48 VAL B N 1
ATOM 2909 C CA . VAL B 1 48 ? 4.52 24.656 21.281 1 97 48 VAL B CA 1
ATOM 2910 C C . VAL B 1 48 ? 4.309 25.859 22.219 1 97 48 VAL B C 1
ATOM 2912 O O . VAL B 1 48 ? 3.498 25.797 23.141 1 97 48 VAL B O 1
ATOM 2915 N N . PRO B 1 49 ? 5.043 26.891 22 1 97.38 49 PRO B N 1
ATOM 2916 C CA . PRO B 1 49 ? 4.938 28.062 22.875 1 97.38 49 PRO B CA 1
ATOM 2917 C C . PRO B 1 49 ? 3.562 28.719 22.812 1 97.38 49 PRO B C 1
ATOM 2919 O O . PRO B 1 49 ? 2.764 28.406 21.922 1 97.38 49 PRO B O 1
ATOM 2922 N N . LYS B 1 50 ? 3.371 29.578 23.828 1 95.81 50 LYS B N 1
ATOM 2923 C CA . LYS B 1 50 ? 2.121 30.328 23.875 1 95.81 50 LYS B CA 1
ATOM 2924 C C . LYS B 1 50 ? 2.096 31.406 22.797 1 95.81 50 LYS B C 1
ATOM 2926 O O . LYS B 1 50 ? 2.066 32.594 23.109 1 95.81 50 LYS B O 1
ATOM 2931 N N . ASP B 1 51 ? 2.176 31 21.625 1 95.06 51 ASP B N 1
ATOM 2932 C CA . ASP B 1 51 ? 2.066 31.812 20.422 1 95.06 51 ASP B CA 1
ATOM 2933 C C . ASP B 1 51 ? 0.777 31.516 19.672 1 95.06 51 ASP B C 1
ATOM 2935 O O . ASP B 1 51 ? 0.646 30.438 19.062 1 95.06 51 ASP B O 1
ATOM 2939 N N . VAL B 1 52 ? -0.099 32.469 19.688 1 93.44 52 VAL B N 1
ATOM 2940 C CA . VAL B 1 52 ? -1.451 32.281 19.172 1 93.44 52 VAL B CA 1
ATOM 2941 C C . VAL B 1 52 ? -1.393 31.922 17.688 1 93.44 52 VAL B C 1
ATOM 2943 O O . VAL B 1 52 ? -2.129 31.062 17.219 1 93.44 52 VAL B O 1
ATOM 2946 N N . GLU B 1 53 ? -0.569 32.562 16.984 1 93.56 53 GLU B N 1
ATOM 2947 C CA . GLU B 1 53 ? -0.466 32.375 15.547 1 93.56 53 GLU B CA 1
ATOM 2948 C C . GLU B 1 53 ? 0.049 30.969 15.227 1 93.56 53 GLU B C 1
ATOM 2950 O O . GLU B 1 53 ? -0.497 30.281 14.359 1 93.56 53 GLU B O 1
ATOM 2955 N N . LEU B 1 54 ? 1.063 30.547 15.898 1 93.12 54 LEU B N 1
ATOM 2956 C CA . LEU B 1 54 ? 1.66 29.234 15.664 1 93.12 54 LEU B CA 1
ATOM 2957 C C . LEU B 1 54 ? 0.683 28.125 16.031 1 93.12 54 LEU B C 1
ATOM 2959 O O . LEU B 1 54 ? 0.52 27.172 15.273 1 93.12 54 LEU B O 1
ATOM 2963 N N . ARG B 1 55 ? 0.07 28.266 17.156 1 95.19 55 ARG B N 1
ATOM 2964 C CA . ARG B 1 55 ? -0.89 27.25 17.578 1 95.19 55 ARG B CA 1
ATOM 2965 C C . ARG B 1 55 ? -2.082 27.188 16.625 1 95.19 55 ARG B C 1
ATOM 2967 O O . ARG B 1 55 ? -2.557 26.109 16.297 1 95.19 55 ARG B O 1
ATOM 2974 N N . ASN B 1 56 ? -2.502 28.359 16.172 1 94.75 56 ASN B N 1
ATOM 2975 C CA . ASN B 1 56 ? -3.602 28.391 15.219 1 94.75 56 ASN B CA 1
ATOM 2976 C C . ASN B 1 56 ? -3.217 27.734 13.898 1 94.75 56 ASN B C 1
ATOM 2978 O O . ASN B 1 56 ? -4.023 27.016 13.297 1 94.75 56 ASN B O 1
ATOM 2982 N N . GLU B 1 57 ? -2.076 27.984 13.477 1 92.94 57 GLU B N 1
ATOM 2983 C CA . GLU B 1 57 ? -1.599 27.375 12.242 1 92.94 57 GLU B CA 1
ATOM 2984 C C . GLU B 1 57 ? -1.597 25.844 12.344 1 92.94 57 GLU B C 1
ATOM 2986 O O . GLU B 1 57 ? -1.985 25.156 11.406 1 92.94 57 GLU B O 1
ATOM 2991 N N . LEU B 1 58 ? -1.127 25.359 13.445 1 93.56 58 LEU B N 1
ATOM 2992 C CA . LEU B 1 58 ? -1.109 23.922 13.68 1 93.56 58 LEU B CA 1
ATOM 2993 C C . LEU B 1 58 ? -2.525 23.344 13.711 1 93.56 58 LEU B C 1
ATOM 2995 O O . LEU B 1 58 ? -2.799 22.312 13.094 1 93.56 58 LEU B O 1
ATOM 2999 N N . LEU B 1 59 ? -3.408 24.094 14.391 1 96.25 59 LEU B N 1
ATOM 3000 C CA . LEU B 1 59 ? -4.785 23.625 14.516 1 96.25 59 LEU B CA 1
ATOM 3001 C C . LEU B 1 59 ? -5.492 23.641 13.164 1 96.25 59 LEU B C 1
ATOM 3003 O O . LEU B 1 59 ? -6.234 22.719 12.844 1 96.25 59 LEU B O 1
ATOM 3007 N N . VAL B 1 60 ? -5.25 24.656 12.375 1 94.75 60 VAL B N 1
ATOM 3008 C CA . VAL B 1 60 ? -5.867 24.781 11.055 1 94.75 60 VAL B CA 1
ATOM 3009 C C . VAL B 1 60 ? -5.41 23.625 10.172 1 94.75 60 VAL B C 1
ATOM 3011 O O . VAL B 1 60 ? -6.234 22.969 9.531 1 94.75 60 VAL B O 1
ATOM 3014 N N . ASP B 1 61 ? -4.176 23.344 10.18 1 93.06 61 ASP B N 1
ATOM 3015 C CA . ASP B 1 61 ? -3.65 22.281 9.344 1 93.06 61 ASP B CA 1
ATOM 3016 C C . ASP B 1 61 ? -4.137 20.906 9.828 1 93.06 61 ASP B C 1
ATOM 3018 O O . ASP B 1 61 ? -4.496 20.047 9.023 1 93.06 61 ASP B O 1
ATOM 3022 N N . ALA B 1 62 ? -4.105 20.734 11.102 1 94.94 62 ALA B N 1
ATOM 3023 C CA . ALA B 1 62 ? -4.512 19.469 11.695 1 94.94 62 ALA B CA 1
ATOM 3024 C C . ALA B 1 62 ? -5.988 19.188 11.43 1 94.94 62 ALA B C 1
ATOM 3026 O O . ALA B 1 62 ? -6.41 18.031 11.398 1 94.94 62 ALA B O 1
ATOM 3027 N N . HIS B 1 63 ? -6.73 20.25 11.188 1 96.25 63 HIS B N 1
ATOM 3028 C CA . HIS B 1 63 ? -8.172 20.094 11.055 1 96.25 63 HIS B CA 1
ATOM 3029 C C . HIS B 1 63 ? -8.609 20.188 9.602 1 96.25 63 HIS B C 1
ATOM 3031 O O . HIS B 1 63 ? -9.422 19.375 9.133 1 96.25 63 HIS B O 1
ATOM 3037 N N . ARG B 1 64 ? -8.055 21.109 8.852 1 93.62 64 ARG B N 1
ATOM 3038 C CA . ARG B 1 64 ? -8.68 21.5 7.586 1 93.62 64 ARG B CA 1
ATOM 3039 C C . ARG B 1 64 ? -7.836 21.047 6.398 1 93.62 64 ARG B C 1
ATOM 3041 O O . ARG B 1 64 ? -8.281 21.125 5.254 1 93.62 64 ARG B O 1
ATOM 3048 N N . ALA B 1 65 ? -6.598 20.656 6.594 1 92.62 65 ALA B N 1
ATOM 3049 C CA . ALA B 1 65 ? -5.789 20.219 5.461 1 92.62 65 ALA B CA 1
ATOM 3050 C C . ALA B 1 65 ? -6.453 19.062 4.727 1 92.62 65 ALA B C 1
ATOM 3052 O O . ALA B 1 65 ? -7.223 18.297 5.32 1 92.62 65 ALA B O 1
ATOM 3053 N N . LYS B 1 66 ? -6.09 18.891 3.457 1 93.62 66 LYS B N 1
ATOM 3054 C CA . LYS B 1 66 ? -6.723 17.875 2.627 1 93.62 66 LYS B CA 1
ATOM 3055 C C . LYS B 1 66 ? -6.266 16.469 3.035 1 93.62 66 LYS B C 1
ATOM 3057 O O . LYS B 1 66 ? -6.891 15.477 2.664 1 93.62 66 LYS B O 1
ATOM 3062 N N . TYR B 1 67 ? -5.191 16.391 3.814 1 93.06 67 TYR B N 1
ATOM 3063 C CA . TYR B 1 67 ? -4.691 15.086 4.219 1 93.06 67 TYR B CA 1
ATOM 3064 C C . TYR B 1 67 ? -5.141 14.75 5.637 1 93.06 67 TYR B C 1
ATOM 3066 O O . TYR B 1 67 ? -4.785 13.695 6.168 1 93.06 67 TYR B O 1
ATOM 3074 N N . THR B 1 68 ? -5.906 15.586 6.328 1 94.88 68 THR B N 1
ATOM 3075 C CA . THR B 1 68 ? -6.477 15.305 7.637 1 94.88 68 THR B CA 1
ATOM 3076 C C . THR B 1 68 ? -8 15.32 7.578 1 94.88 68 THR B C 1
ATOM 3078 O O . THR B 1 68 ? -8.656 14.453 8.156 1 94.88 68 THR B O 1
ATOM 3081 N N . ILE B 1 69 ? -8.602 16.281 6.957 1 95.94 69 ILE B N 1
ATOM 3082 C CA . ILE B 1 69 ? -10.008 16.406 6.574 1 95.94 69 ILE B CA 1
ATOM 3083 C C . ILE B 1 69 ? -10.883 16.422 7.82 1 95.94 69 ILE B C 1
ATOM 3085 O O . ILE B 1 69 ? -11.586 15.453 8.102 1 95.94 69 ILE B O 1
ATOM 3089 N N . HIS B 1 70 ? -10.852 17.406 8.555 1 96 70 HIS B N 1
ATOM 3090 C CA . HIS B 1 70 ? -11.773 17.812 9.617 1 96 70 HIS B CA 1
ATOM 3091 C C . HIS B 1 70 ? -11.953 16.703 10.648 1 96 70 HIS B C 1
ATOM 3093 O O . HIS B 1 70 ? -13.078 16.359 10.992 1 96 70 HIS B O 1
ATOM 3099 N N . PRO B 1 71 ? -10.898 16.172 11.195 1 96.31 71 PRO B N 1
ATOM 3100 C CA . PRO B 1 71 ? -11.078 15.172 12.258 1 96.31 71 PRO B CA 1
ATOM 3101 C C . PRO B 1 71 ? -11.828 15.727 13.461 1 96.31 71 PRO B C 1
ATOM 3103 O O . PRO B 1 71 ? -11.773 16.938 13.734 1 96.31 71 PRO B O 1
ATOM 3106 N N . ARG B 1 72 ? -12.477 14.82 14.172 1 93.69 72 ARG B N 1
ATOM 3107 C CA . ARG B 1 72 ? -13.164 15.203 15.398 1 93.69 72 ARG B CA 1
ATOM 3108 C C . ARG B 1 72 ? -12.188 15.375 16.547 1 93.69 72 ARG B C 1
ATOM 3110 O O . ARG B 1 72 ? -10.977 15.203 16.375 1 93.69 72 ARG B O 1
ATOM 3117 N N . ASN B 1 73 ? -12.711 15.734 17.688 1 94.94 73 ASN B N 1
ATOM 3118 C CA . ASN B 1 73 ? -11.898 16.141 18.828 1 94.94 73 ASN B CA 1
ATOM 3119 C C . ASN B 1 73 ? -10.898 15.062 19.234 1 94.94 73 ASN B C 1
ATOM 3121 O O . ASN B 1 73 ? -9.695 15.305 19.25 1 94.94 73 ASN B O 1
ATOM 3125 N N . THR B 1 74 ? -11.406 13.938 19.5 1 94.5 74 THR B N 1
ATOM 3126 C CA . THR B 1 74 ? -10.562 12.867 20 1 94.5 74 THR B CA 1
ATOM 3127 C C . THR B 1 74 ? -9.492 12.484 18.984 1 94.5 74 THR B C 1
ATOM 3129 O O . THR B 1 74 ? -8.32 12.367 19.328 1 94.5 74 THR B O 1
ATOM 3132 N N . LYS B 1 75 ? -9.891 12.352 17.75 1 94.75 75 LYS B N 1
ATOM 3133 C CA . LYS B 1 75 ? -8.961 11.977 16.703 1 94.75 75 LYS B CA 1
ATOM 3134 C C . LYS B 1 75 ? -7.891 13.047 16.5 1 94.75 75 LYS B C 1
ATOM 3136 O O . LYS B 1 75 ? -6.699 12.734 16.406 1 94.75 75 LYS B O 1
ATOM 3141 N N . MET B 1 76 ? -8.328 14.242 16.438 1 96.5 76 MET B N 1
ATOM 3142 C CA . MET B 1 76 ? -7.391 15.352 16.219 1 96.5 76 MET B CA 1
ATOM 3143 C C . MET B 1 76 ? -6.387 15.438 17.359 1 96.5 76 MET B C 1
ATOM 3145 O O . MET B 1 76 ? -5.191 15.625 17.125 1 96.5 76 MET B O 1
ATOM 3149 N N . TYR B 1 77 ? -6.848 15.242 18.578 1 97.19 77 TYR B N 1
ATOM 3150 C CA . TYR B 1 77 ? -5.965 15.305 19.75 1 97.19 77 TYR B CA 1
ATOM 3151 C C . TYR B 1 77 ? -4.961 14.156 19.734 1 97.19 77 TYR B C 1
ATOM 3153 O O . TYR B 1 77 ? -3.762 14.367 19.922 1 97.19 77 TYR B O 1
ATOM 3161 N N . GLN B 1 78 ? -5.449 12.961 19.516 1 95.62 78 GLN B N 1
ATOM 3162 C CA . GLN B 1 78 ? -4.59 11.789 19.5 1 95.62 78 GLN B CA 1
ATOM 3163 C C . GLN B 1 78 ? -3.52 11.891 18.422 1 95.62 78 GLN B C 1
ATOM 3165 O O . GLN B 1 78 ? -2.383 11.453 18.609 1 95.62 78 GLN B O 1
ATOM 3170 N N . ASP B 1 79 ? -3.861 12.492 17.328 1 94.56 79 ASP B N 1
ATOM 3171 C CA . ASP B 1 79 ? -2.908 12.625 16.234 1 94.56 79 ASP B CA 1
ATOM 3172 C C . ASP B 1 79 ? -1.879 13.711 16.516 1 94.56 79 ASP B C 1
ATOM 3174 O O . ASP B 1 79 ? -0.678 13.508 16.328 1 94.56 79 ASP B O 1
ATOM 3178 N N . LEU B 1 80 ? -2.307 14.812 17.047 1 94.94 80 LEU B N 1
ATOM 3179 C CA . LEU B 1 80 ? -1.416 15.945 17.297 1 94.94 80 LEU B CA 1
ATOM 3180 C C . LEU B 1 80 ? -0.505 15.664 18.484 1 94.94 80 LEU B C 1
ATOM 3182 O O . LEU B 1 80 ? 0.649 16.094 18.5 1 94.94 80 LEU B O 1
ATOM 3186 N N . LYS B 1 81 ? -1.01 14.961 19.438 1 94.25 81 LYS B N 1
ATOM 3187 C CA . LYS B 1 81 ? -0.257 14.766 20.672 1 94.25 81 LYS B CA 1
ATOM 3188 C C . LYS B 1 81 ? 0.947 13.852 20.438 1 94.25 81 LYS B C 1
ATOM 3190 O O . LYS B 1 81 ? 1.845 13.781 21.281 1 94.25 81 LYS B O 1
ATOM 3195 N N . ARG B 1 82 ? 0.926 13.203 19.328 1 90.5 82 ARG B N 1
ATOM 3196 C CA . ARG B 1 82 ? 2.072 12.367 19.016 1 90.5 82 ARG B CA 1
ATOM 3197 C C . ARG B 1 82 ? 3.34 13.203 18.859 1 90.5 82 ARG B C 1
ATOM 3199 O O . ARG B 1 82 ? 4.441 12.727 19.141 1 90.5 82 ARG B O 1
ATOM 3206 N N . GLN B 1 83 ? 3.109 14.477 18.469 1 91.44 83 GLN B N 1
ATOM 3207 C CA . GLN B 1 83 ? 4.289 15.258 18.109 1 91.44 83 GLN B CA 1
ATOM 3208 C C . GLN B 1 83 ? 4.355 16.562 18.891 1 91.44 83 GLN B C 1
ATOM 3210 O O . GLN B 1 83 ? 5.434 17.109 19.094 1 91.44 83 GLN B O 1
ATOM 3215 N N . PHE B 1 84 ? 3.236 16.984 19.359 1 94.69 84 PHE B N 1
ATOM 3216 C CA . PHE B 1 84 ? 3.193 18.328 19.922 1 94.69 84 PHE B CA 1
ATOM 3217 C C . PHE B 1 84 ? 2.594 18.297 21.328 1 94.69 84 PHE B C 1
ATOM 3219 O O . PHE B 1 84 ? 1.835 17.391 21.656 1 94.69 84 PHE B O 1
ATOM 3226 N N . TRP B 1 85 ? 2.988 19.312 22 1 96.44 85 TRP B N 1
ATOM 3227 C CA . TRP B 1 85 ? 2.4 19.469 23.328 1 96.44 85 TRP B CA 1
ATOM 3228 C C . TRP B 1 85 ? 2.318 20.953 23.703 1 96.44 85 TRP B C 1
ATOM 3230 O O . TRP B 1 85 ? 3.238 21.719 23.422 1 96.44 85 TRP B O 1
ATOM 3240 N N . TRP B 1 86 ? 1.277 21.344 24.266 1 97.19 86 TRP B N 1
ATOM 3241 C CA . TRP B 1 86 ? 1.16 22.594 25.016 1 97.19 86 TRP B CA 1
ATOM 3242 C C . TRP B 1 86 ? 0.054 22.5 26.062 1 97.19 86 TRP B C 1
ATOM 3244 O O . TRP B 1 86 ? -0.843 21.656 25.953 1 97.19 86 TRP B O 1
ATOM 3254 N N . SER B 1 87 ? 0.265 23.25 27.078 1 94.81 87 SER B N 1
ATOM 3255 C CA . SER B 1 87 ? -0.731 23.25 28.141 1 94.81 87 SER B CA 1
ATOM 3256 C C . SER B 1 87 ? -2.102 23.672 27.625 1 94.81 87 SER B C 1
ATOM 3258 O O . SER B 1 87 ? -2.232 24.719 26.984 1 94.81 87 SER B O 1
ATOM 3260 N N . GLY B 1 88 ? -3.074 22.797 27.781 1 96.62 88 GLY B N 1
ATOM 3261 C CA . GLY B 1 88 ? -4.434 23.109 27.375 1 96.62 88 GLY B CA 1
ATOM 3262 C C . GLY B 1 88 ? -4.734 22.703 25.938 1 96.62 88 GLY B C 1
ATOM 3263 O O . GLY B 1 88 ? -5.727 23.156 25.359 1 96.62 88 GLY B O 1
ATOM 3264 N N . MET B 1 89 ? -3.924 21.906 25.422 1 97.62 89 MET B N 1
ATOM 3265 C CA . MET B 1 89 ? -4.055 21.5 24.016 1 97.62 89 MET B CA 1
ATOM 3266 C C . MET B 1 89 ? -5.414 20.859 23.766 1 97.62 89 MET B C 1
ATOM 3268 O O . MET B 1 89 ? -6.078 21.188 22.781 1 97.62 89 MET B O 1
ATOM 3272 N N . LYS B 1 90 ? -5.828 19.953 24.609 1 97.5 90 LYS B N 1
ATOM 3273 C CA . LYS B 1 90 ? -7.105 19.281 24.438 1 97.5 90 LYS B CA 1
ATOM 3274 C C . LYS B 1 90 ? -8.258 20.281 24.391 1 97.5 90 LYS B C 1
ATOM 3276 O O . LYS B 1 90 ? -9.141 20.172 23.547 1 97.5 90 LYS B O 1
ATOM 3281 N N . ARG B 1 91 ? -8.227 21.219 25.281 1 97.56 91 ARG B N 1
ATOM 3282 C CA . ARG B 1 91 ? -9.25 22.25 25.344 1 97.56 91 ARG B CA 1
ATOM 3283 C C . ARG B 1 91 ? -9.234 23.109 24.078 1 97.56 91 ARG B C 1
ATOM 3285 O O . ARG B 1 91 ? -10.289 23.422 23.516 1 97.56 91 ARG B O 1
ATOM 3292 N N . ASP B 1 92 ? -8.062 23.516 23.672 1 97.88 92 ASP B N 1
ATOM 3293 C CA . ASP B 1 92 ? -7.93 24.359 22.484 1 97.88 92 ASP B CA 1
ATOM 3294 C C . ASP B 1 92 ? -8.484 23.641 21.25 1 97.88 92 ASP B C 1
ATOM 3296 O O . ASP B 1 92 ? -9.148 24.266 20.422 1 97.88 92 ASP B O 1
ATOM 3300 N N . ILE B 1 93 ? -8.195 22.344 21.172 1 98.25 93 ILE B N 1
ATOM 3301 C CA . ILE B 1 93 ? -8.68 21.547 20.047 1 98.25 93 ILE B CA 1
ATOM 3302 C C . ILE B 1 93 ? -10.203 21.469 20.078 1 98.25 93 ILE B C 1
ATOM 3304 O O . ILE B 1 93 ? -10.859 21.672 19.047 1 98.25 93 ILE B O 1
ATOM 3308 N N . ALA B 1 94 ? -10.742 21.203 21.234 1 97.88 94 ALA B N 1
ATOM 3309 C CA . ALA B 1 94 ? -12.188 21.109 21.375 1 97.88 94 ALA B CA 1
ATOM 3310 C C . ALA B 1 94 ? -12.867 22.406 20.969 1 97.88 94 ALA B C 1
ATOM 3312 O O . ALA B 1 94 ? -13.875 22.391 20.25 1 97.88 94 ALA B O 1
ATOM 3313 N N . GLN B 1 95 ? -12.328 23.5 21.438 1 97.62 95 GLN B N 1
ATOM 3314 C CA . GLN B 1 95 ? -12.867 24.812 21.094 1 97.62 95 GLN B CA 1
ATOM 3315 C C . GLN B 1 95 ? -12.766 25.078 19.594 1 97.62 95 GLN B C 1
ATOM 3317 O O . GLN B 1 95 ? -13.703 25.594 18.984 1 97.62 95 GLN B O 1
ATOM 3322 N N . PHE B 1 96 ? -11.648 24.734 19.031 1 97.56 96 PHE B N 1
ATOM 3323 C CA . PHE B 1 96 ? -11.414 24.969 17.609 1 97.56 96 PHE B CA 1
ATOM 3324 C C . PHE B 1 96 ? -12.422 24.188 16.781 1 97.56 96 PHE B C 1
ATOM 3326 O O . PHE B 1 96 ? -13.047 24.734 15.875 1 97.56 96 PHE B O 1
ATOM 3333 N N . VAL B 1 97 ? -12.57 22.875 17.047 1 97.19 97 VAL B N 1
ATOM 3334 C CA . VAL B 1 97 ? -13.445 22 16.297 1 97.19 97 VAL B CA 1
ATOM 3335 C C . VAL B 1 97 ? -14.898 22.438 16.453 1 97.19 97 VAL B C 1
ATOM 3337 O O . VAL B 1 97 ? -15.68 22.406 15.5 1 97.19 97 VAL B O 1
ATOM 3340 N N . ALA B 1 98 ? -15.281 22.891 17.656 1 96.25 98 ALA B N 1
ATOM 3341 C CA . ALA B 1 98 ? -16.641 23.328 17.953 1 96.25 98 ALA B CA 1
ATOM 3342 C C . ALA B 1 98 ? -17.016 24.547 17.109 1 96.25 98 ALA B C 1
ATOM 3344 O O . ALA B 1 98 ? -18.188 24.766 16.812 1 96.25 98 ALA B O 1
ATOM 3345 N N . ASN B 1 99 ? -16.047 25.266 16.688 1 96.25 99 ASN B N 1
ATOM 3346 C CA . ASN B 1 99 ? -16.281 26.5 15.961 1 96.25 99 ASN B CA 1
ATOM 3347 C C . ASN B 1 99 ? -16.188 26.297 14.453 1 96.25 99 ASN B C 1
ATOM 3349 O O . ASN B 1 99 ? -16.297 27.266 13.688 1 96.25 99 ASN B O 1
ATOM 3353 N N . CYS B 1 100 ? -15.969 25.109 14.039 1 96.31 100 CYS B N 1
ATOM 3354 C CA . CYS B 1 100 ? -15.852 24.859 12.602 1 96.31 100 CYS B CA 1
ATOM 3355 C C . CYS B 1 100 ? -17.219 24.812 11.945 1 96.31 100 CYS B C 1
ATOM 3357 O O . CYS B 1 100 ? -18.031 23.922 12.227 1 96.31 100 CYS B O 1
ATOM 3359 N N . GLN B 1 101 ? -17.484 25.656 11.055 1 94.94 101 GLN B N 1
ATOM 3360 C CA . GLN B 1 101 ? -18.781 25.766 10.383 1 94.94 101 GLN B CA 1
ATOM 3361 C C . GLN B 1 101 ? -19.031 24.547 9.477 1 94.94 101 GLN B C 1
ATOM 3363 O O . GLN B 1 101 ? -20.156 24.078 9.375 1 94.94 101 GLN B O 1
ATOM 3368 N N . ILE B 1 102 ? -18.047 24.094 8.883 1 95.06 102 ILE B N 1
ATOM 3369 C CA . ILE B 1 102 ? -18.156 22.953 7.973 1 95.06 102 ILE B CA 1
ATOM 3370 C C . ILE B 1 102 ? -18.594 21.719 8.75 1 95.06 102 ILE B C 1
ATOM 3372 O O . ILE B 1 102 ? -19.516 21.016 8.336 1 95.06 102 ILE B O 1
ATOM 3376 N N . CYS B 1 103 ? -17.906 21.5 9.828 1 94.12 103 CYS B N 1
ATOM 3377 C CA . CYS B 1 103 ? -18.234 20.328 10.633 1 94.12 103 CYS B CA 1
ATOM 3378 C C . CYS B 1 103 ? -19.672 20.422 11.156 1 94.12 103 CYS B C 1
ATOM 3380 O O . CYS B 1 103 ? -20.359 19.406 11.273 1 94.12 103 CYS B O 1
ATOM 3382 N N . GLN B 1 104 ? -20.125 21.562 11.508 1 92.38 104 GLN B N 1
ATOM 3383 C CA . GLN B 1 104 ? -21.5 21.766 11.969 1 92.38 104 GLN B CA 1
ATOM 3384 C C . GLN B 1 104 ? -22.5 21.422 10.875 1 92.38 104 GLN B C 1
ATOM 3386 O O . GLN B 1 104 ? -23.547 20.812 11.148 1 92.38 104 GLN B O 1
ATOM 3391 N N . GLN B 1 105 ? -22.219 21.75 9.719 1 91.44 105 GLN B N 1
ATOM 3392 C CA . GLN B 1 105 ? -23.094 21.469 8.594 1 91.44 105 GLN B CA 1
ATOM 3393 C C . GLN B 1 105 ? -23.156 19.969 8.297 1 91.44 105 GLN B C 1
ATOM 3395 O O . GLN B 1 105 ? -24.219 19.438 8.016 1 91.44 105 GLN B O 1
ATOM 3400 N N . VAL B 1 106 ? -22.016 19.344 8.352 1 90.88 106 VAL B N 1
ATOM 3401 C CA . VAL B 1 106 ? -21.953 17.906 8.086 1 90.88 106 VAL B CA 1
ATOM 3402 C C . VAL B 1 106 ? -22.75 17.156 9.148 1 90.88 106 VAL B C 1
ATOM 3404 O O . VAL B 1 106 ? -23.484 16.219 8.828 1 90.88 106 VAL B O 1
ATOM 3407 N N . LYS B 1 107 ? -22.594 17.469 10.422 1 83.25 107 LYS B N 1
ATOM 3408 C CA . LYS B 1 107 ? -23.297 16.828 11.539 1 83.25 107 LYS B CA 1
ATOM 3409 C C . LYS B 1 107 ? -24.812 16.984 11.398 1 83.25 107 LYS B C 1
ATOM 3411 O O . LYS B 1 107 ? -25.562 16.062 11.719 1 83.25 107 LYS B O 1
ATOM 3416 N N . ALA B 1 108 ? -25.172 18 11.039 1 73.44 108 ALA B N 1
ATOM 3417 C CA . ALA B 1 108 ? -26.609 18.281 10.906 1 73.44 108 ALA B CA 1
ATOM 3418 C C . ALA B 1 108 ? -27.266 17.344 9.906 1 73.44 108 ALA B C 1
ATOM 3420 O O . ALA B 1 108 ? -28.438 16.984 10.055 1 73.44 108 ALA B O 1
ATOM 3421 N N . GLU B 1 109 ? -26.562 16.75 9.125 1 69 109 GLU B N 1
ATOM 3422 C CA . GLU B 1 109 ? -27.109 15.898 8.078 1 69 109 GLU B CA 1
ATOM 3423 C C . GLU B 1 109 ? -27.047 14.422 8.477 1 69 109 GLU B C 1
ATOM 3425 O O . GLU B 1 109 ? -27.719 13.586 7.879 1 69 109 GLU B O 1
ATOM 3430 N N . HIS B 1 110 ? -26.203 14.016 9.578 1 64 110 HIS B N 1
ATOM 3431 C CA . HIS B 1 110 ? -25.922 12.633 9.945 1 64 110 HIS B CA 1
ATOM 3432 C C . HIS B 1 110 ? -26.906 12.117 10.984 1 64 110 HIS B C 1
ATOM 3434 O O . HIS B 1 110 ? -26.938 12.609 12.117 1 64 110 HIS B O 1
ATOM 3440 N N . GLN B 1 111 ? -28.078 11.609 10.68 1 55 111 GLN B N 1
ATOM 3441 C CA . GLN B 1 111 ? -28.984 11.031 11.672 1 55 111 GLN B CA 1
ATOM 3442 C C . GLN B 1 111 ? -28.812 9.516 11.758 1 55 111 GLN B C 1
ATOM 3444 O O . GLN B 1 111 ? -29.625 8.828 12.367 1 55 111 GLN B O 1
ATOM 3449 N N . ARG B 1 112 ? -27.719 8.859 11.359 1 53.91 112 ARG B N 1
ATOM 3450 C CA . ARG B 1 112 ? -28.047 7.441 11.398 1 53.91 112 ARG B CA 1
ATOM 3451 C C . ARG B 1 112 ? -27.281 6.734 12.516 1 53.91 112 ARG B C 1
ATOM 3453 O O . ARG B 1 112 ? -26.078 6.965 12.703 1 53.91 112 ARG B O 1
ATOM 3460 N N . PRO B 1 113 ? -28.125 5.848 13.32 1 50.22 113 PRO B N 1
ATOM 3461 C CA . PRO B 1 113 ? -27.5 5.062 14.383 1 50.22 113 PRO B CA 1
ATOM 3462 C C . PRO B 1 113 ? -26.609 3.947 13.844 1 50.22 113 PRO B C 1
ATOM 3464 O O . PRO B 1 113 ? -26.875 3.396 12.781 1 50.22 113 PRO B O 1
ATOM 3467 N N . VAL B 1 114 ? -25.344 3.811 14.383 1 52.97 114 VAL B N 1
ATOM 3468 C CA . VAL B 1 114 ? -24.422 2.744 13.992 1 52.97 114 VAL B CA 1
ATOM 3469 C C . VAL B 1 114 ? -24.828 1.442 14.68 1 52.97 114 VAL B C 1
ATOM 3471 O O . VAL B 1 114 ? -25.156 1.438 15.867 1 52.97 114 VAL B O 1
ATOM 3474 N N . GLY B 1 115 ? -25.078 0.428 13.914 1 48.28 115 GLY B N 1
ATOM 3475 C CA . GLY B 1 115 ? -25.438 -0.881 14.438 1 48.28 115 GLY B CA 1
ATOM 3476 C C . GLY B 1 115 ? -24.297 -1.547 15.188 1 48.28 115 GLY B C 1
ATOM 3477 O O . GLY B 1 115 ? -23.156 -1.07 15.148 1 48.28 115 GLY B O 1
ATOM 3478 N N . LEU B 1 116 ? -24.641 -2.592 16.031 1 47.62 116 LEU B N 1
ATOM 3479 C CA . LEU B 1 116 ? -23.734 -3.344 16.891 1 47.62 116 LEU B CA 1
ATOM 3480 C C . LEU B 1 116 ? -22.859 -4.293 16.078 1 47.62 116 LEU B C 1
ATOM 3482 O O . LEU B 1 116 ? -23.328 -4.891 15.102 1 47.62 116 LEU B O 1
ATOM 3486 N N . LEU B 1 117 ? -21.547 -4.297 16.297 1 50.56 117 LEU B N 1
ATOM 3487 C CA . LEU B 1 117 ? -20.516 -5.07 15.633 1 50.56 117 LEU B CA 1
ATOM 3488 C C . LEU B 1 117 ? -20.5 -6.516 16.109 1 50.56 117 LEU B C 1
ATOM 3490 O O . LEU B 1 117 ? -20.625 -6.77 17.312 1 50.56 117 LEU B O 1
ATOM 3494 N N . GLN B 1 118 ? -20.891 -7.477 15.266 1 49.22 118 GLN B N 1
ATOM 3495 C CA . GLN B 1 118 ? -20.656 -8.859 15.664 1 49.22 118 GLN B CA 1
ATOM 3496 C C . GLN B 1 118 ? -19.172 -9.219 15.547 1 49.22 118 GLN B C 1
ATOM 3498 O O . GLN B 1 118 ? -18.531 -8.891 14.555 1 49.22 118 GLN B O 1
ATOM 3503 N N . PRO B 1 119 ? -18.609 -9.812 16.594 1 52.81 119 PRO B N 1
ATOM 3504 C CA . PRO B 1 119 ? -17.188 -10.117 16.656 1 52.81 119 PRO B CA 1
ATOM 3505 C C . PRO B 1 119 ? -16.781 -11.242 15.695 1 52.81 119 PRO B C 1
ATOM 3507 O O . PRO B 1 119 ? -17.453 -12.273 15.633 1 52.81 119 PRO B O 1
ATOM 3510 N N . LEU B 1 120 ? -16.312 -11.07 14.594 1 58.97 120 LEU B N 1
ATOM 3511 C CA . LEU B 1 120 ? -15.68 -12.078 13.75 1 58.97 120 LEU B CA 1
ATOM 3512 C C . LEU B 1 120 ? -14.312 -12.461 14.305 1 58.97 120 LEU B C 1
ATOM 3514 O O . LEU B 1 120 ? -13.695 -11.68 15.031 1 58.97 120 LEU B O 1
ATOM 3518 N N . PRO B 1 121 ? -14.031 -13.742 14.094 1 58.56 121 PRO B N 1
ATOM 3519 C CA . PRO B 1 121 ? -12.703 -14.141 14.57 1 58.56 121 PRO B CA 1
ATOM 3520 C C . PRO B 1 121 ? -11.609 -13.18 14.125 1 58.56 121 PRO B C 1
ATOM 3522 O O . PRO B 1 121 ? -11.727 -12.547 13.078 1 58.56 121 PRO B O 1
ATOM 3525 N N . ILE B 1 122 ? -10.703 -12.961 14.977 1 62.84 122 ILE B N 1
ATOM 3526 C CA . ILE B 1 122 ? -9.609 -12.016 14.789 1 62.84 122 ILE B CA 1
ATOM 3527 C C . ILE B 1 122 ? -8.641 -12.547 13.734 1 62.84 122 ILE B C 1
ATOM 3529 O O . ILE B 1 122 ? -8.109 -13.656 13.867 1 62.84 122 ILE B O 1
ATOM 3533 N N . PRO B 1 123 ? -8.586 -11.805 12.68 1 69.56 123 PRO B N 1
ATOM 3534 C CA . PRO B 1 123 ? -7.68 -12.211 11.602 1 69.56 123 PRO B CA 1
ATOM 3535 C C . PRO B 1 123 ? -6.234 -12.344 12.07 1 69.56 123 PRO B C 1
ATOM 3537 O O . PRO B 1 123 ? -5.828 -11.688 13.031 1 69.56 123 PRO B O 1
ATOM 3540 N N . GLU B 1 124 ? -5.598 -13.203 11.43 1 74.25 124 GLU B N 1
ATOM 3541 C CA . GLU B 1 124 ? -4.242 -13.57 11.836 1 74.25 124 GLU B CA 1
ATOM 3542 C C . GLU B 1 124 ? -3.207 -12.672 11.18 1 74.25 124 GLU B C 1
ATOM 3544 O O . GLU B 1 124 ? -2.146 -12.406 11.75 1 74.25 124 GLU B O 1
ATOM 3549 N N . TRP B 1 125 ? -3.506 -12.18 10.062 1 88.56 125 TRP B N 1
ATOM 3550 C CA . TRP B 1 125 ? -2.488 -11.414 9.352 1 88.56 125 TRP B CA 1
ATOM 3551 C C . TRP B 1 125 ? -3.119 -10.297 8.531 1 88.56 125 TRP B C 1
ATOM 3553 O O . TRP B 1 125 ? -4.312 -10.336 8.227 1 88.56 125 TRP B O 1
ATOM 3563 N N . LYS B 1 126 ? -2.32 -9.359 8.266 1 93.19 126 LYS B N 1
ATOM 3564 C CA . LYS B 1 126 ? -2.777 -8.18 7.543 1 93.19 126 LYS B CA 1
ATOM 3565 C C . LYS B 1 126 ? -3.26 -8.547 6.141 1 93.19 126 LYS B C 1
ATOM 3567 O O . LYS B 1 126 ? -2.562 -9.242 5.398 1 93.19 126 LYS B O 1
ATOM 3572 N N . TRP B 1 127 ? -4.512 -8.133 5.852 1 94.25 127 TRP B N 1
ATOM 3573 C CA . TRP B 1 127 ? -5.156 -8.164 4.539 1 94.25 127 TRP B CA 1
ATOM 3574 C C . TRP B 1 127 ? -5.445 -9.602 4.117 1 94.25 127 TRP B C 1
ATOM 3576 O O . TRP B 1 127 ? -5.734 -9.867 2.947 1 94.25 127 TRP B O 1
ATOM 3586 N N . ASP B 1 128 ? -5.422 -10.547 5.059 1 91.38 128 ASP B N 1
ATOM 3587 C CA . ASP B 1 128 ? -5.867 -11.922 4.832 1 91.38 128 ASP B CA 1
ATOM 3588 C C . ASP B 1 128 ? -7.395 -12.008 4.809 1 91.38 128 ASP B C 1
ATOM 3590 O O . ASP B 1 128 ? -7.965 -12.789 4.051 1 91.38 128 ASP B O 1
ATOM 3594 N N . ASN B 1 129 ? -7.934 -11.273 5.691 1 91 129 ASN B N 1
ATOM 3595 C CA . ASN B 1 129 ? -9.391 -11.219 5.797 1 91 129 ASN B CA 1
ATOM 3596 C C . ASN B 1 129 ? -9.906 -9.797 5.57 1 91 129 ASN B C 1
ATOM 3598 O O . ASN B 1 129 ? -9.5 -8.867 6.27 1 91 129 ASN B O 1
ATOM 3602 N N . ILE B 1 130 ? -10.812 -9.695 4.566 1 92.19 130 ILE B N 1
ATOM 3603 C CA . ILE B 1 130 ? -11.234 -8.344 4.219 1 92.19 130 ILE B CA 1
ATOM 3604 C C . ILE B 1 130 ? -12.766 -8.281 4.199 1 92.19 130 ILE B C 1
ATOM 3606 O O . ILE B 1 130 ? -13.438 -9.305 4.141 1 92.19 130 ILE B O 1
ATOM 3610 N N . THR B 1 131 ? -13.273 -7.082 4.387 1 91.38 131 THR B N 1
ATOM 3611 C CA . THR B 1 131 ? -14.68 -6.789 4.129 1 91.38 131 THR B CA 1
ATOM 3612 C C . THR B 1 131 ? -14.828 -5.891 2.9 1 91.38 131 THR B C 1
ATOM 3614 O O . THR B 1 131 ? -13.945 -5.082 2.607 1 91.38 131 THR B O 1
ATOM 3617 N N . MET B 1 132 ? -15.852 -6.09 2.139 1 91.69 132 MET B N 1
ATOM 3618 C CA . MET B 1 132 ? -16.125 -5.238 0.984 1 91.69 132 MET B CA 1
ATOM 3619 C C . MET B 1 132 ? -17.547 -4.703 1.027 1 91.69 132 MET B C 1
ATOM 3621 O O . MET B 1 132 ? -18.484 -5.43 1.386 1 91.69 132 MET B O 1
ATOM 3625 N N . ASP B 1 133 ? -17.688 -3.443 0.725 1 91 133 ASP B N 1
ATOM 3626 C CA . ASP B 1 133 ? -18.984 -2.777 0.643 1 91 133 ASP B CA 1
ATOM 3627 C C . ASP B 1 133 ? -18.984 -1.694 -0.433 1 91 133 ASP B C 1
ATOM 3629 O O . ASP B 1 133 ? -17.922 -1.334 -0.952 1 91 133 ASP B O 1
ATOM 3633 N N . PHE B 1 134 ? -20.234 -1.23 -0.767 1 92.19 134 PHE B N 1
ATOM 3634 C CA . PHE B 1 134 ? -20.359 -0.252 -1.84 1 92.19 134 PHE B CA 1
ATOM 3635 C C . PHE B 1 134 ? -21.156 0.963 -1.373 1 92.19 134 PHE B C 1
ATOM 3637 O O . PHE B 1 134 ? -22.188 0.822 -0.716 1 92.19 134 PHE B O 1
ATOM 3644 N N . VAL B 1 135 ? -20.656 2.072 -1.586 1 93.44 135 VAL B N 1
ATOM 3645 C CA . VAL B 1 135 ? -21.375 3.328 -1.445 1 93.44 135 VAL B CA 1
ATOM 3646 C C . VAL B 1 135 ? -21.922 3.77 -2.805 1 93.44 135 VAL B C 1
ATOM 3648 O O . VAL B 1 135 ? -21.141 4.039 -3.727 1 93.44 135 VAL B O 1
ATOM 3651 N N . ILE B 1 136 ? -23.219 3.883 -2.938 1 92.31 136 ILE B N 1
ATOM 3652 C CA . ILE B 1 136 ? -23.844 4.211 -4.219 1 92.31 136 ILE B CA 1
ATOM 3653 C C . ILE B 1 136 ? -24.625 5.516 -4.098 1 92.31 136 ILE B C 1
ATOM 3655 O O . ILE B 1 136 ? -24.828 6.02 -2.99 1 92.31 136 ILE B O 1
ATOM 3659 N N . GLY B 1 137 ? -25 6.098 -5.258 1 91.25 137 GLY B N 1
ATOM 3660 C CA . GLY B 1 137 ? -25.844 7.285 -5.289 1 91.25 137 GLY B CA 1
ATOM 3661 C C . GLY B 1 137 ? -25.047 8.578 -5.152 1 91.25 137 GLY B C 1
ATOM 3662 O O . GLY B 1 137 ? -25.578 9.594 -4.707 1 91.25 137 GLY B O 1
ATOM 3663 N N . LEU B 1 138 ? -23.781 8.555 -5.367 1 93.62 138 LEU B N 1
ATOM 3664 C CA . LEU B 1 138 ? -22.969 9.773 -5.387 1 93.62 138 LEU B CA 1
ATOM 3665 C C . LEU B 1 138 ? -23.141 10.516 -6.703 1 93.62 138 LEU B C 1
ATOM 3667 O O . LEU B 1 138 ? -23.438 9.906 -7.734 1 93.62 138 LEU B O 1
ATOM 3671 N N . PRO B 1 139 ? -23 11.844 -6.617 1 93.44 139 PRO B N 1
ATOM 3672 C CA . PRO B 1 139 ? -23.094 12.594 -7.875 1 93.44 139 PRO B CA 1
ATOM 3673 C C . PRO B 1 139 ? -22.094 12.102 -8.93 1 93.44 139 PRO B C 1
ATOM 3675 O O . PRO B 1 139 ? -20.938 11.805 -8.602 1 93.44 139 PRO B O 1
ATOM 3678 N N . ARG B 1 140 ? -22.578 12.047 -10.125 1 94.31 140 ARG B N 1
ATOM 3679 C CA . ARG B 1 140 ? -21.75 11.531 -11.211 1 94.31 140 ARG B CA 1
ATOM 3680 C C . ARG B 1 140 ? -20.578 12.461 -11.5 1 94.31 140 ARG B C 1
ATOM 3682 O O . ARG B 1 140 ? -20.75 13.68 -11.57 1 94.31 140 ARG B O 1
ATOM 3689 N N . THR B 1 141 ? -19.453 11.812 -11.633 1 94.44 141 THR B N 1
ATOM 3690 C CA . THR B 1 141 ? -18.266 12.586 -11.961 1 94.44 141 THR B CA 1
ATOM 3691 C C . THR B 1 141 ? -18.109 12.742 -13.469 1 94.44 141 THR B C 1
ATOM 3693 O O . THR B 1 141 ? -18.922 12.203 -14.234 1 94.44 141 THR B O 1
ATOM 3696 N N . ARG B 1 142 ? -17.078 13.469 -13.898 1 89.5 142 ARG B N 1
ATOM 3697 C CA . ARG B 1 142 ? -16.797 13.633 -15.32 1 89.5 142 ARG B CA 1
ATOM 3698 C C . ARG B 1 142 ? -16.453 12.289 -15.969 1 89.5 142 ARG B C 1
ATOM 3700 O O . ARG B 1 142 ? -16.797 12.055 -17.141 1 89.5 142 ARG B O 1
ATOM 3707 N N . SER B 1 143 ? -15.789 11.445 -15.242 1 90.56 143 SER B N 1
ATOM 3708 C CA . SER B 1 143 ? -15.445 10.117 -15.742 1 90.56 143 SER B CA 1
ATOM 3709 C C . SER B 1 143 ? -16.578 9.125 -15.5 1 90.56 143 SER B C 1
ATOM 3711 O O . SER B 1 143 ? -16.359 7.91 -15.57 1 90.56 143 SER B O 1
ATOM 3713 N N . LYS B 1 144 ? -17.703 9.594 -14.992 1 94 144 LYS B N 1
ATOM 3714 C CA . LYS B 1 144 ? -18.969 8.875 -14.867 1 94 144 LYS B CA 1
ATOM 3715 C C . LYS B 1 144 ? -18.953 7.941 -13.664 1 94 144 LYS B C 1
ATOM 3717 O O . LYS B 1 144 ? -19.672 6.945 -13.633 1 94 144 LYS B O 1
ATOM 3722 N N . LYS B 1 145 ? -18.062 8.188 -12.797 1 96.56 145 LYS B N 1
ATOM 3723 C CA . LYS B 1 145 ? -18.109 7.445 -11.539 1 96.56 145 LYS B CA 1
ATOM 3724 C C . LYS B 1 145 ? -19.219 7.949 -10.633 1 96.56 145 LYS B C 1
ATOM 3726 O O . LYS B 1 145 ? -19.453 9.156 -10.531 1 96.56 145 LYS B O 1
ATOM 3731 N N . ASN B 1 146 ? -19.938 7.035 -9.992 1 96.88 146 ASN B N 1
ATOM 3732 C CA . ASN B 1 146 ? -21.062 7.434 -9.156 1 96.88 146 ASN B CA 1
ATOM 3733 C C . ASN B 1 146 ? -21.156 6.586 -7.891 1 96.88 146 ASN B C 1
ATOM 3735 O O . ASN B 1 146 ? -22.203 6.52 -7.246 1 96.88 146 ASN B O 1
ATOM 3739 N N . GLY B 1 147 ? -20.125 5.863 -7.582 1 96.62 147 GLY B N 1
ATOM 3740 C CA . GLY B 1 147 ? -20.047 5.051 -6.375 1 96.62 147 GLY B CA 1
ATOM 3741 C C . GLY B 1 147 ? -18.625 4.828 -5.906 1 96.62 147 GLY B C 1
ATOM 3742 O O . GLY B 1 147 ? -17.672 5.195 -6.598 1 96.62 147 GLY B O 1
ATOM 3743 N N . VAL B 1 148 ? -18.516 4.336 -4.641 1 97.5 148 VAL B N 1
ATOM 3744 C CA . VAL B 1 148 ? -17.219 3.998 -4.059 1 97.5 148 VAL B CA 1
ATOM 3745 C C . VAL B 1 148 ? -17.234 2.561 -3.543 1 97.5 148 VAL B C 1
ATOM 3747 O O . VAL B 1 148 ? -18.156 2.166 -2.828 1 97.5 148 VAL B O 1
ATOM 3750 N N . TRP B 1 149 ? -16.375 1.705 -4.059 1 96.5 149 TRP B N 1
ATOM 375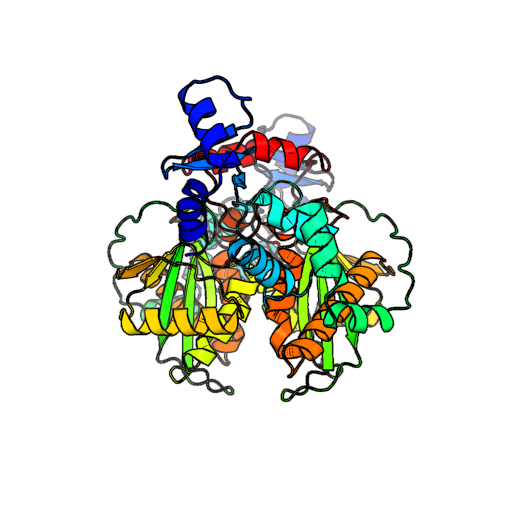1 C CA . TRP B 1 149 ? -16.109 0.372 -3.523 1 96.5 149 TRP B CA 1
ATOM 3752 C C . TRP B 1 149 ? -15.188 0.441 -2.312 1 96.5 149 TRP B C 1
ATOM 3754 O O . TRP B 1 149 ? -14.023 0.822 -2.434 1 96.5 149 TRP B O 1
ATOM 3764 N N . VAL B 1 150 ? -15.703 0.091 -1.104 1 96.62 150 VAL B N 1
ATOM 3765 C CA . VAL B 1 150 ? -14.977 0.194 0.156 1 96.62 150 VAL B CA 1
ATOM 3766 C C . VAL B 1 150 ? -14.461 -1.183 0.57 1 96.62 150 VAL B C 1
ATOM 3768 O O . VAL B 1 150 ? -15.25 -2.107 0.788 1 96.62 150 VAL B O 1
ATOM 3771 N N . ILE B 1 151 ? -13.148 -1.351 0.673 1 96.38 151 ILE B N 1
ATOM 3772 C CA . ILE B 1 151 ? -12.523 -2.607 1.07 1 96.38 151 ILE B CA 1
ATOM 3773 C C . ILE B 1 151 ? -11.688 -2.393 2.33 1 96.38 151 ILE B C 1
ATOM 3775 O O . ILE B 1 151 ? -10.789 -1.545 2.35 1 96.38 151 ILE B O 1
ATOM 3779 N N . VAL B 1 152 ? -11.945 -3.172 3.371 1 95.25 152 VAL B N 1
ATOM 3780 C CA . VAL B 1 152 ? -11.336 -2.959 4.68 1 95.25 152 VAL B CA 1
ATOM 3781 C C . VAL B 1 152 ? -10.609 -4.227 5.121 1 95.25 152 VAL B C 1
ATOM 3783 O O . VAL B 1 152 ? -11.164 -5.328 5.047 1 95.25 152 VAL B O 1
ATOM 3786 N N . ASP B 1 153 ? -9.367 -4.062 5.477 1 95.19 153 ASP B N 1
ATOM 3787 C CA . ASP B 1 153 ? -8.68 -5.148 6.172 1 95.19 153 ASP B CA 1
ATOM 3788 C C . ASP B 1 153 ? -9.242 -5.348 7.574 1 95.19 153 ASP B C 1
ATOM 3790 O O . ASP B 1 153 ? -9.266 -4.414 8.375 1 95.19 153 ASP B O 1
ATOM 3794 N N . ARG B 1 154 ? -9.555 -6.453 7.926 1 91.12 154 ARG B N 1
ATOM 3795 C CA . ARG B 1 154 ? -10.234 -6.691 9.195 1 91.12 154 ARG B CA 1
ATOM 3796 C C . ARG B 1 154 ? -9.258 -6.605 10.359 1 91.12 154 ARG B C 1
ATOM 3798 O O . ARG B 1 154 ? -9.664 -6.348 11.5 1 91.12 154 ARG B O 1
ATOM 3805 N N . LEU B 1 155 ? -8.031 -6.812 10.109 1 91.81 155 LEU B N 1
ATOM 3806 C CA . LEU B 1 155 ? -7.059 -6.797 11.195 1 91.81 155 LEU B CA 1
ATOM 3807 C C . LEU B 1 155 ? -6.582 -5.375 11.477 1 91.81 155 LEU B C 1
ATOM 3809 O O . LEU B 1 155 ? -6.785 -4.855 12.57 1 91.81 155 LEU B O 1
ATOM 3813 N N . THR B 1 156 ? -6.016 -4.715 10.477 1 94.69 156 THR B N 1
ATOM 3814 C CA . THR B 1 156 ? -5.379 -3.418 10.664 1 94.69 156 THR B CA 1
ATOM 3815 C C . THR B 1 156 ? -6.398 -2.291 10.547 1 94.69 156 THR B C 1
ATOM 3817 O O . THR B 1 156 ? -6.117 -1.149 10.914 1 94.69 156 THR B O 1
ATOM 3820 N N . LYS B 1 157 ? -7.484 -2.572 9.93 1 94.19 157 LYS B N 1
ATOM 3821 C CA . LYS B 1 157 ? -8.555 -1.623 9.641 1 94.19 157 LYS B CA 1
ATOM 3822 C C . LYS B 1 157 ? -8.148 -0.66 8.531 1 94.19 157 LYS B C 1
ATOM 3824 O O . LYS B 1 157 ? -8.883 0.281 8.219 1 94.19 157 LYS B O 1
ATOM 3829 N N . SER B 1 158 ? -6.941 -0.888 7.957 1 97.06 158 SER B N 1
ATOM 3830 C CA . SER B 1 158 ? -6.621 -0.092 6.777 1 97.06 158 SER B CA 1
ATOM 3831 C C . SER B 1 158 ? -7.641 -0.316 5.664 1 97.06 158 SER B C 1
ATOM 3833 O O . SER B 1 158 ? -8.141 -1.429 5.488 1 97.06 158 SER B O 1
ATOM 3835 N N . THR B 1 159 ? -7.922 0.768 4.949 1 97.81 159 THR B N 1
ATOM 3836 C CA . THR B 1 159 ? -9.055 0.748 4.027 1 97.81 159 THR B CA 1
ATOM 3837 C C . THR B 1 159 ? -8.672 1.376 2.689 1 97.81 159 THR B C 1
ATOM 3839 O O . THR B 1 159 ? -7.891 2.324 2.645 1 97.81 159 THR B O 1
ATOM 3842 N N . HIS B 1 160 ? -9.172 0.786 1.607 1 98.5 160 HIS B N 1
ATOM 3843 C CA . HIS B 1 160 ? -9.086 1.392 0.283 1 98.5 160 HIS B CA 1
ATOM 3844 C C . HIS B 1 160 ? -10.453 1.851 -0.205 1 98.5 160 HIS B C 1
ATOM 3846 O O . HIS B 1 160 ? -11.438 1.124 -0.07 1 98.5 160 HIS B O 1
ATOM 3852 N N . PHE B 1 161 ? -10.531 3.072 -0.684 1 98.38 161 PHE B N 1
ATOM 3853 C CA . PHE B 1 161 ? -11.711 3.643 -1.321 1 98.38 161 PHE B CA 1
ATOM 3854 C C . PHE B 1 161 ? -11.531 3.703 -2.834 1 98.38 161 PHE B C 1
ATOM 3856 O O . PHE B 1 161 ? -10.742 4.508 -3.338 1 98.38 161 PHE B O 1
ATOM 3863 N N . LEU B 1 162 ? -12.312 2.859 -3.535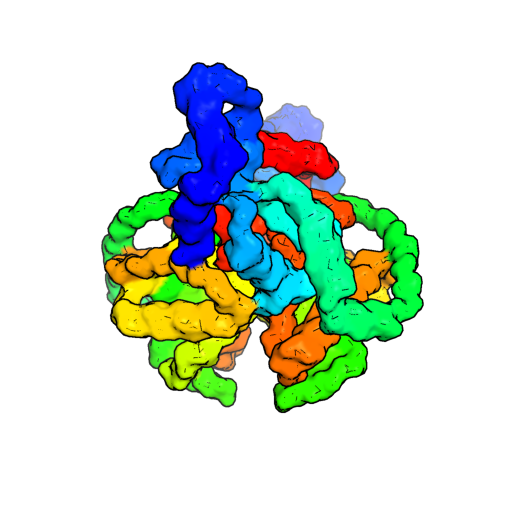 1 97.94 162 LEU B N 1
ATOM 3864 C CA . LEU B 1 162 ? -12.164 2.773 -4.984 1 97.94 162 LEU B CA 1
ATOM 3865 C C . LEU B 1 162 ? -13.359 3.395 -5.691 1 97.94 162 LEU B C 1
ATOM 3867 O O . LEU B 1 162 ? -14.484 2.912 -5.559 1 97.94 162 LEU B O 1
ATOM 3871 N N . ALA B 1 163 ? -13.109 4.473 -6.461 1 97.56 163 ALA B N 1
ATOM 3872 C CA . ALA B 1 163 ? -14.188 5.039 -7.27 1 97.56 163 ALA B CA 1
ATOM 3873 C C . ALA B 1 163 ? -14.633 4.059 -8.352 1 97.56 163 ALA B C 1
ATOM 3875 O O . ALA B 1 163 ? -13.805 3.389 -8.969 1 97.56 163 ALA B O 1
ATOM 3876 N N . MET B 1 164 ? -15.914 3.936 -8.586 1 96.94 164 MET B N 1
ATOM 3877 C CA . MET B 1 164 ? -16.422 3.008 -9.586 1 96.94 164 MET B CA 1
ATOM 3878 C C . MET B 1 164 ? -17.766 3.496 -10.148 1 96.94 164 MET B C 1
ATOM 3880 O O . MET B 1 164 ? -18.344 4.453 -9.641 1 96.94 164 MET B O 1
ATOM 3884 N N . LYS B 1 165 ? -18.094 2.939 -11.258 1 96.5 165 LYS B N 1
ATOM 3885 C CA . LYS B 1 165 ? -19.438 3.098 -11.812 1 96.5 165 LYS B CA 1
ATOM 3886 C C . LYS B 1 165 ? -20.359 1.98 -11.336 1 96.5 165 LYS B C 1
ATOM 3888 O O . LYS B 1 165 ? -19.969 0.812 -11.312 1 96.5 165 LYS B O 1
ATOM 3893 N N . THR B 1 166 ? -21.516 2.354 -11.008 1 93.19 166 THR B N 1
ATOM 3894 C CA . THR B 1 166 ? -22.484 1.348 -10.578 1 93.19 166 THR B CA 1
ATOM 3895 C C . THR B 1 166 ? -22.781 0.371 -11.719 1 93.19 166 THR B C 1
ATOM 3897 O O . THR B 1 166 ? -23.25 -0.745 -11.477 1 93.19 166 THR B O 1
ATOM 3900 N N . THR B 1 167 ? -22.469 0.743 -12.93 1 93.5 167 THR B N 1
ATOM 3901 C CA . THR B 1 167 ? -22.75 -0.078 -14.102 1 93.5 167 THR B CA 1
ATOM 3902 C C . THR B 1 167 ? -21.531 -0.886 -14.508 1 93.5 167 THR B C 1
ATOM 3904 O O . THR B 1 167 ? -21.531 -1.568 -15.531 1 93.5 167 THR B O 1
ATOM 3907 N N . ASP B 1 168 ? -20.469 -0.784 -13.789 1 94 168 ASP B N 1
ATOM 3908 C CA . ASP B 1 168 ? -19.266 -1.529 -14.133 1 94 168 ASP B CA 1
ATOM 3909 C C . ASP B 1 168 ? -19.547 -3.029 -14.203 1 94 168 ASP B C 1
ATOM 3911 O O . ASP B 1 168 ? -20.281 -3.564 -13.367 1 94 168 ASP B O 1
ATOM 3915 N N . SER B 1 169 ? -18.984 -3.662 -15.203 1 94.12 169 SER B N 1
ATOM 3916 C CA . SER B 1 169 ? -19.094 -5.113 -15.32 1 94.12 169 SER B CA 1
ATOM 3917 C C . SER B 1 169 ? -18.234 -5.816 -14.273 1 94.12 169 SER B C 1
ATOM 3919 O O . SER B 1 169 ? -17.375 -5.191 -13.648 1 94.12 169 SER B O 1
ATOM 3921 N N . MET B 1 170 ? -18.469 -7.082 -14.148 1 92.81 170 MET B N 1
ATOM 3922 C CA . MET B 1 170 ? -17.672 -7.887 -13.234 1 92.81 170 MET B CA 1
ATOM 3923 C C . MET B 1 170 ? -16.203 -7.887 -13.648 1 92.81 170 MET B C 1
ATOM 3925 O O . MET B 1 170 ? -15.312 -7.836 -12.797 1 92.81 170 MET B O 1
ATOM 3929 N N . ASN B 1 171 ? -15.992 -7.918 -14.883 1 93.81 171 ASN B N 1
ATOM 3930 C CA . ASN B 1 171 ? -14.625 -7.879 -15.383 1 93.81 171 ASN B CA 1
ATOM 3931 C C . ASN B 1 171 ? -13.938 -6.555 -15.055 1 93.81 171 ASN B C 1
ATOM 3933 O O . ASN B 1 171 ? -12.766 -6.531 -14.695 1 93.81 171 ASN B O 1
ATOM 3937 N N . SER B 1 172 ? -14.703 -5.512 -15.188 1 94.75 172 SER B N 1
ATOM 3938 C CA . SER B 1 172 ? -14.164 -4.199 -14.852 1 94.75 172 SER B CA 1
ATOM 3939 C C . SER B 1 172 ? -13.852 -4.09 -13.367 1 94.75 172 SER B C 1
ATOM 3941 O O . SER B 1 172 ? -12.82 -3.525 -12.984 1 94.75 172 SER B O 1
ATOM 3943 N N . LEU B 1 173 ? -14.742 -4.621 -12.57 1 95.31 173 LEU B N 1
ATOM 3944 C CA . LEU B 1 173 ? -14.523 -4.617 -11.133 1 95.31 173 LEU B CA 1
ATOM 3945 C C . LEU B 1 173 ? -13.312 -5.469 -10.758 1 95.31 173 LEU B C 1
ATOM 3947 O O . LEU B 1 173 ? -12.523 -5.094 -9.891 1 95.31 173 LEU B O 1
ATOM 3951 N N . ALA B 1 174 ? -13.156 -6.605 -11.406 1 94.69 174 ALA B N 1
ATOM 3952 C CA . ALA B 1 174 ? -12.008 -7.469 -11.164 1 94.69 174 ALA B CA 1
ATOM 3953 C C . ALA B 1 174 ? -10.703 -6.754 -11.508 1 94.69 174 ALA B C 1
ATOM 3955 O O . ALA B 1 174 ? -9.727 -6.836 -10.75 1 94.69 174 ALA B O 1
ATOM 3956 N N . LYS B 1 175 ? -10.703 -6.055 -12.617 1 95.38 175 LYS B N 1
ATOM 3957 C CA . LYS B 1 175 ? -9.523 -5.297 -13.023 1 95.38 175 LYS B CA 1
ATOM 3958 C C . LYS B 1 175 ? -9.195 -4.207 -12 1 95.38 175 LYS B C 1
ATOM 3960 O O . LYS B 1 175 ? -8.031 -4.008 -11.656 1 95.38 175 LYS B O 1
ATOM 3965 N N . LEU B 1 176 ? -10.266 -3.541 -11.602 1 96.81 176 LEU B N 1
ATOM 3966 C CA . LEU B 1 176 ? -10.086 -2.512 -10.586 1 96.81 176 LEU B CA 1
ATOM 3967 C C . LEU B 1 176 ? -9.523 -3.109 -9.297 1 96.81 176 LEU B C 1
ATOM 3969 O O . LEU B 1 176 ? -8.633 -2.531 -8.672 1 96.81 176 LEU B O 1
ATOM 3973 N N . TYR B 1 177 ? -10.008 -4.266 -8.938 1 96.94 177 TYR B N 1
ATOM 3974 C CA . TYR B 1 177 ? -9.555 -4.965 -7.742 1 96.94 177 TYR B CA 1
ATOM 3975 C C . TYR B 1 177 ? -8.086 -5.359 -7.871 1 96.94 177 TYR B C 1
ATOM 3977 O O . TYR B 1 177 ? -7.316 -5.238 -6.914 1 96.94 177 TYR B O 1
ATOM 3985 N N . ILE B 1 178 ? -7.691 -5.809 -8.953 1 96.88 178 ILE B N 1
ATOM 3986 C CA . ILE B 1 178 ? -6.297 -6.172 -9.188 1 96.88 178 ILE B CA 1
ATOM 3987 C C . ILE B 1 178 ? -5.414 -4.93 -9.086 1 96.88 178 ILE B C 1
ATOM 3989 O O . ILE B 1 178 ? -4.383 -4.945 -8.406 1 96.88 178 ILE B O 1
ATOM 3993 N N . GLN B 1 179 ? -5.852 -3.879 -9.648 1 97.31 179 GLN B N 1
ATOM 3994 C CA . GLN B 1 179 ? -5.086 -2.639 -9.719 1 97.31 179 GLN B CA 1
ATOM 3995 C C . GLN B 1 179 ? -4.883 -2.033 -8.336 1 97.31 179 GLN B C 1
ATOM 3997 O O . GLN B 1 179 ? -3.834 -1.456 -8.047 1 97.31 179 GLN B O 1
ATOM 4002 N N . GLU B 1 180 ? -5.867 -2.238 -7.492 1 97.88 180 GLU B N 1
ATOM 4003 C CA . GLU B 1 180 ? -5.848 -1.445 -6.266 1 97.88 180 GLU B CA 1
ATOM 4004 C C . GLU B 1 180 ? -5.605 -2.324 -5.043 1 97.88 180 GLU B C 1
ATOM 4006 O O . GLU B 1 180 ? -5.18 -1.835 -3.994 1 97.88 180 GLU B O 1
ATOM 4011 N N . ILE B 1 181 ? -5.914 -3.607 -5.148 1 97.81 181 ILE B N 1
ATOM 4012 C CA . ILE B 1 181 ? -5.84 -4.461 -3.967 1 97.81 181 ILE B CA 1
ATOM 4013 C C . ILE B 1 181 ? -4.781 -5.539 -4.172 1 97.81 181 ILE B C 1
ATOM 4015 O O . ILE B 1 181 ? -3.785 -5.586 -3.445 1 97.81 181 ILE B O 1
ATOM 4019 N N . VAL B 1 182 ? -4.926 -6.332 -5.23 1 96.81 182 VAL B N 1
ATOM 4020 C CA . VAL B 1 182 ? -3.99 -7.43 -5.441 1 96.81 182 VAL B CA 1
ATOM 4021 C C . VAL B 1 182 ? -2.578 -6.879 -5.617 1 96.81 182 VAL B C 1
ATOM 4023 O O . VAL B 1 182 ? -1.621 -7.414 -5.055 1 96.81 182 VAL B O 1
ATOM 4026 N N . ARG B 1 183 ? -2.496 -5.805 -6.363 1 97.88 183 ARG B N 1
ATOM 4027 C CA . ARG B 1 183 ? -1.224 -5.141 -6.625 1 97.88 183 ARG B CA 1
ATOM 4028 C C . ARG B 1 183 ? -0.495 -4.816 -5.324 1 97.88 183 ARG B C 1
ATOM 4030 O O . ARG B 1 183 ? 0.735 -4.875 -5.266 1 97.88 183 ARG B O 1
ATOM 4037 N N . LEU B 1 184 ? -1.257 -4.535 -4.258 1 98.19 184 LEU B N 1
ATOM 4038 C CA . LEU B 1 184 ? -0.685 -4.016 -3.021 1 98.19 184 LEU B CA 1
ATOM 4039 C C . LEU B 1 184 ? -0.638 -5.102 -1.949 1 98.19 184 LEU B C 1
ATOM 4041 O O . LEU B 1 184 ? 0.313 -5.164 -1.167 1 98.19 184 LEU B O 1
ATOM 4045 N N . HIS B 1 185 ? -1.69 -5.984 -1.945 1 97.31 185 HIS B N 1
ATOM 4046 C CA . HIS B 1 185 ? -1.872 -6.816 -0.759 1 97.31 185 HIS B CA 1
ATOM 4047 C C . HIS B 1 185 ? -2.031 -8.281 -1.133 1 97.31 185 HIS B C 1
ATOM 4049 O O . HIS B 1 185 ? -2.17 -9.141 -0.256 1 97.31 185 HIS B O 1
ATOM 4055 N N . GLY B 1 186 ? -2.096 -8.625 -2.4 1 95.31 186 GLY B N 1
ATOM 4056 C CA . GLY B 1 186 ? -2.314 -10 -2.818 1 95.31 186 GLY B CA 1
ATOM 4057 C C . GLY B 1 186 ? -3.764 -10.438 -2.705 1 95.31 186 GLY B C 1
ATOM 4058 O O . GLY B 1 186 ? -4.676 -9.625 -2.867 1 95.31 186 GLY B O 1
ATOM 4059 N N . ILE B 1 187 ? -3.936 -11.711 -2.559 1 92.19 187 ILE B N 1
ATOM 4060 C CA . ILE B 1 187 ? -5.277 -12.289 -2.541 1 92.19 187 ILE B CA 1
ATOM 4061 C C . ILE B 1 187 ? -5.684 -12.609 -1.104 1 92.19 187 ILE B C 1
ATOM 4063 O O . ILE B 1 187 ? -4.895 -13.172 -0.341 1 92.19 187 ILE B O 1
ATOM 4067 N N . PRO B 1 188 ? -6.895 -12.266 -0.741 1 89.88 188 PRO B N 1
ATOM 4068 C CA . PRO B 1 188 ? -7.324 -12.516 0.637 1 89.88 188 PRO B CA 1
ATOM 4069 C C . PRO B 1 188 ? -7.699 -13.977 0.883 1 89.88 188 PRO B C 1
ATOM 4071 O O . PRO B 1 188 ? -7.996 -14.703 -0.064 1 89.88 188 PRO B O 1
ATOM 4074 N N . VAL B 1 189 ? -7.707 -14.344 2.123 1 87.75 189 VAL B N 1
ATOM 4075 C CA . VAL B 1 189 ? -8.164 -15.656 2.559 1 87.75 189 VAL B CA 1
ATOM 4076 C C . VAL B 1 189 ? -9.695 -15.68 2.592 1 87.75 189 VAL B C 1
ATOM 4078 O O . VAL B 1 189 ? -10.312 -16.672 2.197 1 87.75 189 VAL B O 1
ATOM 4081 N N . SER B 1 190 ? -10.227 -14.562 3.035 1 87.19 190 SER B N 1
ATOM 4082 C CA . SER B 1 190 ? -11.68 -14.508 3.143 1 87.19 190 SER B CA 1
ATOM 4083 C C . SER B 1 190 ? -12.211 -13.102 2.877 1 87.19 190 SER B C 1
ATOM 4085 O O . SER B 1 190 ? -11.492 -12.117 3.084 1 87.19 190 SER B O 1
ATOM 4087 N N . ILE B 1 191 ? -13.406 -13.109 2.438 1 86.81 191 ILE B N 1
ATOM 4088 C CA . ILE B 1 191 ? -14.109 -11.867 2.152 1 86.81 191 ILE B CA 1
ATOM 4089 C C . ILE B 1 191 ? -15.469 -11.875 2.844 1 86.81 191 ILE B C 1
ATOM 4091 O O . ILE B 1 191 ? -16.234 -12.844 2.73 1 86.81 191 ILE B O 1
ATOM 4095 N N . VAL B 1 192 ? -15.695 -10.906 3.576 1 86.5 192 VAL B N 1
ATOM 4096 C CA . VAL B 1 192 ? -17.016 -10.672 4.152 1 86.5 192 VAL B CA 1
ATOM 4097 C C . VAL B 1 192 ? -17.734 -9.586 3.357 1 86.5 192 VAL B C 1
ATOM 4099 O O . VAL B 1 192 ? -17.188 -8.508 3.129 1 86.5 192 VAL B O 1
ATOM 4102 N N . SER B 1 193 ? -18.891 -9.906 2.873 1 86.5 193 SER B N 1
ATOM 4103 C CA . SER B 1 193 ? -19.688 -8.953 2.094 1 86.5 193 SER B CA 1
ATOM 4104 C C . SER B 1 193 ? -21.172 -9.156 2.326 1 86.5 193 SER B C 1
ATOM 4106 O O . SER B 1 193 ? -21.625 -10.258 2.648 1 86.5 193 SER B O 1
ATOM 4108 N N . ASP B 1 194 ? -21.891 -8.141 2.258 1 79.94 194 ASP B N 1
ATOM 4109 C CA . ASP B 1 194 ? -23.344 -8.25 2.383 1 79.94 194 ASP B CA 1
ATOM 4110 C C . ASP B 1 194 ? -24 -8.469 1.02 1 79.94 194 ASP B C 1
ATOM 4112 O O . ASP B 1 194 ? -25.219 -8.562 0.921 1 79.94 194 ASP B O 1
ATOM 4116 N N . ARG B 1 195 ? -23.188 -8.609 0.084 1 80.12 195 ARG B N 1
ATOM 4117 C CA . ARG B 1 195 ? -23.734 -8.805 -1.259 1 80.12 195 ARG B CA 1
ATOM 4118 C C . ARG B 1 195 ? -24.188 -10.242 -1.465 1 80.12 195 ARG B C 1
ATOM 4120 O O . ARG B 1 195 ? -23.781 -11.141 -0.724 1 80.12 195 ARG B O 1
ATOM 4127 N N . ASP B 1 196 ? -24.984 -10.445 -2.438 1 79.19 196 ASP B N 1
ATOM 4128 C CA . ASP B 1 196 ? -25.516 -11.758 -2.766 1 79.19 196 ASP B CA 1
ATOM 4129 C C . ASP B 1 196 ? -24.406 -12.711 -3.188 1 79.19 196 ASP B C 1
ATOM 4131 O O . ASP B 1 196 ? -23.422 -12.297 -3.805 1 79.19 196 ASP B O 1
ATOM 4135 N N . PRO B 1 197 ? -24.547 -13.914 -2.799 1 77.06 197 PRO B N 1
ATOM 4136 C CA . PRO B 1 197 ? -23.547 -14.938 -3.135 1 77.06 197 PRO B CA 1
ATOM 4137 C C . PRO B 1 197 ? -23.281 -15.023 -4.637 1 77.06 197 PRO B C 1
ATOM 4139 O O . PRO B 1 197 ? -22.172 -15.375 -5.047 1 77.06 197 PRO B O 1
ATOM 4142 N N . LYS B 1 198 ? -24.266 -14.695 -5.355 1 80.56 198 LYS B N 1
ATOM 4143 C CA . LYS B 1 198 ? -24.094 -14.727 -6.805 1 80.56 198 LYS B CA 1
ATOM 4144 C C . LYS B 1 198 ? -23.062 -13.68 -7.254 1 80.56 198 LYS B C 1
ATOM 4146 O O . LYS B 1 198 ? -22.203 -13.969 -8.094 1 80.56 198 LYS B O 1
ATOM 4151 N N . PHE B 1 199 ? -23.141 -12.562 -6.711 1 84.5 199 PHE B N 1
ATOM 4152 C CA . PHE B 1 199 ? -22.188 -11.5 -7.012 1 84.5 199 PHE B CA 1
ATOM 4153 C C . PHE B 1 199 ? -20.766 -11.93 -6.656 1 84.5 199 PHE B C 1
ATOM 4155 O O . PHE B 1 199 ? -19.844 -11.805 -7.473 1 84.5 199 PHE B O 1
ATOM 4162 N N . THR B 1 200 ? -20.594 -12.492 -5.535 1 82.5 200 THR B N 1
ATOM 4163 C CA . THR B 1 200 ? -19.25 -12.828 -5.062 1 82.5 200 THR B CA 1
ATOM 4164 C C . THR B 1 200 ? -18.656 -13.961 -5.887 1 82.5 200 THR B C 1
ATOM 4166 O O . THR B 1 200 ? -17.453 -13.953 -6.191 1 82.5 200 THR B O 1
ATOM 4169 N N . SER B 1 201 ? -19.469 -14.852 -6.23 1 82.38 201 SER B N 1
ATOM 4170 C CA . SER B 1 201 ? -19 -15.961 -7.059 1 82.38 201 SER B CA 1
ATOM 4171 C C . SER B 1 201 ? -18.547 -15.477 -8.43 1 82.38 201 SER B C 1
ATOM 4173 O O . SER B 1 201 ? -17.469 -15.844 -8.906 1 82.38 201 SER B O 1
ATOM 4175 N N . GLN B 1 202 ? -19.375 -14.672 -9.008 1 87.5 202 GLN B N 1
ATOM 4176 C CA . GLN B 1 202 ? -19.047 -14.141 -10.328 1 87.5 202 GLN B CA 1
ATOM 4177 C C . GLN B 1 202 ? -17.797 -13.266 -10.273 1 87.5 202 GLN B C 1
ATOM 4179 O O . GLN B 1 202 ? -16.969 -13.312 -11.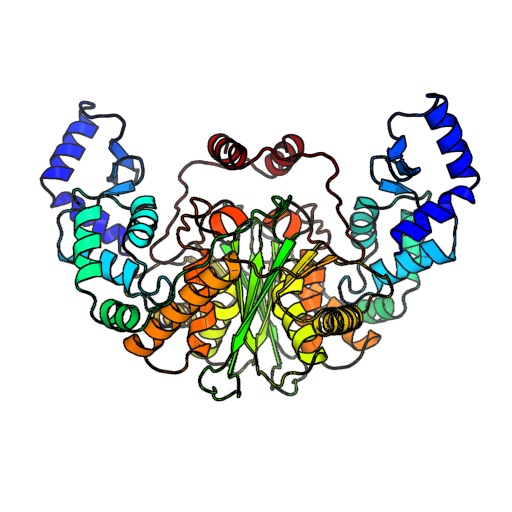18 1 87.5 202 GLN B O 1
ATOM 4184 N N . PHE B 1 203 ? -17.781 -12.508 -9.281 1 89.25 203 PHE B N 1
ATOM 4185 C CA . PHE B 1 203 ? -16.625 -11.641 -9.094 1 89.25 203 PHE B CA 1
ATOM 4186 C C . PHE B 1 203 ? -15.352 -12.469 -8.969 1 89.25 203 PHE B C 1
ATOM 4188 O O . PHE B 1 203 ? -14.336 -12.164 -9.609 1 89.25 203 PHE B O 1
ATOM 4195 N N . TRP B 1 204 ? -15.367 -13.469 -8.234 1 84.44 204 TRP B N 1
ATOM 4196 C CA . TRP B 1 204 ? -14.18 -14.266 -7.977 1 84.44 204 TRP B CA 1
ATOM 4197 C C . TRP B 1 204 ? -13.742 -15.016 -9.227 1 84.44 204 TRP B C 1
ATOM 4199 O O . TRP B 1 204 ? -12.539 -15.148 -9.492 1 84.44 204 TRP B O 1
ATOM 4209 N N . GLN B 1 205 ? -14.656 -15.477 -9.953 1 86.19 205 GLN B N 1
ATOM 4210 C CA . GLN B 1 205 ? -14.336 -16.109 -11.227 1 86.19 205 GLN B CA 1
ATOM 4211 C C . GLN B 1 205 ? -13.633 -15.141 -12.164 1 86.19 205 GLN B C 1
ATOM 4213 O O . GLN B 1 205 ? -12.648 -15.492 -12.812 1 86.19 205 GLN B O 1
ATOM 4218 N N . SER B 1 206 ? -14.188 -13.945 -12.172 1 90.44 206 SER B N 1
ATOM 4219 C CA . SER B 1 206 ? -13.578 -12.914 -13.008 1 90.44 206 SER B CA 1
ATOM 4220 C C . SER B 1 206 ? -12.172 -12.57 -12.523 1 90.44 206 SER B C 1
ATOM 4222 O O . SER B 1 206 ? -11.273 -12.32 -13.336 1 90.44 206 SER B O 1
ATOM 4224 N N . LEU B 1 207 ? -11.984 -12.555 -11.258 1 89.38 207 LEU B N 1
ATOM 4225 C CA . LEU B 1 207 ? -10.68 -12.266 -10.68 1 89.38 207 LEU B CA 1
ATOM 4226 C C . LEU B 1 207 ? -9.672 -13.352 -11.031 1 89.38 207 LEU B C 1
ATOM 4228 O O . LEU B 1 207 ? -8.539 -13.055 -11.406 1 89.38 207 LEU B O 1
ATOM 4232 N N . GLN B 1 208 ? -10.031 -14.602 -10.938 1 85.06 208 GLN B N 1
ATOM 4233 C CA . GLN B 1 208 ? -9.156 -15.719 -11.281 1 85.06 208 GLN B CA 1
ATOM 4234 C C . GLN B 1 208 ? -8.719 -15.648 -12.742 1 85.06 208 GLN B C 1
ATOM 4236 O O . GLN B 1 208 ? -7.547 -15.867 -13.055 1 85.06 208 GLN B O 1
ATOM 4241 N N . ARG B 1 209 ? -9.625 -15.32 -13.555 1 87.25 209 ARG B N 1
ATOM 4242 C CA . ARG B 1 209 ? -9.312 -15.18 -14.977 1 87.25 209 ARG B CA 1
ATOM 4243 C C . ARG B 1 209 ? -8.32 -14.047 -15.211 1 87.25 209 ARG B C 1
ATOM 4245 O O . ARG B 1 209 ? -7.371 -14.188 -15.984 1 87.25 209 ARG B O 1
ATOM 4252 N N . ALA B 1 210 ? -8.578 -13.008 -14.516 1 88.56 210 ALA B N 1
ATOM 4253 C CA . ALA B 1 210 ? -7.734 -11.828 -14.688 1 88.56 210 ALA B CA 1
ATOM 4254 C C . ALA B 1 210 ? -6.32 -12.094 -14.18 1 88.56 210 ALA B C 1
ATOM 4256 O O . ALA B 1 210 ? -5.355 -11.516 -14.695 1 88.56 210 ALA B O 1
ATOM 4257 N N . LEU B 1 211 ? -6.145 -12.977 -13.227 1 87.62 211 LEU B N 1
ATOM 4258 C CA . LEU B 1 211 ? -4.84 -13.32 -12.672 1 87.62 211 LEU B CA 1
ATOM 4259 C C . LEU B 1 211 ? -4.094 -14.289 -13.586 1 87.62 211 LEU B C 1
ATOM 4261 O O . LEU B 1 211 ? -2.883 -14.469 -13.445 1 87.62 211 LEU B O 1
ATOM 4265 N N . GLY B 1 212 ? -4.766 -14.859 -14.5 1 81.25 212 GLY B N 1
ATOM 4266 C CA . GLY B 1 212 ? -4.156 -15.766 -15.461 1 81.25 212 GLY B CA 1
ATOM 4267 C C . GLY B 1 212 ? -3.666 -17.047 -14.828 1 81.25 212 GLY B C 1
ATOM 4268 O O . GLY B 1 212 ? -2.641 -17.594 -15.242 1 81.25 212 GLY B O 1
ATOM 4269 N N . THR B 1 213 ? -4.219 -17.391 -13.773 1 79.94 213 THR B N 1
ATOM 4270 C CA . THR B 1 213 ? -3.797 -18.609 -13.094 1 79.94 213 THR B CA 1
ATOM 4271 C C . THR B 1 213 ? -4.684 -19.781 -13.492 1 79.94 213 THR B C 1
ATOM 4273 O O . THR B 1 213 ? -5.875 -19.609 -13.773 1 79.94 213 THR B O 1
ATOM 4276 N N . GLN B 1 214 ? -4.02 -20.875 -13.555 1 76.75 214 GLN B N 1
ATOM 4277 C CA . GLN B 1 214 ? -4.758 -22.125 -13.773 1 76.75 214 GLN B CA 1
ATOM 4278 C C . GLN B 1 214 ? -4.992 -22.859 -12.461 1 76.75 214 GLN B C 1
ATOM 4280 O O . GLN B 1 214 ? -5.68 -23.891 -12.438 1 76.75 214 GLN B O 1
ATOM 4285 N N . LEU B 1 215 ? -4.402 -22.297 -11.438 1 74.56 215 LEU B N 1
ATOM 4286 C CA . LEU B 1 215 ? -4.57 -22.891 -10.117 1 74.56 215 LEU B CA 1
ATOM 4287 C C . LEU B 1 215 ? -5.844 -22.391 -9.453 1 74.56 215 LEU B C 1
ATOM 4289 O O . LEU B 1 215 ? -6.105 -21.188 -9.422 1 74.56 215 LEU B O 1
ATOM 4293 N N . ASN B 1 216 ? -6.605 -23.297 -9.188 1 69.44 216 ASN B N 1
ATOM 4294 C CA . ASN B 1 216 ? -7.785 -22.906 -8.43 1 69.44 216 ASN B CA 1
ATOM 4295 C C . ASN B 1 216 ? -7.422 -22.5 -7.004 1 69.44 216 ASN B C 1
ATOM 4297 O O . ASN B 1 216 ? -6.641 -23.172 -6.34 1 69.44 216 ASN B O 1
ATOM 4301 N N . PHE B 1 217 ? -7.664 -21.344 -6.723 1 67.88 217 PHE B N 1
ATOM 4302 C CA . PHE B 1 217 ? -7.473 -20.906 -5.34 1 67.88 217 PHE B CA 1
ATOM 4303 C C . PHE B 1 217 ? -8.797 -20.484 -4.719 1 67.88 217 PHE B C 1
ATOM 4305 O O . PHE B 1 217 ? -9.75 -20.156 -5.43 1 67.88 217 PHE B O 1
ATOM 4312 N N . SER B 1 218 ? -8.82 -20.75 -3.391 1 69.44 218 SER B N 1
ATOM 4313 C CA . SER B 1 218 ? -10.117 -20.516 -2.76 1 69.44 218 SER B CA 1
ATOM 4314 C C . SER B 1 218 ? -10.062 -19.328 -1.812 1 69.44 218 SER B C 1
ATOM 4316 O O . SER B 1 218 ? -9.008 -19.031 -1.245 1 69.44 218 SER B O 1
ATOM 4318 N N . THR B 1 219 ? -10.984 -18.5 -1.964 1 76.38 219 THR B N 1
ATOM 4319 C CA . THR B 1 219 ? -11.328 -17.484 -0.984 1 76.38 219 THR B CA 1
ATOM 4320 C C . THR B 1 219 ? -12.688 -17.766 -0.354 1 76.38 219 THR B C 1
ATOM 4322 O O . THR B 1 219 ? -13.633 -18.172 -1.047 1 76.38 219 THR B O 1
ATOM 4325 N N . VAL B 1 220 ? -12.727 -17.766 0.963 1 78.62 220 VAL B N 1
ATOM 4326 C CA . VAL B 1 220 ? -13.977 -18.031 1.668 1 78.62 220 VAL B CA 1
ATOM 4327 C C . VAL B 1 220 ? -14.82 -16.766 1.723 1 78.62 220 VAL B C 1
ATOM 4329 O O . VAL B 1 220 ? -14.312 -15.68 2.02 1 78.62 220 VAL B O 1
ATOM 4332 N N . PHE B 1 221 ? -16.062 -16.969 1.345 1 79.44 221 PHE B N 1
ATOM 4333 C CA . PHE B 1 221 ? -16.984 -15.836 1.387 1 79.44 221 PHE B CA 1
ATOM 4334 C C . PHE B 1 221 ? -17.953 -15.977 2.547 1 79.44 221 PHE B C 1
ATOM 4336 O O . PHE B 1 221 ? -18.516 -17.047 2.762 1 79.44 221 PHE B O 1
ATOM 4343 N N . HIS B 1 222 ? -18.031 -14.945 3.25 1 77.38 222 HIS B N 1
ATOM 4344 C CA . HIS B 1 222 ? -19 -14.891 4.34 1 77.38 222 HIS B CA 1
ATOM 4345 C C . HIS B 1 222 ? -20.016 -13.789 4.121 1 77.38 222 HIS B C 1
ATOM 4347 O O . HIS B 1 222 ? -19.656 -12.641 3.859 1 77.38 222 HIS B O 1
ATOM 4353 N N . LEU B 1 223 ? -21.312 -14.258 4.184 1 76.81 223 LEU B N 1
ATOM 4354 C CA . LEU B 1 223 ? -22.375 -13.266 4.117 1 76.81 223 LEU B CA 1
ATOM 4355 C C . LEU B 1 223 ? -22.641 -12.664 5.492 1 76.81 223 LEU B C 1
ATOM 4357 O O . LEU B 1 223 ? -23.047 -13.375 6.418 1 76.81 223 LEU B O 1
ATOM 4361 N N . GLN B 1 224 ? -22.203 -11.547 5.738 1 71 224 GLN B N 1
ATOM 4362 C CA . GLN B 1 224 ? -22.5 -10.914 7.023 1 71 224 GLN B CA 1
ATOM 4363 C C . GLN B 1 224 ? -22.656 -9.406 6.871 1 71 224 GLN B C 1
ATOM 4365 O O . GLN B 1 224 ? -21.953 -8.773 6.09 1 71 224 GLN B O 1
ATOM 4370 N N . ILE B 1 225 ? -23.781 -9.008 7.441 1 61.5 225 ILE B N 1
ATOM 4371 C CA . ILE B 1 225 ? -23.906 -7.566 7.594 1 61.5 225 ILE B CA 1
ATOM 4372 C C . ILE B 1 225 ? -22.938 -7.082 8.68 1 61.5 225 ILE B C 1
ATOM 4374 O O . ILE B 1 225 ? -23.016 -7.523 9.828 1 61.5 225 ILE B O 1
ATOM 4378 N N . ASP B 1 226 ? -21.828 -6.512 8.219 1 64.19 226 ASP B N 1
ATOM 4379 C CA . ASP B 1 226 ? -20.812 -6.156 9.211 1 64.19 226 ASP B CA 1
ATOM 4380 C C . ASP B 1 226 ? -20.938 -4.684 9.602 1 64.19 226 ASP B C 1
ATOM 4382 O O . ASP B 1 226 ? -21.031 -3.811 8.742 1 64.19 226 ASP B O 1
ATOM 4386 N N . GLY B 1 227 ? -21.141 -4.43 10.867 1 67.75 227 GLY B N 1
ATOM 4387 C CA . GLY B 1 227 ? -21.172 -3.098 11.445 1 67.75 227 GLY B CA 1
ATOM 4388 C C . GLY B 1 227 ? -19.922 -2.291 11.172 1 67.75 227 GLY B C 1
ATOM 4389 O O . GLY B 1 227 ? -19.969 -1.059 11.141 1 67.75 227 GLY B O 1
ATOM 4390 N N . GLN B 1 228 ? -18.844 -2.934 10.898 1 75.69 228 GLN B N 1
ATOM 4391 C CA . GLN B 1 228 ? -17.578 -2.23 10.68 1 75.69 228 GLN B CA 1
ATOM 4392 C C . GLN B 1 228 ? -17.609 -1.467 9.352 1 75.69 228 GLN B C 1
ATOM 4394 O O . GLN B 1 228 ? -17.156 -0.319 9.289 1 75.69 228 GLN B O 1
ATOM 4399 N N . SER B 1 229 ? -18.156 -2.104 8.352 1 80.5 229 SER B N 1
ATOM 4400 C CA . SER B 1 229 ? -18.219 -1.446 7.047 1 80.5 229 SER B CA 1
ATOM 4401 C C . SER B 1 229 ? -19.141 -0.236 7.078 1 80.5 229 SER B C 1
ATOM 4403 O O . SER B 1 229 ? -18.875 0.777 6.434 1 80.5 229 SER B O 1
ATOM 4405 N N . GLU B 1 230 ? -20.219 -0.359 7.906 1 82.56 230 GLU B N 1
ATOM 4406 C CA . GLU B 1 230 ? -21.156 0.752 8.016 1 82.56 230 GLU B CA 1
ATOM 4407 C C . GLU B 1 230 ? -20.484 1.976 8.641 1 82.56 230 GLU B C 1
ATOM 4409 O O . GLU B 1 230 ? -20.703 3.102 8.188 1 82.56 230 GLU B O 1
ATOM 4414 N N . ARG B 1 231 ? -19.734 1.767 9.602 1 86.25 231 ARG B N 1
ATOM 4415 C CA . ARG B 1 231 ? -19.031 2.861 10.266 1 86.25 231 ARG B CA 1
ATOM 4416 C C . ARG B 1 231 ? -18.016 3.506 9.328 1 86.25 231 ARG B C 1
ATOM 4418 O O . ARG B 1 231 ? -17.922 4.734 9.258 1 86.25 231 ARG B O 1
ATOM 4425 N N . VAL B 1 232 ? -17.266 2.701 8.633 1 91.88 232 VAL B N 1
ATOM 4426 C CA . VAL B 1 232 ? -16.266 3.207 7.691 1 91.88 232 VAL B CA 1
ATOM 4427 C C . VAL B 1 232 ? -16.953 4.031 6.605 1 91.88 232 VAL B C 1
ATOM 4429 O O . VAL B 1 232 ? -16.453 5.094 6.223 1 91.88 232 VAL B O 1
ATOM 4432 N N . ILE B 1 233 ? -18.078 3.555 6.18 1 92.06 233 ILE B N 1
ATOM 4433 C CA . ILE B 1 233 ? -18.828 4.242 5.125 1 92.06 233 ILE B CA 1
ATOM 4434 C C . ILE B 1 233 ? -19.328 5.59 5.641 1 92.06 233 ILE B C 1
ATOM 4436 O O . ILE B 1 233 ? -19.219 6.602 4.938 1 92.06 233 ILE B O 1
ATOM 4440 N N . GLN B 1 234 ? -19.797 5.602 6.793 1 90.88 234 GLN B N 1
ATOM 4441 C CA . GLN B 1 234 ? -20.25 6.855 7.387 1 90.88 234 GLN B CA 1
ATOM 4442 C C . GLN B 1 234 ? -19.109 7.859 7.492 1 90.88 234 GLN B C 1
ATOM 4444 O O . GLN B 1 234 ? -19.281 9.039 7.18 1 90.88 234 GLN B O 1
ATOM 4449 N N . ILE B 1 235 ? -18.016 7.395 7.973 1 92.88 235 ILE B N 1
ATOM 4450 C CA . ILE B 1 235 ? -16.844 8.25 8.102 1 92.88 235 ILE B CA 1
ATOM 4451 C C . ILE B 1 235 ? -16.453 8.805 6.727 1 92.88 235 ILE B C 1
ATOM 4453 O O . ILE B 1 235 ? -16.203 10 6.582 1 92.88 235 ILE B O 1
ATOM 4457 N N . LEU B 1 236 ? -16.438 7.926 5.723 1 95.25 236 LEU B N 1
ATOM 4458 C CA . LEU B 1 236 ? -16.109 8.344 4.367 1 95.25 236 LEU B CA 1
ATOM 4459 C C . LEU B 1 236 ? -17.062 9.406 3.867 1 95.25 236 LEU B C 1
ATOM 4461 O O . LEU B 1 236 ? -16.641 10.43 3.316 1 95.25 236 LEU B O 1
ATOM 4465 N N . GLU B 1 237 ? -18.297 9.156 4.066 1 93.94 237 GLU B N 1
ATOM 4466 C CA . GLU B 1 237 ? -19.312 10.102 3.609 1 93.94 237 GLU B CA 1
ATOM 4467 C C . GLU B 1 237 ? -19.141 11.461 4.281 1 93.94 237 GLU B C 1
ATOM 4469 O O . GLU B 1 237 ? -19.219 12.5 3.621 1 93.94 237 GLU B O 1
ATOM 4474 N N . ASP B 1 238 ? -18.922 11.453 5.562 1 93.69 238 ASP B N 1
ATOM 4475 C CA . ASP B 1 238 ? -18.703 12.695 6.289 1 93.69 238 ASP B CA 1
ATOM 4476 C C . ASP B 1 238 ? -17.469 13.43 5.75 1 93.69 238 ASP B C 1
ATOM 4478 O O . ASP B 1 238 ? -17.5 14.648 5.57 1 93.69 238 ASP B O 1
ATOM 4482 N N . MET B 1 239 ? -16.422 12.711 5.504 1 95.75 239 MET B N 1
ATOM 4483 C CA . MET B 1 239 ? -15.188 13.305 4.992 1 95.75 239 MET B CA 1
ATOM 4484 C C . MET B 1 239 ? -15.414 13.93 3.617 1 95.75 239 MET B C 1
ATOM 4486 O O . MET B 1 239 ? -14.992 15.062 3.365 1 95.75 239 MET B O 1
ATOM 4490 N N . LEU B 1 240 ? -16.094 13.203 2.754 1 95.25 240 LEU B N 1
ATOM 4491 C CA . LEU B 1 240 ? -16.312 13.695 1.399 1 95.25 240 LEU B CA 1
ATOM 4492 C C . LEU B 1 240 ? -17.234 14.914 1.408 1 95.25 240 LEU B C 1
ATOM 4494 O O . LEU B 1 240 ? -17.016 15.859 0.647 1 95.25 240 LEU B O 1
ATOM 4498 N N . ARG B 1 241 ? -18.219 14.875 2.26 1 94.19 241 ARG B N 1
ATOM 4499 C CA . ARG B 1 241 ? -19.094 16.031 2.396 1 94.19 241 ARG B CA 1
ATOM 4500 C C . ARG B 1 241 ? -18.312 17.25 2.867 1 94.19 241 ARG B C 1
ATOM 4502 O O . ARG B 1 241 ? -18.484 18.344 2.33 1 94.19 241 ARG B O 1
ATOM 4509 N N . ALA B 1 242 ? -17.5 17.047 3.863 1 95.81 242 ALA B N 1
ATOM 4510 C CA . ALA B 1 242 ? -16.656 18.141 4.355 1 95.81 242 ALA B CA 1
ATOM 4511 C C . ALA B 1 242 ? -15.781 18.703 3.242 1 95.81 242 ALA B C 1
ATOM 4513 O O . ALA B 1 242 ? -15.633 19.922 3.111 1 95.81 242 ALA B O 1
ATOM 4514 N N . CYS B 1 243 ? -15.203 17.828 2.445 1 94.69 243 CYS B N 1
ATOM 4515 C CA . CYS B 1 243 ? -14.328 18.234 1.354 1 94.69 243 CYS B CA 1
ATOM 4516 C C . CYS B 1 243 ? -15.102 19.062 0.331 1 94.69 243 CYS B C 1
ATOM 4518 O O . CYS B 1 243 ? -14.625 20.125 -0.106 1 94.69 243 CYS B O 1
ATOM 4520 N N . VAL B 1 244 ? -16.25 18.625 -0.01 1 93.62 244 VAL B N 1
ATOM 4521 C CA . VAL B 1 244 ? -17.047 19.312 -1.024 1 93.62 244 VAL B CA 1
ATOM 4522 C C . VAL B 1 244 ? -17.484 20.688 -0.5 1 93.62 244 VAL B C 1
ATOM 4524 O O . VAL B 1 244 ? -17.438 21.672 -1.231 1 93.62 244 VAL B O 1
ATOM 4527 N N . LEU B 1 245 ? -17.844 20.797 0.72 1 93.31 245 LEU B N 1
ATOM 4528 C CA . LEU B 1 245 ? -18.281 22.047 1.336 1 93.31 245 LEU B CA 1
ATOM 4529 C C . LEU B 1 245 ? -17.094 23 1.481 1 93.31 245 LEU B C 1
ATOM 4531 O O . LEU B 1 245 ? -17.25 24.203 1.237 1 93.31 245 LEU B O 1
ATOM 4535 N N . ASP B 1 246 ? -15.961 22.453 1.797 1 92.31 246 ASP B N 1
ATOM 4536 C CA . ASP B 1 246 ? -14.812 23.281 2.141 1 92.31 246 ASP B CA 1
ATOM 4537 C C . ASP B 1 246 ? -14.016 23.656 0.895 1 92.31 246 ASP B C 1
ATOM 4539 O O . ASP B 1 246 ? -13.594 24.812 0.748 1 92.31 246 ASP B O 1
ATOM 4543 N N . PHE B 1 247 ? -13.805 22.703 -0.037 1 90.75 247 PHE B N 1
ATOM 4544 C CA . PHE B 1 247 ? -12.875 22.906 -1.141 1 90.75 247 PHE B CA 1
ATOM 4545 C C . PHE B 1 247 ? -13.609 22.938 -2.475 1 90.75 247 PHE B C 1
ATOM 4547 O O . PHE B 1 247 ? -13.055 23.344 -3.49 1 90.75 247 PHE B O 1
ATOM 4554 N N . GLY B 1 248 ? -14.844 22.469 -2.525 1 89.94 248 GLY B N 1
ATOM 4555 C CA . GLY B 1 248 ? -15.609 22.422 -3.762 1 89.94 248 GLY B CA 1
ATOM 4556 C C . GLY B 1 248 ? -15.164 21.312 -4.695 1 89.94 248 GLY B C 1
ATOM 4557 O O . GLY B 1 248 ? -14.289 20.516 -4.348 1 89.94 248 GLY B O 1
ATOM 4558 N N . GLY B 1 249 ? -15.852 21.141 -5.738 1 90.12 249 GLY B N 1
ATOM 4559 C CA . GLY B 1 249 ? -15.469 20.203 -6.773 1 90.12 249 GLY B CA 1
ATOM 4560 C C . GLY B 1 249 ? -16.109 18.828 -6.598 1 90.12 249 GLY B C 1
ATOM 4561 O O . GLY B 1 249 ? -17.141 18.703 -5.934 1 90.12 249 GLY B O 1
ATOM 4562 N N . ASN B 1 250 ? -15.414 17.922 -7.227 1 92.88 250 ASN B N 1
ATOM 4563 C CA . ASN B 1 250 ? -15.961 16.562 -7.285 1 92.88 250 ASN B CA 1
ATOM 4564 C C . ASN B 1 250 ? -15.383 15.68 -6.184 1 92.88 250 ASN B C 1
ATOM 4566 O O . ASN B 1 250 ? -14.188 15.742 -5.902 1 92.88 250 ASN B O 1
ATOM 4570 N N . TRP B 1 251 ? -16.297 14.875 -5.637 1 94.94 251 TRP B N 1
ATOM 4571 C CA . TRP B 1 251 ? -15.922 14.023 -4.512 1 94.94 251 TRP B CA 1
ATOM 4572 C C . TRP B 1 251 ? -14.781 13.086 -4.895 1 94.94 251 TRP B C 1
ATOM 4574 O O . TRP B 1 251 ? -13.938 12.758 -4.059 1 94.94 251 TRP B O 1
ATOM 4584 N N . ALA B 1 252 ? -14.758 12.688 -6.125 1 94.94 252 ALA B N 1
ATOM 4585 C CA . ALA B 1 252 ? -13.797 11.672 -6.559 1 94.94 252 ALA B CA 1
ATOM 4586 C C . ALA B 1 252 ? -12.367 12.195 -6.473 1 94.94 252 ALA B C 1
ATOM 4588 O O . ALA B 1 252 ? -11.43 11.422 -6.254 1 94.94 252 ALA B O 1
ATOM 4589 N N . ASN B 1 253 ? -12.188 13.5 -6.551 1 93.25 253 ASN B N 1
ATOM 4590 C CA . ASN B 1 253 ? -10.867 14.117 -6.5 1 93.25 253 ASN B CA 1
ATOM 4591 C C . ASN B 1 253 ? -10.266 14.039 -5.098 1 93.25 253 ASN B C 1
ATOM 4593 O O . ASN B 1 253 ? -9.055 14.148 -4.93 1 93.25 253 ASN B O 1
ATOM 4597 N N . TYR B 1 254 ? -11.094 13.828 -4.113 1 95.31 254 TYR B N 1
ATOM 4598 C CA . TYR B 1 254 ? -10.625 13.867 -2.732 1 95.31 254 TYR B CA 1
ATOM 4599 C C . TYR B 1 254 ? -10.453 12.461 -2.176 1 95.31 254 TYR B C 1
ATOM 4601 O O . TYR B 1 254 ? -9.922 12.281 -1.074 1 95.31 254 TYR B O 1
ATOM 4609 N N . LEU B 1 255 ? -10.805 11.445 -2.951 1 96.94 255 LEU B N 1
ATOM 4610 C CA . LEU B 1 255 ? -10.844 10.078 -2.453 1 96.94 255 LEU B CA 1
ATOM 4611 C C . LEU B 1 255 ? -9.453 9.617 -2.016 1 96.94 255 LEU B C 1
ATOM 4613 O O . LEU B 1 255 ? -9.305 9.031 -0.939 1 96.94 255 LEU B O 1
ATOM 4617 N N . PRO B 1 256 ? -8.383 9.93 -2.785 1 97.25 256 PRO B N 1
ATOM 4618 C CA . PRO B 1 256 ? -7.062 9.469 -2.354 1 97.25 256 PRO B CA 1
ATOM 4619 C C . PRO B 1 256 ? -6.629 10.078 -1.024 1 97.25 256 PRO B C 1
ATOM 4621 O O . PRO B 1 256 ? -6.145 9.375 -0.14 1 97.25 256 PRO B O 1
ATOM 4624 N N . LEU B 1 257 ? -6.844 11.344 -0.878 1 97.06 257 LEU B N 1
ATOM 4625 C CA . LEU B 1 257 ? -6.43 12 0.356 1 97.06 257 LEU B CA 1
ATOM 4626 C C . LEU B 1 257 ? -7.375 11.656 1.501 1 97.06 257 LEU B C 1
ATOM 4628 O O . LEU B 1 257 ? -6.953 11.57 2.656 1 97.06 257 LEU B O 1
ATOM 4632 N N . ALA B 1 258 ? -8.672 11.414 1.167 1 97.69 258 ALA B N 1
ATOM 4633 C CA . ALA B 1 258 ? -9.586 10.906 2.189 1 97.69 258 ALA B CA 1
ATOM 4634 C C . ALA B 1 258 ? -9.141 9.547 2.709 1 97.69 258 ALA B C 1
ATOM 4636 O O . ALA B 1 258 ? -9.203 9.281 3.91 1 97.69 258 ALA B O 1
ATOM 4637 N N . GLU B 1 259 ? -8.719 8.711 1.798 1 98.5 259 GLU B N 1
ATOM 4638 C CA . GLU B 1 259 ? -8.18 7.41 2.186 1 98.5 259 GLU B CA 1
ATOM 4639 C C . GLU B 1 259 ? -6.957 7.566 3.09 1 98.5 259 GLU B C 1
ATOM 4641 O O . GLU B 1 259 ? -6.863 6.906 4.129 1 98.5 259 GLU B O 1
ATOM 4646 N N . PHE B 1 260 ? -6.066 8.406 2.689 1 98.31 260 PHE B N 1
ATOM 4647 C CA . PHE B 1 260 ? -4.883 8.656 3.498 1 98.31 260 PHE B CA 1
ATOM 4648 C C . PHE B 1 260 ? -5.266 9.164 4.883 1 98.31 260 PHE B C 1
ATOM 4650 O O . PHE B 1 260 ? -4.758 8.672 5.891 1 98.31 260 PHE B O 1
ATOM 4657 N N . ALA B 1 261 ? -6.109 10.148 4.871 1 97.44 261 ALA B N 1
ATOM 4658 C CA . ALA B 1 261 ? -6.539 10.742 6.129 1 97.44 261 ALA B CA 1
ATOM 4659 C C . ALA B 1 261 ? -7.152 9.695 7.055 1 97.44 261 ALA B C 1
ATOM 4661 O O . ALA B 1 261 ? -6.836 9.641 8.242 1 97.44 261 ALA B O 1
ATOM 4662 N N . TYR B 1 262 ? -8 8.914 6.52 1 97.56 262 TYR B N 1
ATOM 4663 C CA . TYR B 1 262 ? -8.625 7.855 7.301 1 97.56 262 TYR B CA 1
ATOM 4664 C C . TYR B 1 262 ? -7.586 6.891 7.852 1 97.56 262 TYR B C 1
ATOM 4666 O O . TYR B 1 262 ? -7.574 6.594 9.047 1 97.56 262 TYR B O 1
ATOM 4674 N N . ASN B 1 263 ? -6.664 6.398 7.027 1 98 263 ASN B N 1
ATOM 4675 C CA . ASN B 1 263 ? -5.723 5.344 7.383 1 98 263 ASN B CA 1
ATOM 4676 C C . ASN B 1 263 ? -4.613 5.867 8.289 1 98 263 ASN B C 1
ATOM 4678 O O . ASN B 1 263 ? -3.959 5.09 8.992 1 98 263 ASN B O 1
ATOM 4682 N N . ASN B 1 264 ? -4.363 7.156 8.234 1 97 264 ASN B N 1
ATOM 4683 C CA . ASN B 1 264 ? -3.262 7.723 9 1 97 264 ASN B CA 1
ATOM 4684 C C . ASN B 1 264 ? -3.752 8.375 10.289 1 97 264 ASN B C 1
ATOM 4686 O O . ASN B 1 264 ? -2.98 9.031 10.992 1 97 264 ASN B O 1
ATOM 4690 N N . SER B 1 265 ? -5.008 8.25 10.602 1 95.69 265 SER B N 1
ATOM 4691 C CA . SER B 1 265 ? -5.574 8.875 11.797 1 95.69 265 SER B CA 1
ATOM 4692 C C . SER B 1 265 ? -5.938 7.824 12.844 1 95.69 265 SER B C 1
ATOM 4694 O O . SER B 1 265 ? -6.254 6.684 12.5 1 95.69 265 SER B O 1
ATOM 4696 N N . TYR B 1 266 ? -6.008 8.281 14.008 1 94.56 266 TYR B N 1
ATOM 4697 C CA . TYR B 1 266 ? -6.355 7.441 15.148 1 94.56 266 TYR B CA 1
ATOM 4698 C C . TYR B 1 266 ? -7.762 6.871 15 1 94.56 266 TYR B C 1
ATOM 4700 O O . TYR B 1 266 ? -8.695 7.59 14.617 1 94.56 266 TYR B O 1
ATOM 4708 N N . GLN B 1 267 ? -7.82 5.605 15.172 1 92.12 267 GLN B N 1
ATOM 4709 C CA . GLN B 1 267 ? -9.109 4.93 15.242 1 92.12 267 GLN B CA 1
ATOM 4710 C C . GLN B 1 267 ? -9.328 4.309 16.625 1 92.12 267 GLN B C 1
ATOM 4712 O O . GLN B 1 267 ? -8.523 3.492 17.078 1 92.12 267 GLN B O 1
ATOM 4717 N N . SER B 1 268 ? -10.414 4.566 17.234 1 88.38 268 SER B N 1
ATOM 4718 C CA . SER B 1 268 ? -10.703 4.102 18.594 1 88.38 268 SER B CA 1
ATOM 4719 C C . SER B 1 268 ? -10.867 2.588 18.641 1 88.38 268 SER B C 1
ATOM 4721 O O . SER B 1 268 ? -10.547 1.95 19.641 1 88.38 268 SER B O 1
ATOM 4723 N N . SER B 1 269 ? -11.312 2.002 17.578 1 84.31 269 SER B N 1
ATOM 4724 C CA . SER B 1 269 ? -11.578 0.567 17.531 1 84.31 269 SER B CA 1
ATOM 4725 C C . SER B 1 269 ? -10.297 -0.237 17.703 1 84.31 269 SER B C 1
ATOM 4727 O O . SER B 1 269 ? -10.312 -1.332 18.266 1 84.31 269 SER B O 1
ATOM 4729 N N . ILE B 1 270 ? -9.133 0.345 17.297 1 89.38 270 ILE B N 1
ATOM 4730 C CA . ILE B 1 270 ? -7.895 -0.427 17.391 1 89.38 270 ILE B CA 1
ATOM 4731 C C . ILE B 1 270 ? -6.867 0.35 18.219 1 89.38 270 ILE B C 1
ATOM 4733 O O . ILE B 1 270 ? -5.762 -0.14 18.469 1 89.38 270 ILE B O 1
ATOM 4737 N N . GLY B 1 271 ? -7.203 1.576 18.594 1 92.5 271 GLY B N 1
ATOM 4738 C CA . GLY B 1 271 ? -6.375 2.377 19.484 1 92.5 271 GLY B CA 1
ATOM 4739 C C . GLY B 1 271 ? -5.152 2.957 18.797 1 92.5 271 GLY B C 1
ATOM 4740 O O . GLY B 1 271 ? -4.195 3.363 19.453 1 92.5 271 GLY B O 1
ATOM 4741 N N . MET B 1 272 ? -5.102 2.885 17.5 1 94.56 272 MET B N 1
ATOM 4742 C CA . MET B 1 272 ? -4.02 3.434 16.688 1 94.56 272 MET B CA 1
ATOM 4743 C C . MET B 1 272 ? -4.484 3.703 15.266 1 94.56 272 MET B C 1
ATOM 4745 O O . MET B 1 272 ? -5.617 3.379 14.906 1 94.56 272 MET B O 1
ATOM 4749 N N . ALA B 1 273 ? -3.666 4.348 14.523 1 95.88 273 ALA B N 1
ATOM 4750 C CA . ALA B 1 273 ? -3.994 4.547 13.117 1 95.88 273 ALA B CA 1
ATOM 4751 C C . ALA B 1 273 ? -3.836 3.25 12.328 1 95.88 273 ALA B C 1
ATOM 4753 O O . ALA B 1 273 ? -2.898 2.484 12.562 1 95.88 273 ALA B O 1
ATOM 4754 N N . PRO B 1 274 ? -4.676 3 11.398 1 97 274 PRO B N 1
ATOM 4755 C CA . PRO B 1 274 ? -4.555 1.805 10.562 1 97 274 PRO B CA 1
ATOM 4756 C C . PRO B 1 274 ? -3.168 1.65 9.945 1 97 274 PRO B C 1
ATOM 4758 O O . PRO B 1 274 ? -2.621 0.544 9.922 1 97 274 PRO B O 1
ATOM 4761 N N . TYR B 1 275 ? -2.559 2.705 9.477 1 97.06 275 TYR B N 1
ATOM 4762 C CA . TYR B 1 275 ? -1.225 2.613 8.898 1 97.06 275 TYR B CA 1
ATOM 4763 C C . TYR B 1 275 ? -0.189 2.264 9.961 1 97.06 275 TYR B C 1
ATOM 4765 O O . TYR B 1 275 ? 0.825 1.627 9.656 1 97.06 275 TYR B O 1
ATOM 4773 N N . GLU B 1 276 ? -0.398 2.684 11.172 1 94.56 276 GLU B N 1
ATOM 4774 C CA . GLU B 1 276 ? 0.477 2.244 12.25 1 94.56 276 GLU B CA 1
ATOM 4775 C C . GLU B 1 276 ? 0.396 0.732 12.445 1 94.56 276 GLU B C 1
ATOM 4777 O O . GLU B 1 276 ? 1.418 0.071 12.641 1 94.56 276 GLU B O 1
ATOM 4782 N N . ALA B 1 277 ? -0.746 0.255 12.391 1 93.94 277 ALA B N 1
ATOM 4783 C CA . ALA B 1 277 ? -0.937 -1.19 12.484 1 93.94 277 ALA B CA 1
ATOM 4784 C C . ALA B 1 277 ? -0.337 -1.898 11.273 1 93.94 277 ALA B C 1
ATOM 4786 O O . ALA B 1 277 ? 0.209 -2.996 11.391 1 93.94 277 ALA B O 1
ATOM 4787 N N . LEU B 1 278 ? -0.431 -1.283 10.148 1 95.94 278 LEU B N 1
ATOM 4788 C CA . LEU B 1 278 ? -0.007 -1.898 8.898 1 95.94 278 LEU B CA 1
ATOM 4789 C C . LEU B 1 278 ? 1.508 -1.821 8.742 1 95.94 278 LEU B C 1
ATOM 4791 O O . LEU B 1 278 ? 2.148 -2.809 8.375 1 95.94 278 LEU B O 1
ATOM 4795 N N . TYR B 1 279 ? 2.072 -0.616 9.062 1 93.69 279 TYR B N 1
ATOM 4796 C CA . TYR B 1 279 ? 3.469 -0.358 8.734 1 93.69 279 TYR B CA 1
ATOM 4797 C C . TYR B 1 279 ? 4.332 -0.317 9.992 1 93.69 279 TYR B C 1
ATOM 4799 O O . TYR B 1 279 ? 5.559 -0.355 9.906 1 93.69 279 TYR B O 1
ATOM 4807 N N . GLY B 1 280 ? 3.775 -0.202 11.133 1 90 280 GLY B N 1
ATOM 4808 C CA . GLY B 1 280 ? 4.508 -0.084 12.383 1 90 280 GLY B CA 1
ATOM 4809 C C . GLY B 1 280 ? 4.527 1.33 12.938 1 90 280 GLY B C 1
ATOM 4810 O O . GLY B 1 280 ? 4.77 1.535 14.125 1 90 280 GLY B O 1
ATOM 4811 N N . ARG B 1 281 ? 4.309 2.289 12.07 1 90.12 281 ARG B N 1
ATOM 4812 C CA . ARG B 1 281 ? 4.168 3.699 12.414 1 90.12 281 ARG B CA 1
ATOM 4813 C C . ARG B 1 281 ? 3.244 4.414 11.438 1 90.12 281 ARG B C 1
ATOM 4815 O O . ARG B 1 281 ? 3.02 3.936 10.32 1 90.12 281 ARG B O 1
ATOM 4822 N N . PRO B 1 282 ? 2.703 5.543 11.891 1 92.56 282 PRO B N 1
ATOM 4823 C CA . PRO B 1 282 ? 1.964 6.336 10.906 1 92.56 282 PRO B CA 1
ATOM 4824 C C . PRO B 1 282 ? 2.855 6.867 9.781 1 92.56 282 PRO B C 1
ATOM 4826 O O . PRO B 1 282 ? 4.074 6.969 9.953 1 92.56 282 PRO B O 1
ATOM 4829 N N . CYS B 1 283 ? 2.258 7.152 8.719 1 94.44 283 CYS B N 1
ATOM 4830 C CA . CYS B 1 283 ? 2.992 7.695 7.578 1 94.44 283 CYS B CA 1
ATOM 4831 C C . CYS B 1 283 ? 3.311 9.172 7.785 1 94.44 283 CYS B C 1
ATOM 4833 O O . CYS B 1 283 ? 2.531 9.898 8.398 1 94.44 283 CYS B O 1
ATOM 4835 N N . ARG B 1 284 ? 4.379 9.562 7.238 1 91.81 284 ARG B N 1
ATOM 4836 C CA . ARG B 1 284 ? 4.805 10.961 7.344 1 91.81 284 ARG B CA 1
ATOM 4837 C C . ARG B 1 284 ? 3.859 11.875 6.578 1 91.81 284 ARG B C 1
ATOM 4839 O O . ARG B 1 284 ? 3.404 11.539 5.484 1 91.81 284 ARG B O 1
ATOM 4846 N N . SER B 1 285 ? 3.545 12.961 7.148 1 90.69 285 SER B N 1
ATOM 4847 C CA . SER B 1 285 ? 2.748 14.039 6.586 1 90.69 285 SER B CA 1
ATOM 4848 C C . SER B 1 285 ? 3.285 15.406 7.016 1 90.69 285 SER B C 1
ATOM 4850 O O . SER B 1 285 ? 4.215 15.484 7.82 1 90.69 285 SER B O 1
ATOM 4852 N N . PRO B 1 286 ? 2.811 16.453 6.469 1 86.25 286 PRO B N 1
ATOM 4853 C CA . PRO B 1 286 ? 3.316 17.766 6.867 1 86.25 286 PRO B CA 1
ATOM 4854 C C . PRO B 1 286 ? 3.242 17.984 8.375 1 86.25 286 PRO B C 1
ATOM 4856 O O . PRO B 1 286 ? 4.074 18.703 8.938 1 86.25 286 PRO B O 1
ATOM 4859 N N . LEU B 1 287 ? 2.361 17.312 9.055 1 86.31 287 LEU B N 1
ATOM 4860 C CA . LEU B 1 287 ? 2.197 17.469 10.5 1 86.31 287 LEU B CA 1
ATOM 4861 C C . LEU B 1 287 ? 2.869 16.328 11.258 1 86.31 287 LEU B C 1
ATOM 4863 O O . LEU B 1 287 ? 3.096 16.438 12.461 1 86.31 287 LEU B O 1
ATOM 4867 N N . CYS B 1 288 ? 3.096 15.273 10.555 1 78.69 288 CYS B N 1
ATOM 4868 C CA . CYS B 1 288 ? 3.688 14.094 11.172 1 78.69 288 CYS B CA 1
ATOM 4869 C C . CYS B 1 288 ? 5.109 13.875 10.68 1 78.69 288 CYS B C 1
ATOM 4871 O O . CYS B 1 288 ? 5.316 13.453 9.539 1 78.69 288 CYS B O 1
ATOM 4873 N N . TRP B 1 289 ? 6.09 14.305 11.484 1 71.62 289 TRP B N 1
ATOM 4874 C CA . TRP B 1 289 ? 7.496 14.195 11.109 1 71.62 289 TRP B CA 1
ATOM 4875 C C . TRP B 1 289 ? 8.188 13.086 11.906 1 71.62 289 TRP B C 1
ATOM 4877 O O . TRP B 1 289 ? 9.406 12.922 11.82 1 71.62 289 TRP B O 1
ATOM 4887 N N . ILE B 1 290 ? 7.551 12.078 12.242 1 58.5 290 ILE B N 1
ATOM 4888 C CA . ILE B 1 290 ? 8.078 11.062 13.141 1 58.5 290 ILE B CA 1
ATOM 4889 C C . ILE B 1 290 ? 9.602 11.008 13.023 1 58.5 290 ILE B C 1
ATOM 4891 O O . ILE B 1 290 ? 10.141 10.711 11.953 1 58.5 290 ILE B O 1
ATOM 4895 N N . LYS B 1 291 ? 10.359 12.078 13.273 1 53.19 291 LYS B N 1
ATOM 4896 C CA . LYS B 1 291 ? 11.781 11.805 13.477 1 53.19 291 LYS B CA 1
ATOM 4897 C C . LYS B 1 291 ? 11.977 10.664 14.477 1 53.19 291 LYS B C 1
ATOM 4899 O O . LYS B 1 291 ? 11.641 10.797 15.648 1 53.19 291 LYS B O 1
ATOM 4904 N N . MET B 1 292 ? 11.461 9.469 14.156 1 44.06 292 MET B N 1
ATOM 4905 C CA . MET B 1 292 ? 11.797 8.539 15.234 1 44.06 292 MET B CA 1
ATOM 4906 C C . MET B 1 292 ? 13.141 8.906 15.859 1 44.06 292 MET B C 1
ATOM 4908 O O . MET B 1 292 ? 14.133 9.086 15.148 1 44.06 292 MET B O 1
ATOM 4912 N N . GLY B 1 293 ? 13.406 9.633 16.812 1 37.62 293 GLY B N 1
ATOM 4913 C CA . GLY B 1 293 ? 14.648 9.477 17.562 1 37.62 293 GLY B CA 1
ATOM 4914 C C . GLY B 1 293 ? 15.398 8.203 17.219 1 37.62 293 GLY B C 1
ATOM 4915 O O . GLY B 1 293 ? 14.898 7.379 16.438 1 37.62 293 GLY B O 1
ATOM 4916 N N . GLU B 1 294 ? 16.547 7.777 18.172 1 36.06 294 GLU B N 1
ATOM 4917 C CA . GLU B 1 294 ? 17.547 6.707 18.219 1 36.06 294 GLU B CA 1
ATOM 4918 C C . GLU B 1 294 ? 16.906 5.348 17.969 1 36.06 294 GLU B C 1
ATOM 4920 O O . GLU B 1 294 ? 17.375 4.328 18.469 1 36.06 294 GLU B O 1
ATOM 4925 N N . SER B 1 295 ? 15.781 5.141 17.75 1 32.34 295 SER B N 1
ATOM 4926 C CA . SER B 1 295 ? 15.719 3.689 17.641 1 32.34 295 SER B CA 1
ATOM 4927 C C . SER B 1 295 ? 16.484 3.203 16.406 1 32.34 295 SER B C 1
ATOM 4929 O O . SER B 1 295 ? 16 3.32 15.281 1 32.34 295 SER B O 1
ATOM 4931 N N . ARG B 1 296 ? 17.75 3.438 16.281 1 31.23 296 ARG B N 1
ATOM 4932 C CA . ARG B 1 296 ? 18.641 2.695 15.398 1 31.23 296 ARG B CA 1
ATOM 4933 C C . ARG B 1 296 ? 18.125 1.275 15.172 1 31.23 296 ARG B C 1
ATOM 4935 O O . ARG B 1 296 ? 18.203 0.432 16.062 1 31.23 296 ARG B O 1
ATOM 4942 N N . LEU B 1 297 ? 17.172 1.012 14.586 1 31.69 297 LEU B N 1
ATOM 4943 C CA . LEU B 1 297 ? 16.984 -0.38 14.18 1 31.69 297 LEU B CA 1
ATOM 4944 C C . LEU B 1 297 ? 18.234 -0.907 13.484 1 31.69 297 LEU B C 1
ATOM 4946 O O . LEU B 1 297 ? 18.797 -0.24 12.609 1 31.69 297 LEU B O 1
ATOM 4950 N N . LEU B 1 298 ? 19 -1.763 14.203 1 28.89 298 LEU B N 1
ATOM 4951 C CA . LEU B 1 298 ? 20.109 -2.588 13.742 1 28.89 298 LEU B CA 1
ATOM 4952 C C . LEU B 1 298 ? 19.875 -3.068 12.32 1 28.89 298 LEU B C 1
ATOM 4954 O O . LEU B 1 298 ? 18.734 -3.221 11.891 1 28.89 298 LEU B O 1
ATOM 4958 N N . GLY B 1 299 ? 20.906 -3.037 11.438 1 28.16 299 GLY B N 1
ATOM 4959 C CA . GLY B 1 299 ? 21.125 -3.553 10.094 1 28.16 299 GLY B CA 1
ATOM 4960 C C . GLY B 1 299 ? 20.266 -4.762 9.766 1 28.16 299 GLY B C 1
ATOM 4961 O O . GLY B 1 299 ? 19.453 -5.195 10.594 1 28.16 299 GLY B O 1
ATOM 4962 N N . PRO B 1 300 ? 20.438 -5.371 8.641 1 32.41 300 PRO B N 1
ATOM 4963 C CA . PRO B 1 300 ? 19.812 -6.574 8.094 1 32.41 300 PRO B CA 1
ATOM 4964 C C . PRO B 1 300 ? 19.641 -7.676 9.133 1 32.41 300 PRO B C 1
ATOM 4966 O O . PRO B 1 300 ? 18.891 -8.633 8.906 1 32.41 300 PRO B O 1
ATOM 4969 N N . GLU B 1 301 ? 20.406 -7.684 10.117 1 31.42 301 GLU B N 1
ATOM 4970 C CA . GLU B 1 301 ? 20.406 -8.789 11.07 1 31.42 301 GLU B CA 1
ATOM 4971 C C . GLU B 1 301 ? 19.109 -8.82 11.875 1 31.42 301 GLU B C 1
ATOM 4973 O O . GLU B 1 301 ? 18.75 -9.859 12.438 1 31.42 301 GLU B O 1
ATOM 4978 N N . ILE B 1 302 ? 18.5 -7.711 12.086 1 32.09 302 ILE B N 1
ATOM 4979 C CA . ILE B 1 302 ? 17.375 -7.754 13.016 1 32.09 302 ILE B CA 1
ATOM 4980 C C . ILE B 1 302 ? 16.094 -8.109 12.266 1 32.09 302 ILE B C 1
ATOM 4982 O O . ILE B 1 302 ? 15.07 -8.398 12.875 1 32.09 302 ILE B O 1
ATOM 4986 N N . VAL B 1 303 ? 15.922 -8 11.047 1 34.19 303 VAL B N 1
ATOM 4987 C CA . VAL B 1 303 ? 14.766 -8.578 10.375 1 34.19 303 VAL B CA 1
ATOM 4988 C C . VAL B 1 303 ? 14.695 -10.078 10.664 1 34.19 303 VAL B C 1
ATOM 4990 O O . VAL B 1 303 ? 13.609 -10.656 10.695 1 34.19 303 VAL B O 1
ATOM 4993 N N . GLN B 1 304 ? 15.797 -10.766 10.75 1 31.09 304 GLN B N 1
ATOM 4994 C CA . GLN B 1 304 ? 15.844 -12.172 11.109 1 31.09 304 GLN B CA 1
ATOM 4995 C C . GLN B 1 304 ? 15.305 -12.398 12.516 1 31.09 304 GLN B C 1
ATOM 4997 O O . GLN B 1 304 ? 14.594 -13.375 12.766 1 31.09 304 GLN B O 1
ATOM 5002 N N . GLU B 1 305 ? 15.75 -11.602 13.414 1 30.5 305 GLU B N 1
ATOM 5003 C CA . GLU B 1 305 ? 15.406 -11.898 14.805 1 30.5 305 GLU B CA 1
ATOM 5004 C C . GLU B 1 305 ? 13.945 -11.578 15.086 1 30.5 305 GLU B C 1
ATOM 5006 O O . GLU B 1 305 ? 13.297 -12.266 15.883 1 30.5 305 GLU B O 1
ATOM 5011 N N . THR B 1 306 ? 13.391 -10.68 14.508 1 29.98 306 THR B N 1
ATOM 5012 C CA . THR B 1 306 ? 12 -10.398 14.828 1 29.98 306 THR B CA 1
ATOM 5013 C C . THR B 1 306 ? 11.07 -11.406 14.164 1 29.98 306 THR B C 1
ATOM 5015 O O . THR B 1 306 ? 9.945 -11.625 14.617 1 29.98 306 THR B O 1
ATOM 5018 N N . THR B 1 307 ? 11.43 -11.977 13.094 1 29.44 307 THR B N 1
ATOM 5019 C CA . THR B 1 307 ? 10.695 -13.102 12.531 1 29.44 307 THR B CA 1
ATOM 5020 C C . THR B 1 307 ? 10.844 -14.344 13.406 1 29.44 307 THR B C 1
ATOM 5022 O O . THR B 1 307 ? 9.961 -15.195 13.438 1 29.44 307 THR B O 1
ATOM 5025 N N . GLU B 1 308 ? 11.977 -14.625 13.977 1 28.8 308 GLU B N 1
ATOM 5026 C CA . GLU B 1 308 ? 12.07 -15.781 14.867 1 28.8 308 GLU B CA 1
ATOM 5027 C C . GLU B 1 308 ? 11.219 -15.586 16.125 1 28.8 308 GLU B C 1
ATOM 5029 O O . GLU B 1 308 ? 10.891 -16.547 16.812 1 28.8 308 GLU B O 1
ATOM 5034 N N . LYS B 1 309 ? 11.156 -14.328 16.609 1 30.05 309 LYS B N 1
ATOM 5035 C CA . LYS B 1 309 ? 10.359 -14.227 17.828 1 30.05 309 LYS B CA 1
ATOM 5036 C C . LYS B 1 309 ? 8.867 -14.141 17.516 1 30.05 309 LYS B C 1
ATOM 5038 O O . LYS B 1 309 ? 8.039 -14.07 18.422 1 30.05 309 LYS B O 1
ATOM 5043 N N . ILE B 1 310 ? 8.555 -13.875 16.375 1 26.48 310 ILE B N 1
ATOM 5044 C CA . ILE B 1 310 ? 7.137 -14.078 16.109 1 26.48 310 ILE B CA 1
ATOM 5045 C C . ILE B 1 310 ? 6.895 -15.508 15.641 1 26.48 310 ILE B C 1
ATOM 5047 O O . ILE B 1 310 ? 7.547 -15.977 14.703 1 26.48 310 ILE B O 1
#

Radius of gyration: 25.99 Å; Cα contacts (8 Å, |Δi|>4): 962; chains: 2; bounding box: 57×79×66 Å

pLDDT: mean 85.87, std 17.26, range [26.48, 98.5]

Sequence (620 aa):
MVIQRIVEAQVHDEFLEKVKAQLVAGEIDENWSMYEDGSVRFKGRLCVPKDVELRNELLVDAHRAKYTIHPRNTKMYQDLKRQFWWSGMKRDIAQFVANCQICQQVKAEHQRPVGLLQPLPIPEWKWDNITMDFVIGLPRTRSKKNGVWVIVDRLTKSTHFLAMKTTDSMNSLAKLYIQEIVRLHGIPVSIVSDRDPKFTSQFWQSLQRALGTQLNFSTVFHLQIDGQSERVIQILEDMLRACVLDFGGNWANYLPLAEFAYNNSYQSSIGMAPYEALYGRPCRSPLCWIKMGESRLLGPEIVQETTEKIMVIQRIVEAQVHDEFLEKVKAQLVAGEIDENWSMYEDGSVRFKGRLCVPKDVELRNELLVDAHRAKYTIHPRNTKMYQDLKRQFWWSGMKRDIAQFVANCQICQQVKAEHQRPVGLLQPLPIPEWKWDNITMDFVIGLPRTRSKKNGVWVIVDRLTKSTHFLAMKTTDSMNSLAKLYIQEIVRLHGIPVSIVSDRDPKFTSQFWQSLQRALGTQLNFSTVFHLQIDGQSERVIQILEDMLRACVLDFGGNWANYLPLAEFAYNNSYQSSIGMAPYEALYGRPCRSPLCWIKMGESRLLGPEIVQETTEKI

Solvent-accessible surface area (backbone atoms only — not comparable to full-atom values): 33871 Å² total; per-residue (Å²): 86,61,66,58,53,36,51,62,44,28,74,76,20,68,67,54,44,52,49,51,53,28,53,78,68,65,73,52,65,86,48,50,47,68,48,96,87,66,34,52,20,53,73,83,8,42,45,51,39,95,40,69,66,61,52,47,51,51,51,47,42,54,26,64,11,50,55,39,48,58,46,54,57,68,37,40,44,60,52,46,51,68,48,36,41,46,93,58,47,66,58,55,46,44,54,53,57,71,65,34,65,57,59,53,57,52,51,72,71,62,81,76,83,82,67,80,66,74,85,64,84,78,52,89,45,80,44,32,32,30,35,47,49,75,48,71,86,46,78,69,43,96,88,54,31,25,25,34,43,37,38,31,20,66,54,38,56,34,53,49,68,38,79,32,40,85,78,58,48,54,59,55,48,26,50,51,41,38,56,67,37,34,33,75,46,29,49,43,50,28,39,32,26,69,60,56,69,66,56,56,52,53,34,49,54,35,34,43,58,72,42,49,50,85,60,56,65,80,61,48,76,39,81,41,86,53,30,63,59,53,51,54,49,49,52,50,50,50,41,41,50,41,42,34,74,72,72,46,76,60,61,76,78,44,38,37,35,47,33,24,17,58,23,54,28,50,32,82,92,76,71,40,20,15,32,22,64,57,64,72,45,61,50,30,42,84,85,36,66,80,64,73,66,85,62,74,72,68,64,83,66,47,66,55,52,57,53,69,74,83,86,63,65,58,52,34,48,63,44,28,75,75,19,69,68,54,44,51,50,51,53,27,53,76,68,66,73,53,64,86,49,53,47,70,48,97,87,66,34,50,21,54,72,82,8,42,46,50,40,94,38,69,66,60,52,47,50,51,50,46,43,55,25,63,12,49,55,40,47,58,47,54,59,67,39,40,46,60,54,46,49,69,48,36,37,46,94,58,46,66,58,52,46,44,54,52,56,72,67,34,65,59,59,53,55,51,53,72,71,62,80,75,84,81,66,80,67,73,87,64,85,77,54,89,44,80,44,32,32,30,35,48,48,74,47,71,85,46,77,67,44,95,88,53,30,24,25,36,43,38,38,32,20,66,54,38,57,33,52,49,67,37,80,32,39,86,79,57,48,53,60,55,50,26,51,50,42,37,56,66,37,34,33,76,47,30,50,43,51,29,40,33,25,69,61,57,68,67,56,55,52,52,33,49,52,35,34,44,59,70,40,48,50,85,58,55,65,79,60,48,76,40,80,39,86,53,30,63,59,54,52,53,49,50,53,50,50,50,42,43,50,41,42,37,75,74,73,47,76,58,60,75,78,44,37,37,34,47,33,25,18,58,22,53,28,51,32,80,91,76,73,39,19,15,31,22,64,58,65,72,45,61,52,30,42,84,84,37,65,77,68,71,67,83,64,69,74,68,63,82,68,46,66,57,51,57,53,70,74,86

InterPro domains:
  IPR001584 Integrase, catalytic core [PS50994] (117-282)
  IPR012337 Ribonuclease H-like superfamily [SSF53098] (119-279)
  IPR036397 Ribonuclease H superfamily [G3DSA:3.30.420.10] (117-297)
  IPR041588 Integrase zinc-binding domain [PF17921] (52-108)

Organism: Vitis vinifera (NCBI:txid29760)

Secondary structure (DSSP, 8-state):
-HHHHHHHHGGG-HHHHHHHHHHHHT-S-TTEEE-TTS-EEETTEEEPPS-HHHHHHHHHHHHHSTTT-S--HHHHHHHHTTTEE-TTHHHHHHHHHHT-HHHHHHHHH---PPPP---PPPPSSTTTEEEEEEEE-PPP-TT---EEEEEEETTT--EEEEEE-TT--HHHHHHHHIIIIIHHHB--SEEEESS-HHHHHHHHHHHHHHHT--S----EEEE---HHHHHHHHHHHHHHHHHHHHH-S-GGGGHHHHHHHHHTS-BTTTTB-HHHHHHSSPPB-SS------S----STHHHHHHHHH-/-HHHHHHHHHTT-HHHHHHHHHHHHT-S-TTEEE-TTS-EEETTEEEPPS-HHHHHHHHHHHHHSTTT-S--HHHHHHHHTTTEE-TTHHHHHHHHHHT-HHHHHHHHH---PPPP-------SSTTTEEEEEEEE-PPP-TT---EEEEEEETTT--EEEEEE-TT--HHHHHHHHIIIIIHHHB--SEEEESS-HHHHHHHHHHHHHHHT--S----EEEE---HHHHHHHHHHHHHHHHHHHHH-S-GGGGHHHHHHHHHTS-BTTTTB-HHHHHHSSPPB-SS------S----STHHHHHHHH--